Protein AF-A0AAP7M7T8-F1 (afdb_monomer_lite)

Radius of gyration: 26.32 Å; chains: 1; bounding box: 65×55×74 Å

Secondary structure (DSSP, 8-state):
-------EEEE-S-BTTB-SSPEEEETT----EEEPTT--SSEEEPGGGEEEE---SEEEEEPPP-SSSEEEEEEBTTB-EEEEE--S---TT-EEEEEE-SSS-EEEE-TTBS-TTBEEEE-TTEEEEEEEETTTTEEEEEE-PEEEES-GGG--S---SEEEEEEBTTB--SEEE--SS--BT-EEEEEE--SS-EEEESSTTSPEEEE-TT-EEEEEEEGGGTEEEEEEEPPEEEEGGGSGGGB----SSEEEEEE-SSP-S--EEE--S--TT-EEEEEE-SSS-EEEEETTEEEEE-TT-EEEEEE-TTS-EEE--EEEEEEEEE-S--GGGTHHHHHHHHHHHHHHHHHHHHHHHT-SEEEEEEEEE-SS---TT--TTTHHHHHHH-HHHHHHHHHHT-SEEEEEE----SSS--SEEEEEEGGGTEEEEEEETTS-TTHHHHHHHHHTT-----S--SS--TTTTS-SS--SEEEEE-TTS-EES-TT-TTHHHHHHHHHHHHTTGGG--

Foldseek 3Di:
DDDDFADKDWCDADEPLAPFGTQIDGPPDDWDWDDDPPPDGHTYTDPVQEAEDQAADEAEDEDDADPHLEYEDEAAVRRDYQEYEYHLFHDAFRKYKYAYQYQDWHWYAQRQAPFRQDIAIAHHRGMWMWTQHPVVRGIFTSDGDEDEAAAQVVDDDDFHQHYEYEEAVVRHDQEDEDDPHDTAFRKYKYAYQYQDKHWYHFDVVDDIDIHKHGWIWMWTDHVVVRTIATADIDEAEDEQQPDDLLEDDDTGQEYEYEDAPDDHPHQEREYDQFDASRKYKYAACYQAKGWYDDDPDTDIAHHRGIWMWHQDPVRDIDTQAFEAEEEEEEAQAAVVQPGQVSQVVLQSLLQVLLQVQCVSAVFRYHYGHQYYDYPDDHDPPDAQACPQVCCQPPVVNVVVCLVSLGLAYEYEYQGPPPDVGDQWAWDDDLVLSYTGIYGHSVDDSLRNNLRLLVSLPDDQDPDADPQCPRSRPSPDSYQQEQNHADPRGHGNHDPPRHCSSVSSNVSNVSSSCSSVVD

pLDDT: mean 87.64, std 11.27, range [24.72, 98.38]

Sequence (518 aa):
MSVYPSSVVEIQGPIYNVPGGPLKLPSGESIEFHANATGSEGAWLEWQSSLELSVPNQQRWQIPTSKHLVSFVVLRDGQHARELLLPNQGTAYQTIVIDNLATTPTEVLGGGTDFLDQRITVHRKQLARAEYDPARKVWTWVHAPYYHNNDPRTWEHRVSSRTIVEFSDGKWAGLITLPRTRSDRDRMIYRSSASIDSVIRLDYGAPQVILRKGDELEFVFLAELGHWQLVRRSGKEVKFHELRNGKLEEKTSFVRVVVGSPNTSYRTLTLPKPETERRVLVENTALWQIDVAHGTLRETVRPREQVAFRVNDKGVWERETTTIDLLFIVDQQVEAVGGMGGALKLMEENLKLTNEALENSGATFRYRQAYTLADDFTFPGVESFDIAYRLAHDPDVTAIRKLIRADGVYYGGTLNTNKRLPCGNAYAAPSQGIYSIATSLLCPTTTLRQQVAYGLGMPKAQPRQPVPVIGYGNELPYYPTPNRVLPDGYRMFNPGQEGYVDRMNERAELVAGFSDLL

Structure (mmCIF, N/CA/C/O backbone):
data_AF-A0AAP7M7T8-F1
#
_entry.id   AF-A0AAP7M7T8-F1
#
loop_
_atom_site.group_PDB
_atom_site.id
_atom_site.type_symbol
_atom_site.label_atom_id
_atom_site.label_alt_id
_atom_site.label_comp_id
_atom_site.label_asym_id
_atom_site.label_entity_id
_atom_site.label_seq_id
_atom_site.pdbx_PDB_ins_code
_atom_site.Cartn_x
_atom_site.Cartn_y
_atom_site.Cartn_z
_atom_site.occupancy
_atom_site.B_iso_or_equiv
_atom_site.auth_seq_id
_atom_site.auth_comp_id
_atom_site.auth_asym_id
_atom_site.auth_atom_id
_atom_site.pdbx_PDB_model_num
ATOM 1 N N . MET A 1 1 ? 30.742 -1.717 14.891 1.00 24.89 1 MET A N 1
ATOM 2 C CA . MET A 1 1 ? 30.828 -0.327 14.395 1.00 24.89 1 MET A CA 1
ATOM 3 C C . MET A 1 1 ? 30.102 -0.266 13.064 1.00 24.89 1 MET A C 1
ATOM 5 O O . MET A 1 1 ? 30.644 -0.729 12.073 1.00 24.89 1 MET A O 1
ATOM 9 N N . SER A 1 2 ? 28.850 0.193 13.062 1.00 24.72 2 SER A N 1
ATOM 10 C CA . SER A 1 2 ? 28.099 0.444 11.829 1.00 24.72 2 SER A CA 1
ATOM 11 C C . SER A 1 2 ? 28.298 1.914 11.498 1.00 24.72 2 SER A C 1
ATOM 13 O O . SER A 1 2 ? 27.874 2.772 12.269 1.00 24.72 2 SER A O 1
ATOM 15 N N . VAL A 1 3 ? 29.018 2.199 10.418 1.00 27.73 3 VAL A N 1
ATOM 16 C CA . VAL A 1 3 ? 29.137 3.555 9.882 1.00 27.73 3 VAL A CA 1
ATOM 17 C C . VAL A 1 3 ? 27.744 3.929 9.379 1.00 27.73 3 VAL A C 1
ATOM 19 O O . VAL A 1 3 ? 27.200 3.256 8.508 1.00 27.73 3 VAL A O 1
ATOM 22 N N . TYR A 1 4 ? 27.123 4.923 10.013 1.00 34.25 4 TYR A N 1
ATOM 23 C CA . TYR A 1 4 ? 25.881 5.518 9.524 1.00 34.25 4 TYR A CA 1
ATOM 24 C C . TYR A 1 4 ? 26.109 6.045 8.102 1.00 34.25 4 TYR A C 1
ATOM 26 O O . TYR A 1 4 ? 27.210 6.529 7.821 1.00 34.25 4 TYR A O 1
ATOM 34 N N . PRO A 1 5 ? 25.117 5.975 7.201 1.00 44.38 5 PRO A N 1
ATOM 35 C CA . PRO A 1 5 ? 25.275 6.591 5.899 1.00 44.38 5 PRO A CA 1
ATOM 36 C C . PRO A 1 5 ? 25.463 8.098 6.096 1.00 44.38 5 PRO A C 1
ATOM 38 O O . PRO A 1 5 ? 24.764 8.735 6.886 1.00 44.38 5 PRO A O 1
ATOM 41 N N . SER A 1 6 ? 26.446 8.640 5.382 1.00 54.19 6 SER A N 1
ATOM 42 C CA . SER A 1 6 ? 26.564 10.059 5.056 1.00 54.19 6 SER A CA 1
ATOM 43 C C . SER A 1 6 ? 25.184 10.668 4.805 1.00 54.19 6 SER A C 1
ATOM 45 O O . SER A 1 6 ? 24.361 10.033 4.140 1.00 54.19 6 SER A O 1
ATOM 47 N N . SER A 1 7 ? 24.938 11.885 5.297 1.00 73.69 7 SER A N 1
ATOM 48 C CA . SER A 1 7 ? 23.728 12.633 4.949 1.00 73.69 7 SER A CA 1
ATOM 49 C C . SER A 1 7 ? 23.508 12.595 3.433 1.00 73.69 7 SER A C 1
ATOM 51 O O . SER A 1 7 ? 24.445 12.787 2.655 1.00 73.69 7 SER A O 1
ATOM 53 N N . VAL A 1 8 ? 22.282 12.272 3.026 1.00 84.75 8 VAL A N 1
ATOM 54 C CA . VAL A 1 8 ? 21.861 12.228 1.625 1.00 84.75 8 VAL A CA 1
ATOM 55 C C . VAL A 1 8 ? 20.836 13.328 1.403 1.00 84.75 8 VAL A C 1
ATOM 57 O O . VAL A 1 8 ? 19.941 13.521 2.227 1.00 84.75 8 VAL A O 1
ATOM 60 N N . VAL A 1 9 ? 20.988 14.064 0.309 1.00 87.56 9 VAL A N 1
ATOM 61 C CA . VAL A 1 9 ? 19.985 15.022 -0.158 1.00 87.56 9 VAL A CA 1
ATOM 62 C C . VAL A 1 9 ? 19.185 14.357 -1.269 1.00 87.56 9 VAL A C 1
ATOM 64 O O . VAL A 1 9 ? 19.762 13.807 -2.206 1.00 87.56 9 VAL A O 1
ATOM 67 N N . GLU A 1 10 ? 17.859 14.397 -1.166 1.00 89.81 10 GLU A N 1
ATOM 68 C CA . GLU A 1 10 ? 16.960 13.917 -2.215 1.00 89.81 10 GLU A CA 1
ATOM 69 C C . GLU A 1 10 ? 16.450 15.092 -3.045 1.00 89.81 10 GLU A C 1
ATOM 71 O O . GLU A 1 10 ? 15.758 15.980 -2.544 1.00 89.81 10 GLU A O 1
ATOM 76 N N . ILE A 1 11 ? 16.786 15.086 -4.329 1.00 86.62 11 ILE A N 1
ATOM 77 C CA . ILE A 1 11 ? 16.358 16.092 -5.294 1.00 86.62 11 ILE A CA 1
ATOM 78 C C . ILE A 1 11 ? 15.071 15.585 -5.941 1.00 86.62 11 ILE A C 1
ATOM 80 O O . ILE A 1 11 ? 15.063 14.573 -6.650 1.00 86.62 11 ILE A O 1
ATOM 84 N N . GLN A 1 12 ? 13.976 16.279 -5.643 1.00 85.75 12 GLN A N 1
ATOM 85 C CA . GLN A 1 12 ? 12.628 15.962 -6.105 1.00 85.75 12 GLN A CA 1
ATOM 86 C C . GLN A 1 12 ? 12.272 16.780 -7.357 1.00 85.75 12 GLN A C 1
ATOM 88 O O . GLN A 1 12 ? 12.769 17.889 -7.545 1.00 85.75 12 GLN A O 1
ATOM 93 N N . GLY A 1 13 ? 11.357 16.257 -8.176 1.00 79.25 13 GLY A N 1
ATOM 94 C CA . GLY A 1 13 ? 10.851 16.922 -9.383 1.00 79.25 13 GLY A CA 1
ATOM 95 C C . GLY A 1 13 ? 11.448 16.396 -10.697 1.00 79.25 13 GLY A C 1
ATOM 96 O O . GLY A 1 13 ? 12.355 15.561 -10.683 1.00 79.25 13 GLY A O 1
ATOM 97 N N . PRO A 1 14 ? 10.903 16.829 -11.849 1.00 80.62 14 PRO A N 1
ATOM 98 C CA . PRO A 1 14 ? 11.372 16.386 -13.156 1.00 80.62 14 PRO A CA 1
ATOM 99 C C . PRO A 1 14 ? 12.747 16.985 -13.485 1.00 80.62 14 PRO A C 1
ATOM 101 O O . PRO A 1 14 ? 12.916 18.205 -13.550 1.00 80.62 14 PRO A O 1
ATOM 104 N N . ILE A 1 15 ? 13.716 16.106 -13.737 1.00 85.19 15 ILE A N 1
ATOM 105 C CA . ILE A 1 15 ? 15.044 16.443 -14.256 1.00 85.19 15 ILE A CA 1
ATOM 106 C C . ILE A 1 15 ? 15.111 15.915 -15.687 1.00 85.19 15 ILE A C 1
ATOM 108 O O . ILE A 1 15 ? 14.834 14.738 -15.936 1.00 85.19 15 ILE A O 1
ATOM 112 N N . TYR A 1 16 ? 15.458 16.779 -16.638 1.00 82.62 16 TYR A N 1
ATOM 113 C CA . TYR A 1 16 ? 15.491 16.396 -18.044 1.00 82.62 16 TYR A CA 1
ATOM 114 C C . TYR A 1 16 ? 16.462 15.226 -18.276 1.00 82.62 16 TYR A C 1
ATOM 116 O O . TYR A 1 16 ? 17.568 15.210 -17.737 1.00 82.62 16 TYR A O 1
ATOM 124 N N . ASN A 1 17 ? 16.039 14.240 -19.075 1.00 82.88 17 ASN A N 1
ATOM 125 C CA . ASN A 1 17 ? 16.765 12.998 -19.374 1.00 82.88 17 ASN A CA 1
ATOM 126 C C . ASN A 1 17 ? 17.158 12.115 -18.174 1.00 82.88 17 ASN A C 1
ATOM 128 O O . ASN A 1 17 ? 17.797 11.090 -18.385 1.00 82.88 17 ASN A O 1
ATOM 132 N N . VAL A 1 18 ? 16.753 12.425 -16.940 1.00 88.19 18 VAL A N 1
ATOM 133 C CA . VAL A 1 18 ? 16.991 11.560 -15.773 1.00 88.19 18 VAL A CA 1
ATOM 134 C C . VAL A 1 18 ? 15.650 11.050 -15.260 1.00 88.19 18 VAL A C 1
ATOM 136 O O . VAL A 1 18 ? 14.991 11.722 -14.464 1.00 88.19 18 VAL A O 1
ATOM 139 N N . PRO A 1 19 ? 15.190 9.879 -15.737 1.00 87.88 19 PRO A N 1
ATOM 140 C CA . PRO A 1 19 ? 13.855 9.407 -15.417 1.00 87.88 19 PRO A CA 1
ATOM 141 C C . PRO A 1 19 ? 13.801 8.766 -14.025 1.00 87.88 19 PRO A C 1
ATOM 143 O O . PRO A 1 19 ? 14.757 8.135 -13.577 1.00 87.88 19 PRO A O 1
ATOM 146 N N . GLY A 1 20 ? 12.635 8.860 -13.384 1.00 80.69 20 GLY A N 1
ATOM 147 C CA . GLY A 1 20 ? 12.384 8.311 -12.050 1.00 80.69 20 GLY A CA 1
ATOM 148 C C . GLY A 1 20 ? 13.065 9.132 -10.958 1.00 80.69 20 GLY A C 1
ATOM 149 O O . GLY A 1 20 ? 14.279 9.068 -10.801 1.00 80.69 20 GLY A O 1
ATOM 150 N N . GLY A 1 21 ? 12.280 9.907 -10.208 1.00 79.50 21 GLY A N 1
ATOM 151 C CA . GLY A 1 21 ? 12.752 10.617 -9.019 1.00 79.50 21 GLY A CA 1
ATOM 152 C C . GLY A 1 21 ? 12.606 9.780 -7.738 1.00 79.50 21 GLY A C 1
ATOM 153 O O . GLY A 1 21 ? 11.857 8.799 -7.740 1.00 79.50 21 GLY A O 1
ATOM 154 N N . PRO A 1 22 ? 13.273 10.179 -6.640 1.00 88.12 22 PRO A N 1
ATOM 155 C CA . PRO A 1 22 ? 14.240 11.280 -6.563 1.00 88.12 22 PRO A CA 1
ATOM 156 C C . PRO A 1 22 ? 15.633 10.928 -7.116 1.00 88.12 22 PRO A C 1
ATOM 158 O O . PRO A 1 22 ? 15.985 9.755 -7.275 1.00 88.12 22 PRO A O 1
ATOM 161 N N . LEU A 1 23 ? 16.443 11.957 -7.386 1.00 88.69 23 LEU A N 1
ATOM 162 C CA . LEU A 1 23 ? 17.895 11.825 -7.561 1.00 88.69 23 LEU A CA 1
ATOM 163 C C . LEU A 1 23 ? 18.577 12.048 -6.207 1.00 88.69 23 LEU A C 1
ATOM 165 O O . LEU A 1 23 ? 18.309 13.046 -5.539 1.00 88.69 23 LEU A O 1
ATOM 169 N N . LYS A 1 24 ? 19.444 11.124 -5.792 1.00 91.25 24 LYS A N 1
ATOM 170 C CA . LYS A 1 24 ? 20.116 11.183 -4.490 1.00 91.25 24 LYS A CA 1
ATOM 171 C C . LYS A 1 24 ? 21.532 11.724 -4.623 1.00 91.25 24 LYS A C 1
ATOM 173 O O . LYS A 1 24 ? 22.299 11.264 -5.464 1.00 91.25 24 LYS A O 1
ATOM 178 N N . LEU A 1 25 ? 21.875 12.664 -3.750 1.00 89.25 25 LEU A N 1
ATOM 179 C CA . LEU A 1 25 ? 23.188 13.290 -3.675 1.00 89.25 25 LEU A CA 1
ATOM 180 C C . LEU A 1 25 ? 23.849 12.926 -2.335 1.00 89.25 25 LEU A C 1
ATOM 182 O O . LEU A 1 25 ? 23.355 13.352 -1.284 1.00 89.25 25 LEU A O 1
ATOM 186 N N . PRO A 1 26 ? 24.923 12.116 -2.328 1.00 88.38 26 PRO A N 1
ATOM 187 C CA . PRO A 1 26 ? 25.660 11.824 -1.105 1.00 88.38 26 PRO A CA 1
ATOM 188 C C . PRO A 1 26 ? 26.462 13.045 -0.636 1.00 88.38 26 PRO A C 1
ATOM 190 O O . PRO A 1 26 ? 26.811 13.934 -1.411 1.00 88.38 26 PRO A O 1
ATOM 193 N N . SER A 1 27 ? 26.789 13.067 0.655 1.00 84.56 27 SER A N 1
ATOM 194 C CA . SER A 1 27 ? 27.652 14.096 1.238 1.00 84.56 27 SER A CA 1
ATOM 195 C C . SER A 1 27 ? 28.993 14.211 0.499 1.00 84.56 27 SER A C 1
ATOM 197 O O . SER A 1 27 ? 29.662 13.206 0.265 1.00 84.56 27 SER A O 1
ATOM 199 N N . GLY A 1 28 ? 29.396 15.445 0.183 1.00 83.94 28 GLY A N 1
ATOM 200 C CA . GLY A 1 28 ? 30.666 15.755 -0.483 1.00 83.94 28 GLY A CA 1
ATOM 201 C C . GLY A 1 28 ? 30.593 15.832 -2.009 1.00 83.94 28 GLY A C 1
ATOM 202 O O . GLY A 1 28 ? 31.551 16.302 -2.615 1.00 83.94 28 GLY A O 1
ATOM 203 N N . GLU A 1 29 ? 29.475 15.437 -2.617 1.00 86.06 29 GLU A N 1
ATOM 204 C CA . GLU A 1 29 ? 29.224 15.621 -4.049 1.00 86.06 29 GLU A CA 1
ATOM 205 C C . GLU A 1 29 ? 28.496 16.946 -4.317 1.00 86.06 29 GLU A C 1
ATOM 207 O O . GLU A 1 29 ? 27.720 17.432 -3.488 1.00 86.06 29 GLU A O 1
ATOM 212 N N . SER A 1 30 ? 28.715 17.515 -5.501 1.00 84.19 30 SER A N 1
ATOM 213 C CA . SER A 1 30 ? 27.988 18.684 -5.998 1.00 84.19 30 SER A CA 1
ATOM 214 C C . SER A 1 30 ? 27.346 18.377 -7.343 1.00 84.19 30 SER A C 1
ATOM 216 O O . SER A 1 30 ? 27.898 17.647 -8.164 1.00 84.19 30 SER A O 1
ATOM 218 N N . ILE A 1 31 ? 26.170 18.951 -7.568 1.00 84.75 31 ILE A N 1
ATOM 219 C CA . ILE A 1 31 ? 25.426 18.810 -8.813 1.00 84.75 31 ILE A CA 1
ATOM 220 C C . ILE A 1 31 ? 24.836 20.165 -9.177 1.00 84.75 31 ILE A C 1
ATOM 222 O O . ILE A 1 31 ? 24.315 20.870 -8.310 1.00 84.75 31 ILE A O 1
ATOM 226 N N . GLU A 1 32 ? 24.940 20.534 -10.445 1.00 84.69 32 GLU A N 1
ATOM 227 C CA . GLU A 1 32 ? 24.471 21.821 -10.943 1.00 84.69 32 GLU A CA 1
ATOM 228 C C . GLU A 1 32 ? 23.365 21.611 -11.978 1.00 84.69 32 GLU A C 1
ATOM 230 O O . GLU A 1 32 ? 23.378 20.654 -12.765 1.00 84.69 32 GLU A O 1
ATOM 235 N N . PHE A 1 33 ? 22.388 22.518 -11.956 1.00 83.50 33 PHE A N 1
ATOM 236 C CA . PHE A 1 33 ? 21.248 22.494 -12.858 1.00 83.50 33 PHE A CA 1
ATOM 237 C C . PHE A 1 33 ? 21.091 23.829 -13.581 1.00 83.50 33 PHE A C 1
ATOM 239 O O . PHE A 1 33 ? 21.112 24.886 -12.952 1.00 83.50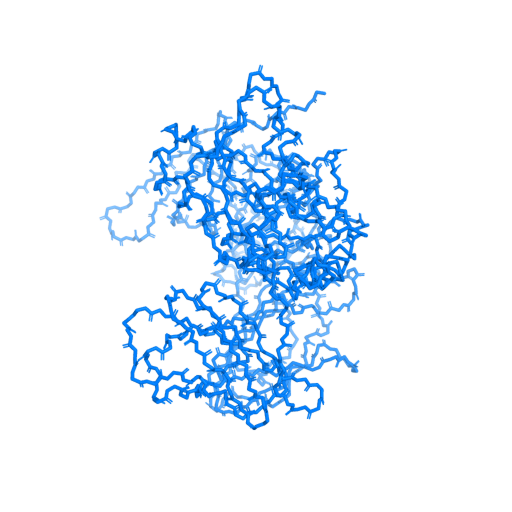 33 PHE A O 1
ATOM 246 N N . HIS A 1 34 ? 20.797 23.769 -14.880 1.00 80.19 34 HIS A N 1
ATOM 247 C CA . HIS A 1 34 ? 20.343 24.909 -15.675 1.00 80.19 34 HIS A CA 1
ATOM 248 C C . HIS A 1 34 ? 18.825 24.889 -15.834 1.00 80.19 34 HIS A C 1
ATOM 250 O O . HIS A 1 34 ? 18.235 23.896 -16.268 1.00 80.19 34 HIS A O 1
ATOM 256 N N . ALA A 1 35 ? 18.182 26.018 -15.548 1.00 71.06 35 ALA A N 1
ATOM 257 C CA . ALA A 1 35 ? 16.795 26.247 -15.931 1.00 71.06 35 ALA A CA 1
ATOM 258 C C . ALA A 1 35 ? 16.751 26.836 -17.348 1.00 71.06 35 ALA A C 1
ATOM 260 O O . ALA A 1 35 ? 17.403 27.841 -17.629 1.00 71.06 35 ALA A O 1
ATOM 261 N N . ASN A 1 36 ? 15.973 26.239 -18.250 1.00 64.75 36 ASN A N 1
ATOM 262 C CA . ASN A 1 36 ? 15.756 26.820 -19.572 1.00 64.75 36 ASN A CA 1
ATOM 263 C C . ASN A 1 36 ? 14.632 27.871 -19.498 1.00 64.75 36 ASN A C 1
ATOM 265 O O . ASN A 1 36 ? 13.526 27.573 -19.053 1.00 64.75 36 ASN A O 1
ATOM 269 N N . ALA A 1 37 ? 14.895 29.090 -19.977 1.00 58.25 37 ALA A N 1
ATOM 270 C CA . ALA A 1 37 ? 13.935 30.198 -19.995 1.00 58.25 37 ALA A CA 1
ATOM 271 C C . ALA A 1 37 ? 12.726 29.982 -20.939 1.00 58.25 37 ALA A C 1
ATOM 273 O O . ALA A 1 37 ? 11.817 30.807 -20.965 1.00 58.25 37 ALA A O 1
ATOM 274 N N . THR A 1 38 ? 12.698 28.897 -21.724 1.00 56.06 38 THR A N 1
ATOM 275 C CA . THR A 1 38 ? 11.718 28.676 -22.810 1.00 56.06 38 THR A CA 1
ATOM 276 C C . THR A 1 38 ? 10.518 27.782 -22.459 1.00 56.06 38 THR A C 1
ATOM 278 O O . THR A 1 38 ? 9.803 27.338 -23.352 1.00 56.06 38 THR A O 1
ATOM 281 N N . GLY A 1 39 ? 10.230 27.551 -21.174 1.00 53.16 39 GLY A N 1
ATOM 282 C CA . GLY A 1 39 ? 8.968 26.920 -20.753 1.00 53.16 39 GLY A CA 1
ATOM 283 C C . GLY A 1 39 ? 8.887 25.398 -20.939 1.00 53.16 39 GLY A C 1
ATOM 284 O O . GLY A 1 39 ? 7.798 24.837 -20.866 1.00 53.16 39 GLY A O 1
ATOM 285 N N . SER A 1 40 ? 10.013 24.708 -21.153 1.00 54.56 40 SER A N 1
ATOM 286 C CA . SER A 1 40 ? 10.080 23.246 -21.016 1.00 54.56 40 SER A CA 1
ATOM 287 C C . SER A 1 40 ? 9.984 22.840 -19.540 1.00 54.56 40 SER A C 1
ATOM 289 O O . SER A 1 40 ? 10.745 23.353 -18.719 1.00 54.56 40 SER A O 1
ATOM 291 N N . GLU A 1 41 ? 9.092 21.906 -19.202 1.00 55.00 41 GLU A N 1
ATOM 292 C CA . GLU A 1 41 ? 8.945 21.364 -17.844 1.00 55.00 41 GLU A CA 1
ATOM 293 C C . GLU A 1 41 ? 10.195 20.554 -17.436 1.00 55.00 41 GLU A C 1
ATOM 295 O O . GLU A 1 41 ? 10.334 19.386 -17.791 1.00 55.00 41 GLU A O 1
ATOM 300 N N . GLY A 1 42 ? 11.131 21.171 -16.705 1.00 62.19 42 GLY A N 1
ATOM 301 C CA . GLY A 1 42 ? 12.238 20.469 -16.041 1.00 62.19 42 GLY A CA 1
ATOM 302 C C . GLY A 1 42 ? 13.573 21.219 -16.033 1.00 62.19 42 GLY A C 1
ATOM 303 O O . GLY A 1 42 ? 13.886 21.989 -16.943 1.00 62.19 42 GLY A O 1
ATOM 304 N N . ALA A 1 43 ? 14.371 20.973 -14.991 1.00 67.56 43 ALA A N 1
ATOM 305 C CA . ALA A 1 43 ? 15.746 21.460 -14.899 1.00 67.56 43 ALA A CA 1
ATOM 306 C C . ALA A 1 43 ? 16.703 20.523 -15.659 1.00 67.56 43 ALA A C 1
ATOM 308 O O . ALA A 1 43 ? 16.516 19.303 -15.665 1.00 67.56 43 ALA A O 1
ATOM 309 N N . TRP A 1 44 ? 17.725 21.082 -16.302 1.00 75.62 44 TRP A N 1
ATOM 310 C CA . TRP A 1 44 ? 18.733 20.343 -17.063 1.00 75.62 44 TRP A CA 1
ATOM 311 C C . TRP A 1 44 ? 19.972 20.137 -16.210 1.00 75.62 44 TRP A C 1
ATOM 313 O O . TRP A 1 44 ? 20.423 21.080 -15.572 1.00 75.62 44 TRP A O 1
ATOM 323 N N . LEU A 1 45 ? 20.548 18.939 -16.221 1.00 77.81 45 LEU A N 1
ATOM 324 C CA . LEU A 1 45 ? 21.843 18.713 -15.584 1.00 77.81 45 LEU A CA 1
ATOM 325 C C . LEU A 1 45 ? 22.961 19.380 -16.378 1.00 77.81 45 LEU A C 1
ATOM 327 O O . LEU A 1 45 ? 23.024 19.255 -17.602 1.00 77.81 45 LEU A O 1
ATOM 331 N N . GLU A 1 46 ? 23.860 20.055 -15.670 1.00 68.62 46 GLU A N 1
ATOM 332 C CA . GLU A 1 46 ? 25.084 20.587 -16.258 1.00 68.62 46 GLU A CA 1
ATOM 333 C C . GLU A 1 46 ? 25.975 19.467 -16.813 1.00 68.62 46 GLU A C 1
ATOM 335 O O . GLU A 1 46 ? 26.140 18.407 -16.202 1.00 68.62 46 GLU A O 1
ATOM 340 N N . TRP A 1 47 ? 26.622 19.728 -17.954 1.00 58.28 47 TRP A N 1
ATOM 341 C CA . TRP A 1 47 ? 27.558 18.785 -18.580 1.00 58.28 47 TRP A CA 1
ATOM 342 C C . TRP A 1 47 ? 28.721 18.408 -17.654 1.00 58.28 47 TRP A C 1
ATOM 344 O O . TRP A 1 47 ? 29.209 17.290 -17.731 1.00 58.28 47 TRP A O 1
ATOM 354 N N . GLN A 1 48 ? 29.148 19.296 -16.749 1.00 63.53 48 GLN A N 1
ATOM 355 C CA . GLN A 1 48 ? 30.209 18.987 -15.780 1.00 63.53 48 GLN A CA 1
ATOM 356 C C . GLN A 1 48 ? 29.747 18.024 -14.676 1.00 63.53 48 GLN A C 1
ATOM 358 O O . GLN A 1 48 ? 30.558 17.301 -14.100 1.00 63.53 48 GLN A O 1
ATOM 363 N N . SER A 1 49 ? 28.440 17.976 -14.407 1.00 70.12 49 SER A N 1
ATOM 364 C CA . SER A 1 49 ? 27.832 17.089 -13.410 1.00 70.12 49 SER A CA 1
ATOM 365 C C . SER A 1 49 ? 27.528 15.684 -13.945 1.00 70.12 49 SER A C 1
ATOM 367 O O . SER A 1 49 ? 27.016 14.838 -13.208 1.00 70.12 49 SER A O 1
ATOM 369 N N . SER A 1 50 ? 27.827 15.408 -15.219 1.00 81.69 50 SER A N 1
ATOM 370 C CA . SER A 1 50 ? 27.551 14.114 -15.840 1.00 81.69 50 SER A CA 1
ATOM 371 C C . SER A 1 50 ? 28.630 13.678 -16.830 1.00 81.69 50 SER A C 1
ATOM 373 O O . SER A 1 50 ? 29.494 14.456 -17.219 1.00 81.69 50 SER A O 1
ATOM 375 N N . LEU A 1 51 ? 28.610 12.402 -17.212 1.00 88.25 51 LEU A N 1
ATOM 376 C CA . LEU A 1 51 ? 29.515 11.849 -18.220 1.00 88.25 51 LEU A CA 1
ATOM 377 C C . LEU A 1 51 ? 28.732 11.061 -19.267 1.00 88.25 51 LEU A C 1
ATOM 379 O O . LEU A 1 51 ? 28.144 10.036 -18.936 1.00 88.25 51 LEU A O 1
ATOM 383 N N . GLU A 1 52 ? 28.773 11.484 -20.530 1.00 90.81 52 GLU A N 1
ATOM 384 C CA . GLU A 1 52 ? 28.336 10.643 -21.649 1.00 90.81 52 GLU A CA 1
ATOM 385 C C . GLU A 1 52 ? 29.433 9.625 -21.992 1.00 90.81 52 GLU A C 1
ATOM 387 O O . GLU A 1 52 ? 30.583 9.977 -22.261 1.00 90.81 52 GLU A O 1
ATOM 392 N N . LEU A 1 53 ? 29.085 8.342 -21.947 1.00 92.00 53 LEU A N 1
ATOM 393 C CA . LEU A 1 53 ? 29.989 7.237 -22.231 1.00 92.00 53 LEU A CA 1
ATOM 394 C C . LEU A 1 53 ? 29.969 6.903 -23.723 1.00 92.00 53 LEU A C 1
ATOM 396 O O . LEU A 1 53 ? 28.910 6.716 -24.319 1.00 92.00 53 LEU A O 1
ATOM 400 N N . SER A 1 54 ? 31.155 6.747 -24.310 1.00 90.12 54 SER A N 1
ATOM 401 C CA . SER A 1 54 ? 31.296 6.270 -25.687 1.00 90.12 54 SER A CA 1
ATOM 402 C C . SER A 1 54 ? 30.964 4.780 -25.771 1.00 90.12 54 SER A C 1
ATOM 404 O O . SER A 1 54 ? 31.659 3.947 -25.179 1.00 90.12 54 SER A O 1
ATOM 406 N N . VAL A 1 55 ? 29.895 4.444 -26.495 1.00 94.31 55 VAL A N 1
ATOM 407 C CA . VAL A 1 55 ? 29.400 3.068 -26.613 1.00 94.31 55 VAL A CA 1
ATOM 408 C C . VAL A 1 55 ? 30.030 2.365 -27.824 1.00 94.31 55 VAL A C 1
ATOM 410 O O . VAL A 1 55 ? 29.881 2.843 -28.953 1.00 94.31 55 VAL A O 1
ATOM 413 N N . PRO A 1 56 ? 30.701 1.211 -27.644 1.00 94.88 56 PRO A N 1
ATOM 414 C CA . PRO A 1 56 ? 31.212 0.426 -28.761 1.00 94.88 56 PRO A CA 1
ATOM 415 C C . PRO A 1 56 ? 30.078 -0.273 -29.521 1.00 94.88 56 PRO A C 1
ATOM 417 O O . PRO A 1 56 ? 29.064 -0.662 -28.945 1.00 94.88 56 PRO A O 1
ATOM 420 N N . ASN A 1 57 ? 30.280 -0.503 -30.819 1.00 95.62 57 ASN A N 1
ATOM 421 C CA . ASN A 1 57 ? 29.343 -1.264 -31.642 1.00 95.62 57 ASN A CA 1
ATOM 422 C C . ASN A 1 57 ? 29.615 -2.774 -31.534 1.00 95.62 57 ASN A C 1
ATOM 424 O O . ASN A 1 57 ? 30.454 -3.304 -32.263 1.00 95.62 57 ASN A O 1
ATOM 428 N N . GLN A 1 58 ? 28.949 -3.469 -30.608 1.00 95.38 58 GLN A N 1
ATOM 429 C CA . GLN A 1 58 ? 29.223 -4.885 -30.326 1.00 95.38 58 GLN A CA 1
ATOM 430 C C . GLN A 1 58 ? 28.006 -5.657 -29.800 1.00 95.38 58 GLN A C 1
ATOM 432 O O . GLN A 1 58 ? 26.973 -5.089 -29.466 1.00 95.38 58 GLN A O 1
ATOM 437 N N . GLN A 1 59 ? 28.105 -6.987 -29.716 1.00 95.94 59 GLN A N 1
ATOM 438 C CA . GLN A 1 59 ? 26.992 -7.808 -29.220 1.00 95.94 59 GLN A CA 1
ATOM 439 C C . GLN A 1 59 ? 26.709 -7.556 -27.732 1.00 95.94 59 GLN A C 1
ATOM 441 O O . GLN A 1 59 ? 25.560 -7.357 -27.357 1.00 95.94 59 GLN A O 1
ATOM 446 N N . ARG A 1 60 ? 27.743 -7.543 -26.889 1.00 97.19 60 ARG A N 1
ATOM 447 C CA . ARG A 1 60 ? 27.626 -7.370 -25.437 1.00 97.19 60 ARG A CA 1
ATOM 448 C C . ARG A 1 60 ? 28.680 -6.392 -24.948 1.00 97.19 60 ARG A C 1
ATOM 450 O O . ARG A 1 60 ? 29.836 -6.521 -25.341 1.00 97.19 60 ARG A O 1
ATOM 457 N N . TRP A 1 61 ? 28.313 -5.446 -24.089 1.00 97.12 61 TRP A N 1
ATOM 458 C CA . TRP A 1 61 ? 29.231 -4.461 -23.519 1.00 97.12 61 TRP A CA 1
ATOM 459 C C . TRP A 1 61 ? 29.078 -4.325 -22.006 1.00 97.12 61 TRP A C 1
ATOM 461 O O . TRP A 1 61 ? 27.980 -4.175 -21.480 1.00 97.12 61 TRP A O 1
ATOM 471 N N . GLN A 1 62 ? 30.217 -4.365 -21.320 1.00 96.25 62 GLN A N 1
ATOM 472 C CA . GLN A 1 62 ? 30.334 -4.034 -19.910 1.00 96.25 62 GLN A CA 1
ATOM 473 C C . GLN A 1 62 ? 30.511 -2.525 -19.779 1.00 96.25 62 GLN A C 1
ATOM 475 O O . GLN A 1 62 ? 31.525 -1.989 -20.228 1.00 96.25 62 GLN A O 1
ATOM 480 N N . ILE A 1 63 ? 29.546 -1.854 -19.149 1.00 95.88 63 ILE A N 1
ATOM 481 C CA . ILE A 1 63 ? 29.651 -0.421 -18.874 1.00 95.88 63 ILE A CA 1
ATOM 482 C C . ILE A 1 63 ? 30.858 -0.215 -17.939 1.00 95.88 63 ILE A C 1
ATOM 484 O O . ILE A 1 63 ? 30.962 -0.916 -16.922 1.00 95.88 63 ILE A O 1
ATOM 488 N N . PRO A 1 64 ? 31.798 0.688 -18.276 1.00 93.62 64 PRO A N 1
ATOM 489 C CA . PRO A 1 64 ? 32.962 0.955 -17.444 1.00 93.62 64 PRO A CA 1
ATOM 490 C C . PRO A 1 64 ? 32.556 1.662 -16.150 1.00 93.62 64 PRO A C 1
ATOM 492 O O . PRO A 1 64 ? 31.599 2.435 -16.112 1.00 93.62 64 PRO A O 1
ATOM 495 N N . THR A 1 65 ? 33.318 1.435 -15.082 1.00 89.75 65 THR A N 1
ATOM 496 C CA . THR A 1 65 ? 33.155 2.197 -13.842 1.00 89.75 65 THR A CA 1
ATOM 497 C C . THR A 1 65 ? 33.499 3.665 -14.089 1.00 89.75 65 THR A C 1
ATOM 499 O O . THR A 1 65 ? 34.549 3.984 -14.647 1.00 89.75 65 THR A O 1
ATOM 502 N N . SER A 1 66 ? 32.619 4.555 -13.642 1.00 86.44 66 SER A N 1
ATOM 503 C CA . SER A 1 66 ? 32.801 6.004 -13.694 1.00 86.44 66 SER A CA 1
ATOM 504 C C . SER A 1 66 ? 33.060 6.550 -12.290 1.00 86.44 66 SER A C 1
ATOM 506 O O . SER A 1 66 ? 32.715 5.909 -11.298 1.00 86.44 66 SER A O 1
ATOM 508 N N . LYS A 1 67 ? 33.661 7.737 -12.192 1.00 84.31 67 LYS A N 1
ATOM 509 C CA . LYS A 1 67 ? 33.705 8.511 -10.938 1.00 84.31 67 LYS A CA 1
ATOM 510 C C . LYS A 1 67 ? 32.610 9.575 -10.865 1.00 84.31 67 LYS A C 1
ATOM 512 O O . LYS A 1 67 ? 32.416 10.152 -9.807 1.00 84.31 67 LYS A O 1
ATOM 517 N N . HIS A 1 68 ? 31.913 9.834 -11.971 1.00 87.75 68 HIS A N 1
ATOM 518 C CA . HIS A 1 68 ? 30.827 10.806 -12.007 1.00 87.75 68 HIS A CA 1
ATOM 519 C C . HIS A 1 68 ? 29.594 10.243 -11.306 1.00 87.75 68 HIS A C 1
ATOM 521 O O . HIS A 1 68 ? 29.279 9.055 -11.457 1.00 87.75 68 HIS A O 1
ATOM 527 N N . LEU A 1 69 ? 28.878 11.119 -10.599 1.00 89.56 69 LEU A N 1
ATOM 528 C CA . LEU A 1 69 ? 27.617 10.786 -9.946 1.00 89.56 69 LEU A CA 1
ATOM 529 C C . LEU A 1 69 ? 26.567 10.314 -10.957 1.00 89.56 69 LEU A C 1
ATOM 531 O O . LEU A 1 69 ? 25.871 9.342 -10.689 1.00 89.56 69 LEU A O 1
ATOM 535 N N . VAL A 1 70 ? 26.477 10.960 -12.124 1.00 92.38 70 VAL A N 1
ATOM 536 C CA . VAL A 1 70 ? 25.561 10.578 -13.208 1.00 92.38 70 VAL A CA 1
ATOM 537 C C . VAL A 1 70 ? 26.359 10.241 -14.464 1.00 92.38 70 VAL A C 1
ATOM 539 O O . VAL A 1 70 ? 27.167 11.040 -14.931 1.00 92.38 70 VAL A O 1
ATOM 542 N N . SER A 1 71 ? 26.136 9.058 -15.031 1.00 94.12 71 SER A N 1
ATOM 543 C CA . SER A 1 71 ? 26.707 8.652 -16.322 1.00 94.12 71 SER A CA 1
ATOM 544 C C . SER A 1 71 ? 25.597 8.308 -17.314 1.00 94.12 71 SER A C 1
ATOM 546 O O . SER A 1 71 ? 24.657 7.594 -16.968 1.00 94.12 71 SER A O 1
ATOM 548 N N . PHE A 1 72 ? 25.713 8.795 -18.546 1.00 94.69 72 PHE A N 1
ATOM 549 C CA . PHE A 1 72 ? 24.786 8.542 -19.643 1.00 94.69 72 PHE A CA 1
ATOM 550 C C . PHE A 1 72 ? 25.382 7.525 -20.616 1.00 94.69 72 PHE A C 1
ATOM 552 O O . PHE A 1 72 ? 26.474 7.712 -21.146 1.00 94.69 72 PHE A O 1
ATOM 559 N N . VAL A 1 73 ? 24.647 6.452 -20.876 1.00 96.56 73 VAL A N 1
ATOM 560 C CA . VAL A 1 73 ? 24.899 5.497 -21.953 1.00 96.56 73 VAL A CA 1
ATOM 561 C C . VAL A 1 73 ? 23.920 5.823 -23.072 1.00 96.56 73 VAL A C 1
ATOM 563 O O . VAL A 1 73 ? 22.747 5.467 -22.981 1.00 96.56 73 VAL A O 1
ATOM 566 N N . VAL A 1 74 ? 24.393 6.518 -24.106 1.00 95.75 74 VAL A N 1
ATOM 567 C CA . VAL A 1 74 ? 23.561 6.927 -25.246 1.00 95.75 74 VAL A CA 1
ATOM 568 C C . VAL A 1 74 ? 23.815 5.986 -26.418 1.00 95.75 74 VAL A C 1
ATOM 570 O O . VAL A 1 74 ? 24.891 5.981 -27.011 1.00 95.75 74 VAL A O 1
ATOM 573 N N . LEU A 1 75 ? 22.820 5.171 -26.756 1.00 96.75 75 LEU A N 1
ATOM 574 C CA . LEU A 1 75 ? 22.899 4.190 -27.838 1.00 96.75 75 LEU A CA 1
ATOM 575 C C . LEU A 1 75 ? 22.364 4.799 -29.131 1.00 96.75 75 LEU A C 1
ATOM 577 O O . LEU A 1 75 ? 21.255 5.336 -29.166 1.00 96.75 75 LEU A O 1
ATOM 581 N N . ARG A 1 76 ? 23.130 4.684 -30.216 1.00 96.25 76 ARG A N 1
ATOM 582 C CA . ARG A 1 76 ? 22.766 5.185 -31.552 1.00 96.25 76 ARG A CA 1
ATOM 583 C C . ARG A 1 76 ? 23.060 4.121 -32.601 1.00 96.25 76 ARG A C 1
ATOM 585 O O . ARG A 1 76 ? 23.873 3.229 -32.375 1.00 96.25 76 ARG A O 1
ATOM 592 N N . ASP A 1 77 ? 22.440 4.221 -33.773 1.00 94.69 77 ASP A N 1
ATOM 593 C CA . ASP A 1 77 ? 22.806 3.345 -34.890 1.00 94.69 77 ASP A CA 1
ATOM 594 C C . ASP A 1 77 ? 24.303 3.539 -35.222 1.00 94.69 77 ASP A C 1
ATOM 596 O O . ASP A 1 77 ? 24.761 4.662 -35.426 1.00 94.69 77 ASP A O 1
ATOM 600 N N . GLY A 1 78 ? 25.083 2.452 -35.212 1.00 93.25 78 GLY A N 1
ATOM 601 C CA . GLY A 1 78 ? 26.547 2.485 -35.371 1.00 93.25 78 GLY A CA 1
ATOM 602 C C . GLY A 1 78 ? 27.356 2.676 -34.076 1.00 93.25 78 GLY A C 1
ATOM 603 O O . GLY A 1 78 ? 28.569 2.484 -34.099 1.00 93.25 78 GLY A O 1
ATOM 604 N N . GLN A 1 79 ? 26.705 2.978 -32.948 1.00 95.44 79 GLN A N 1
ATOM 605 C CA . GLN A 1 79 ? 27.270 3.037 -31.590 1.00 95.44 79 GLN A CA 1
ATOM 606 C C . GLN A 1 79 ? 26.310 2.320 -30.631 1.00 95.44 79 GLN A C 1
ATOM 608 O O . GLN A 1 79 ? 25.602 2.938 -29.832 1.00 95.44 79 GLN A O 1
ATOM 613 N N . HIS A 1 80 ? 26.207 1.001 -30.794 1.00 96.69 80 HIS A N 1
ATOM 614 C CA . HIS A 1 80 ? 25.166 0.204 -30.158 1.00 96.69 80 HIS A CA 1
ATOM 615 C C . HIS A 1 80 ? 25.707 -1.108 -29.592 1.00 96.69 80 HIS A C 1
ATOM 617 O O . HIS A 1 80 ? 26.379 -1.874 -30.283 1.00 96.69 80 HIS A O 1
ATOM 623 N N . ALA A 1 81 ? 25.307 -1.420 -28.361 1.00 97.38 81 ALA A N 1
ATOM 624 C CA . ALA A 1 81 ? 25.464 -2.742 -27.779 1.00 97.38 81 ALA A CA 1
ATOM 625 C C . ALA A 1 81 ? 24.101 -3.440 -27.689 1.00 97.38 81 ALA A C 1
ATOM 627 O O . ALA A 1 81 ? 23.148 -2.837 -27.195 1.00 97.38 81 ALA A O 1
ATOM 628 N N . ARG A 1 82 ? 23.980 -4.696 -28.152 1.00 95.50 82 ARG A N 1
ATOM 629 C CA . ARG A 1 82 ? 22.708 -5.443 -28.006 1.00 95.50 82 ARG A CA 1
ATOM 630 C C . ARG A 1 82 ? 22.423 -5.818 -26.559 1.00 95.50 82 ARG A C 1
ATOM 632 O O . ARG A 1 82 ? 21.267 -5.808 -26.155 1.00 95.50 82 ARG A O 1
ATOM 639 N N . GLU A 1 83 ? 23.470 -6.125 -25.807 1.00 97.19 83 GLU A N 1
ATOM 640 C CA . GLU A 1 83 ? 23.398 -6.444 -24.389 1.00 97.19 83 GLU A CA 1
ATOM 641 C C . GLU A 1 83 ? 24.318 -5.527 -23.582 1.00 97.19 83 GLU A C 1
ATOM 643 O O . GLU A 1 83 ? 25.480 -5.320 -23.946 1.00 97.19 83 GLU A O 1
ATOM 648 N N . LEU A 1 84 ? 23.812 -5.020 -22.463 1.00 97.31 84 LEU A N 1
ATOM 649 C CA . LEU A 1 84 ? 24.550 -4.199 -21.511 1.00 97.31 84 LEU A CA 1
ATOM 650 C C . LEU A 1 84 ? 24.703 -4.930 -20.178 1.00 97.31 84 LEU A C 1
ATOM 652 O O . LEU A 1 84 ? 23.762 -5.547 -19.684 1.00 97.31 84 LEU A O 1
ATOM 656 N N . LEU A 1 85 ? 25.882 -4.821 -19.576 1.00 96.38 85 LEU A N 1
ATOM 657 C CA . LEU A 1 85 ? 26.145 -5.216 -18.194 1.00 96.38 85 LEU A CA 1
ATOM 658 C C . LEU A 1 85 ? 26.451 -3.961 -17.375 1.00 96.38 85 LEU A C 1
ATOM 660 O O . LEU A 1 85 ? 27.294 -3.151 -17.775 1.00 96.38 85 LEU A O 1
ATOM 664 N N . LEU A 1 86 ? 25.775 -3.806 -16.235 1.00 96.00 86 LEU A N 1
ATOM 665 C CA . LEU A 1 86 ? 26.073 -2.737 -15.279 1.00 96.00 86 LEU A CA 1
ATOM 666 C C . LEU A 1 86 ? 27.469 -2.951 -14.672 1.00 96.00 86 LEU A C 1
ATOM 668 O O . LEU A 1 86 ? 27.907 -4.100 -14.569 1.00 96.00 86 LEU A O 1
ATOM 672 N N . PRO A 1 87 ? 28.194 -1.889 -14.272 1.00 95.19 87 PRO A N 1
ATOM 673 C CA . PRO A 1 87 ? 29.513 -2.022 -13.656 1.00 95.19 87 PRO A CA 1
ATOM 674 C C . PRO A 1 87 ? 29.489 -2.954 -12.439 1.00 95.19 87 PRO A C 1
ATOM 676 O O . PRO A 1 87 ? 28.551 -2.933 -11.655 1.00 95.19 87 PRO A O 1
ATOM 679 N N . ASN A 1 88 ? 30.550 -3.724 -12.204 1.00 89.69 88 ASN A N 1
ATOM 680 C CA . ASN A 1 88 ? 30.585 -4.649 -11.058 1.00 89.69 88 ASN A CA 1
ATOM 681 C C . ASN A 1 88 ? 30.610 -3.943 -9.687 1.00 89.69 88 ASN A C 1
ATOM 683 O O . ASN A 1 88 ? 30.410 -4.583 -8.660 1.00 89.69 88 ASN A O 1
ATOM 687 N N . GLN A 1 89 ? 30.919 -2.646 -9.663 1.00 89.50 89 GLN A N 1
ATOM 688 C CA . GLN A 1 89 ? 30.998 -1.812 -8.467 1.00 89.50 89 GLN A CA 1
ATOM 689 C C . GLN A 1 89 ? 30.560 -0.387 -8.808 1.00 89.50 89 GLN A C 1
ATOM 691 O O . GLN A 1 89 ? 30.718 0.054 -9.949 1.00 89.50 89 GLN A O 1
ATOM 696 N N . GLY A 1 90 ? 30.076 0.332 -7.801 1.00 90.44 90 GLY A N 1
ATOM 697 C CA . GLY A 1 90 ? 29.759 1.752 -7.875 1.00 90.44 90 GLY A CA 1
ATOM 698 C C . GLY A 1 90 ? 30.081 2.464 -6.564 1.00 90.44 90 GLY A C 1
ATOM 699 O O . GLY A 1 90 ? 30.399 1.836 -5.547 1.00 90.44 90 GLY A O 1
ATOM 700 N N . THR A 1 91 ? 30.022 3.791 -6.593 1.00 90.88 91 THR A N 1
ATOM 701 C CA . THR A 1 91 ? 30.034 4.631 -5.388 1.00 90.88 91 THR A CA 1
ATOM 702 C C . THR A 1 91 ? 28.604 4.920 -4.930 1.00 90.88 91 THR A C 1
ATOM 704 O O . THR A 1 91 ? 27.641 4.651 -5.646 1.00 90.88 91 THR A O 1
ATOM 707 N N . ALA A 1 92 ? 28.442 5.413 -3.700 1.00 90.31 92 ALA A N 1
ATOM 708 C CA . ALA A 1 92 ? 27.126 5.639 -3.105 1.00 90.31 92 ALA A CA 1
ATOM 709 C C . ALA A 1 92 ? 26.217 6.483 -4.013 1.00 90.31 92 ALA A C 1
ATOM 711 O O . ALA A 1 92 ? 26.573 7.602 -4.368 1.00 90.31 92 ALA A O 1
ATOM 712 N N . TYR A 1 93 ? 25.047 5.938 -4.364 1.00 91.62 93 TYR A N 1
ATOM 713 C CA . TYR A 1 93 ? 24.027 6.583 -5.200 1.00 91.62 93 TYR A CA 1
ATOM 714 C C . TYR A 1 93 ? 24.484 6.982 -6.608 1.00 91.62 93 TYR A C 1
ATOM 716 O O . TYR A 1 93 ? 23.804 7.750 -7.295 1.00 91.62 93 TYR A O 1
ATOM 724 N N . GLN A 1 94 ? 25.602 6.423 -7.077 1.00 93.25 94 GLN A N 1
ATOM 725 C CA . GLN A 1 94 ? 26.011 6.570 -8.463 1.00 93.25 94 GLN A CA 1
ATOM 726 C C . GLN A 1 94 ? 24.883 6.112 -9.389 1.00 93.25 94 GLN A C 1
ATOM 728 O O . GLN A 1 94 ? 24.297 5.049 -9.200 1.00 93.25 94 GLN A O 1
ATOM 733 N N . THR A 1 95 ? 24.583 6.922 -10.394 1.00 94.00 95 THR A N 1
ATOM 734 C CA . THR A 1 95 ? 23.460 6.756 -11.307 1.00 94.00 95 THR A CA 1
ATOM 735 C C . THR A 1 95 ? 23.960 6.500 -12.726 1.00 94.00 95 THR A C 1
ATOM 737 O O . THR A 1 95 ? 24.808 7.227 -13.245 1.00 94.00 95 THR A O 1
ATOM 740 N N . ILE A 1 96 ? 23.379 5.497 -13.382 1.00 95.81 96 ILE A N 1
ATOM 741 C CA . ILE A 1 96 ? 23.544 5.233 -14.813 1.00 95.81 96 ILE A CA 1
ATOM 742 C C . ILE A 1 96 ? 22.195 5.429 -15.491 1.00 95.81 96 ILE A C 1
ATOM 744 O O . ILE A 1 96 ? 21.218 4.759 -15.151 1.00 95.81 96 ILE A O 1
ATOM 748 N N . VAL A 1 97 ? 22.158 6.331 -16.466 1.00 95.69 97 VAL A N 1
ATOM 749 C CA . VAL A 1 97 ? 21.023 6.528 -17.365 1.00 95.69 97 VAL A CA 1
ATOM 750 C C . VAL A 1 97 ? 21.346 5.882 -18.702 1.00 95.69 97 VAL A C 1
ATOM 752 O O . VAL A 1 97 ? 22.399 6.132 -19.278 1.00 95.69 97 VAL A O 1
ATOM 755 N N . ILE A 1 98 ? 20.436 5.060 -19.204 1.00 96.50 98 ILE A N 1
ATOM 756 C CA . ILE A 1 98 ? 20.557 4.383 -20.494 1.00 96.50 98 ILE A CA 1
ATOM 757 C C . ILE A 1 98 ? 19.509 4.991 -21.417 1.00 96.50 98 ILE A C 1
ATOM 759 O O . ILE A 1 98 ? 18.319 4.799 -21.181 1.00 96.50 98 ILE A O 1
ATOM 763 N N . ASP A 1 99 ? 19.954 5.718 -22.438 1.00 95.38 99 ASP A N 1
ATOM 764 C CA . ASP A 1 99 ? 19.120 6.341 -23.468 1.00 95.38 99 ASP A CA 1
ATOM 765 C C . ASP A 1 99 ? 19.298 5.590 -24.782 1.00 95.38 99 ASP A C 1
ATOM 767 O O . ASP A 1 99 ? 20.388 5.581 -25.361 1.00 95.38 99 ASP A O 1
ATOM 771 N N . ASN A 1 100 ? 18.239 4.933 -25.255 1.00 95.31 100 ASN A N 1
ATOM 772 C CA . ASN A 1 100 ? 18.302 4.241 -26.531 1.00 95.31 100 ASN A CA 1
ATOM 773 C C . ASN A 1 100 ? 17.671 5.060 -27.654 1.00 95.31 100 ASN A C 1
ATOM 775 O O . ASN A 1 100 ? 16.453 5.089 -27.810 1.00 95.31 100 ASN A O 1
ATOM 779 N N . LEU A 1 101 ? 18.500 5.655 -28.508 1.00 95.25 101 LEU A N 1
ATOM 780 C CA . LEU A 1 101 ? 18.073 6.362 -29.718 1.00 95.25 101 LEU A CA 1
ATOM 781 C C . LEU A 1 101 ? 18.175 5.492 -30.982 1.00 95.25 101 LEU A C 1
ATOM 783 O O . LEU A 1 101 ? 17.649 5.884 -32.033 1.00 95.25 101 LEU A O 1
ATOM 787 N N . ALA A 1 102 ? 18.820 4.324 -30.884 1.00 95.44 102 ALA A N 1
ATOM 788 C CA . ALA A 1 102 ? 19.013 3.382 -31.978 1.00 95.44 102 ALA A CA 1
ATOM 789 C C . ALA A 1 102 ? 17.698 2.723 -32.419 1.00 95.44 102 ALA A C 1
ATOM 791 O O . ALA A 1 102 ? 16.701 2.677 -31.695 1.00 95.44 102 ALA A O 1
ATOM 792 N N . THR A 1 103 ? 17.690 2.201 -33.643 1.00 93.50 103 THR A N 1
ATOM 793 C CA . THR A 1 103 ? 16.545 1.471 -34.208 1.00 93.50 103 THR A CA 1
ATOM 794 C C . THR A 1 103 ? 16.311 0.121 -33.540 1.00 93.50 103 THR A C 1
ATOM 796 O O . THR A 1 103 ? 15.163 -0.311 -33.418 1.00 93.50 103 THR A O 1
ATOM 799 N N . THR A 1 104 ? 17.375 -0.533 -33.077 1.00 92.38 104 THR A N 1
ATOM 800 C CA . THR A 1 104 ? 17.309 -1.813 -32.371 1.00 92.38 104 THR A CA 1
ATOM 801 C C . THR A 1 104 ? 17.196 -1.617 -30.858 1.00 92.38 104 THR A C 1
ATOM 803 O O . THR A 1 104 ? 17.853 -0.734 -30.307 1.00 92.38 104 THR A O 1
ATOM 806 N N . PRO A 1 105 ? 16.392 -2.433 -30.151 1.00 92.62 105 PRO A N 1
ATOM 807 C CA . PRO A 1 105 ? 16.378 -2.416 -28.694 1.00 92.62 105 PRO A CA 1
ATOM 808 C C . PRO A 1 105 ? 17.695 -2.962 -28.125 1.00 92.62 105 PRO A C 1
ATOM 810 O O . PRO A 1 105 ? 18.314 -3.846 -28.724 1.00 92.62 105 PRO A O 1
ATOM 813 N N . THR A 1 106 ? 18.063 -2.485 -26.937 1.00 94.94 106 THR A N 1
ATOM 814 C CA . THR A 1 106 ? 19.120 -3.083 -26.112 1.00 94.94 106 THR A CA 1
ATOM 815 C C . THR A 1 106 ? 18.504 -3.821 -24.925 1.00 94.94 106 THR A C 1
ATOM 817 O O . THR A 1 106 ? 17.403 -3.481 -24.480 1.00 94.94 106 THR A O 1
ATOM 820 N N . GLU A 1 107 ? 19.211 -4.813 -24.401 1.00 94.00 107 GLU A N 1
ATOM 821 C CA . GLU A 1 107 ? 18.834 -5.563 -23.206 1.00 94.00 107 GLU A CA 1
ATOM 822 C C . GLU A 1 107 ? 19.898 -5.394 -22.119 1.00 94.00 107 GLU A C 1
ATOM 824 O O . GLU A 1 107 ? 21.057 -5.757 -22.299 1.00 94.00 107 GLU A O 1
ATOM 829 N N . VAL A 1 108 ? 19.519 -4.840 -20.971 1.00 94.94 108 VAL A N 1
ATOM 830 C CA . VAL A 1 108 ? 20.408 -4.721 -19.814 1.00 94.94 108 VAL A CA 1
ATOM 831 C C . VAL A 1 108 ? 20.240 -5.951 -18.941 1.00 94.94 108 VAL A C 1
ATOM 833 O O . VAL A 1 108 ? 19.146 -6.231 -18.447 1.00 94.94 108 VAL A O 1
ATOM 836 N N . LEU A 1 109 ? 21.326 -6.694 -18.771 1.00 94.25 109 LEU A N 1
ATOM 837 C CA . LEU A 1 109 ? 21.357 -7.923 -17.994 1.00 94.25 109 LEU A CA 1
ATOM 838 C C . LEU A 1 109 ? 21.491 -7.592 -16.500 1.00 94.25 109 LEU A C 1
ATOM 840 O O . LEU A 1 109 ? 22.236 -6.687 -16.130 1.00 94.25 109 LEU A O 1
ATOM 844 N N . GLY A 1 110 ? 20.830 -8.364 -15.636 1.00 87.75 110 GLY A N 1
ATOM 845 C CA . GLY A 1 110 ? 20.810 -8.185 -14.176 1.00 87.75 110 GLY A CA 1
ATOM 846 C C . GLY A 1 110 ? 22.132 -8.464 -13.446 1.00 87.75 110 GLY A C 1
ATOM 847 O O . GLY A 1 110 ? 22.152 -8.513 -12.216 1.00 87.75 110 GLY A O 1
ATOM 848 N N . GLY A 1 111 ? 23.243 -8.644 -14.167 1.00 87.81 111 GLY A N 1
ATOM 849 C CA . GLY A 1 111 ? 24.569 -8.763 -13.562 1.00 87.81 111 GLY A CA 1
ATOM 850 C C . GLY A 1 111 ? 24.913 -7.505 -12.759 1.00 87.81 111 GLY A C 1
ATOM 851 O O . GLY A 1 111 ? 24.820 -6.396 -13.280 1.00 87.81 111 GLY A O 1
ATOM 852 N N . GLY A 1 112 ? 25.279 -7.679 -11.486 1.00 83.56 112 GLY A N 1
ATOM 853 C CA . GLY A 1 112 ? 25.526 -6.569 -10.554 1.00 83.56 112 GLY A CA 1
ATOM 854 C C . GLY A 1 112 ? 24.278 -6.047 -9.828 1.00 83.56 112 GLY A C 1
ATOM 855 O O . GLY A 1 112 ? 24.385 -5.073 -9.086 1.00 83.56 112 GLY A O 1
ATOM 856 N N . THR A 1 113 ? 23.117 -6.681 -10.018 1.00 89.56 113 THR A N 1
ATOM 857 C CA . THR A 1 113 ? 21.885 -6.445 -9.241 1.00 89.56 113 THR A CA 1
ATOM 858 C C . THR A 1 113 ? 21.615 -7.618 -8.290 1.00 89.56 113 THR A C 1
ATOM 860 O O . THR A 1 113 ? 22.234 -8.675 -8.425 1.00 89.56 113 THR A O 1
ATOM 863 N N . ASP A 1 114 ? 20.654 -7.470 -7.375 1.00 85.56 114 ASP A N 1
ATOM 864 C CA . ASP A 1 114 ? 20.176 -8.575 -6.523 1.00 85.56 114 ASP A CA 1
ATOM 865 C C . ASP A 1 114 ? 19.335 -9.622 -7.293 1.00 85.56 114 ASP A C 1
ATOM 867 O O . ASP A 1 114 ? 19.048 -10.699 -6.768 1.00 85.56 114 ASP A O 1
ATOM 871 N N . PHE A 1 115 ? 18.978 -9.351 -8.555 1.00 88.50 115 PHE A N 1
ATOM 872 C CA . PHE A 1 115 ? 18.160 -10.217 -9.408 1.00 88.50 115 PHE A CA 1
ATOM 873 C C . PHE A 1 115 ? 18.935 -10.597 -10.683 1.00 88.50 115 PHE A C 1
ATOM 875 O O . PHE A 1 115 ? 18.773 -9.995 -11.743 1.00 88.50 115 PHE A O 1
ATOM 882 N N . LEU A 1 116 ? 19.802 -11.613 -10.601 1.00 87.94 116 LEU A N 1
ATOM 883 C CA . LEU A 1 116 ? 20.722 -11.990 -11.693 1.00 87.94 116 LEU A CA 1
ATOM 884 C C . LEU A 1 116 ? 20.019 -12.323 -13.023 1.00 87.94 116 LEU A C 1
ATOM 886 O O . LEU A 1 116 ? 20.552 -12.049 -14.104 1.00 87.94 116 LEU A O 1
ATOM 890 N N . ASP A 1 117 ? 18.810 -12.878 -12.951 1.00 88.62 117 ASP A N 1
ATOM 891 C CA . ASP A 1 117 ? 17.999 -13.251 -14.114 1.00 88.62 117 ASP A CA 1
ATOM 892 C C . ASP A 1 117 ? 17.070 -12.128 -14.599 1.00 88.62 117 ASP A C 1
ATOM 894 O O . ASP A 1 117 ? 16.329 -12.313 -15.568 1.00 88.62 117 ASP A O 1
ATOM 898 N N . GLN A 1 118 ? 17.134 -10.943 -13.983 1.00 90.00 118 GLN A N 1
ATOM 899 C CA . GLN A 1 118 ? 16.401 -9.769 -14.440 1.00 90.00 118 GLN A CA 1
ATOM 900 C C . GLN A 1 118 ? 16.953 -9.272 -15.773 1.00 90.00 118 GLN A C 1
ATOM 902 O O . GLN A 1 118 ? 18.164 -9.291 -16.020 1.00 90.00 118 GLN A O 1
ATOM 907 N N . ARG A 1 119 ? 16.058 -8.808 -16.645 1.00 91.06 119 ARG A N 1
ATOM 908 C CA . ARG A 1 119 ? 16.400 -8.221 -17.941 1.00 91.06 119 ARG A CA 1
ATOM 909 C C . ARG A 1 119 ? 15.600 -6.943 -18.144 1.00 91.06 119 ARG A C 1
ATOM 911 O O . ARG A 1 119 ? 14.382 -6.949 -18.009 1.00 91.06 119 ARG A O 1
ATOM 918 N N . ILE A 1 120 ? 16.269 -5.843 -18.481 1.00 91.69 120 ILE A N 1
ATOM 919 C CA . ILE A 1 120 ? 15.605 -4.583 -18.841 1.00 91.69 120 ILE A CA 1
ATOM 920 C C . ILE A 1 120 ? 15.751 -4.351 -20.336 1.00 91.69 120 ILE A C 1
ATOM 922 O O . ILE A 1 120 ? 16.845 -4.088 -20.823 1.00 91.69 120 ILE A O 1
ATOM 926 N N . THR A 1 121 ? 14.641 -4.410 -21.069 1.00 91.56 121 THR A N 1
ATOM 927 C CA . THR A 1 121 ? 14.636 -4.038 -22.487 1.00 91.56 121 THR A CA 1
ATOM 928 C C . THR A 1 121 ? 14.408 -2.536 -22.620 1.00 91.56 121 THR A C 1
ATOM 930 O O . THR A 1 121 ? 13.421 -2.015 -22.108 1.00 91.56 121 THR A O 1
ATOM 933 N N . VAL A 1 122 ? 15.299 -1.846 -23.332 1.00 92.62 122 VAL A N 1
ATOM 934 C CA . VAL A 1 122 ? 15.170 -0.413 -23.632 1.00 92.62 122 VAL A CA 1
ATOM 935 C C . VAL A 1 122 ? 14.984 -0.259 -25.138 1.00 92.62 122 VAL A C 1
ATOM 937 O O . VAL A 1 122 ? 15.911 -0.485 -25.921 1.00 92.62 122 VAL A O 1
ATOM 940 N N . HIS A 1 123 ? 13.764 0.073 -25.560 1.00 91.94 123 HIS A N 1
ATOM 941 C CA . HIS A 1 123 ? 13.436 0.329 -26.962 1.00 91.94 123 HIS A CA 1
ATOM 942 C C . HIS A 1 123 ? 13.853 1.739 -27.387 1.00 91.94 123 HIS A C 1
ATOM 944 O O . HIS A 1 123 ? 14.206 2.586 -26.572 1.00 91.94 123 HIS A O 1
ATOM 950 N N . ARG A 1 124 ? 13.770 2.003 -28.692 1.00 92.56 124 ARG A N 1
ATOM 951 C CA . ARG A 1 124 ? 14.010 3.327 -29.262 1.00 92.56 124 ARG A CA 1
ATOM 952 C C . ARG A 1 124 ? 13.181 4.411 -28.554 1.00 92.56 124 ARG A C 1
ATOM 954 O O . ARG A 1 124 ? 11.970 4.254 -28.406 1.00 92.56 124 ARG A O 1
ATOM 961 N N . LYS A 1 125 ? 13.823 5.537 -28.225 1.00 91.25 125 LYS A N 1
ATOM 962 C CA . LYS A 1 125 ? 13.292 6.695 -27.482 1.00 91.25 125 LYS A CA 1
ATOM 963 C C . LYS A 1 125 ? 12.837 6.370 -26.055 1.00 91.25 125 LYS A C 1
ATOM 965 O O . LYS A 1 125 ? 11.979 7.066 -25.517 1.00 91.25 125 LYS A O 1
ATOM 970 N N . GLN A 1 126 ? 13.375 5.314 -25.454 1.00 92.19 126 GLN A N 1
ATOM 971 C CA . GLN A 1 126 ? 13.143 4.997 -24.050 1.00 92.19 126 GLN A CA 1
ATOM 972 C C . GLN A 1 126 ? 14.401 5.233 -23.226 1.00 92.19 126 GLN A C 1
ATOM 974 O O . GLN A 1 126 ? 15.522 5.102 -23.717 1.00 92.19 126 GLN A O 1
ATOM 979 N N . LEU A 1 127 ? 14.171 5.527 -21.949 1.00 92.69 127 LEU A N 1
ATOM 980 C CA . LEU A 1 127 ? 15.207 5.702 -20.949 1.00 92.69 127 LEU A CA 1
ATOM 981 C C . LEU A 1 127 ? 15.048 4.639 -19.855 1.00 92.69 127 LEU A C 1
ATOM 983 O O . LEU A 1 127 ? 13.930 4.297 -19.469 1.00 92.69 127 LEU A O 1
ATOM 987 N N . ALA A 1 128 ? 16.162 4.152 -19.322 1.00 93.69 128 ALA A N 1
ATOM 988 C CA . ALA A 1 128 ? 16.215 3.375 -18.085 1.00 93.69 128 ALA A CA 1
ATOM 989 C C . ALA A 1 128 ? 17.213 4.017 -17.115 1.00 93.69 128 ALA A C 1
ATOM 991 O O . ALA A 1 128 ? 18.161 4.671 -17.548 1.00 93.69 128 ALA A O 1
ATOM 992 N N . ARG A 1 129 ? 17.010 3.838 -15.806 1.00 93.69 129 ARG A N 1
ATOM 993 C CA . ARG A 1 129 ? 17.895 4.386 -14.771 1.00 93.69 129 ARG A CA 1
ATOM 994 C C . ARG A 1 129 ? 18.180 3.343 -13.697 1.00 93.69 129 ARG A C 1
ATOM 996 O O . ARG A 1 129 ? 17.255 2.842 -13.051 1.00 93.69 129 ARG A O 1
ATOM 1003 N N . ALA A 1 130 ? 19.464 3.074 -13.490 1.00 93.94 130 ALA A N 1
ATOM 1004 C CA . ALA A 1 130 ? 19.979 2.281 -12.383 1.00 93.94 130 ALA A CA 1
ATOM 1005 C C . ALA A 1 130 ? 20.741 3.182 -11.400 1.00 93.94 130 ALA A C 1
ATOM 1007 O O . ALA A 1 130 ? 21.426 4.116 -11.815 1.00 93.94 130 ALA A O 1
ATOM 1008 N N . GLU A 1 131 ? 20.627 2.897 -10.106 1.00 93.69 131 GLU A N 1
ATOM 1009 C CA . GLU A 1 131 ? 21.322 3.590 -9.016 1.00 93.69 131 GLU A CA 1
ATOM 1010 C C . GLU A 1 131 ? 22.048 2.561 -8.144 1.00 93.69 131 GLU A C 1
ATOM 1012 O O . GLU A 1 131 ? 21.491 1.506 -7.833 1.00 93.69 131 GLU A O 1
ATOM 1017 N N . TYR A 1 132 ? 23.291 2.840 -7.756 1.00 92.75 132 TYR A N 1
ATOM 1018 C CA . TYR A 1 132 ? 24.065 1.963 -6.886 1.00 92.75 132 TYR A CA 1
ATOM 1019 C C . TYR A 1 132 ? 23.677 2.165 -5.417 1.00 92.75 132 TYR A C 1
ATOM 1021 O O . TYR A 1 132 ? 23.840 3.252 -4.855 1.00 92.75 132 TYR A O 1
ATOM 1029 N N . ASP A 1 133 ? 23.188 1.102 -4.781 1.00 88.94 133 ASP A N 1
ATOM 1030 C CA . ASP A 1 133 ? 22.824 1.084 -3.368 1.00 88.94 133 ASP A CA 1
ATOM 1031 C C . ASP A 1 133 ? 24.081 0.828 -2.511 1.00 88.94 133 ASP A C 1
ATOM 1033 O O . ASP A 1 133 ? 24.621 -0.284 -2.528 1.00 88.94 133 ASP A O 1
ATOM 1037 N N . PRO A 1 134 ? 24.561 1.809 -1.722 1.00 86.50 134 PRO A N 1
ATOM 1038 C CA . PRO A 1 134 ? 25.766 1.639 -0.913 1.00 86.50 134 PRO A CA 1
ATOM 1039 C C . PRO A 1 134 ? 25.598 0.656 0.254 1.00 86.50 134 PRO A C 1
ATOM 1041 O O . PRO A 1 134 ? 26.595 0.108 0.730 1.00 86.50 134 PRO A O 1
ATOM 1044 N N . ALA A 1 135 ? 24.370 0.435 0.732 1.00 82.19 135 ALA A N 1
ATOM 1045 C CA . ALA A 1 135 ? 24.098 -0.472 1.842 1.00 82.19 135 ALA A CA 1
ATOM 1046 C C . ALA A 1 135 ? 24.103 -1.929 1.372 1.00 82.19 135 ALA A C 1
ATOM 1048 O O . ALA A 1 135 ? 24.677 -2.790 2.042 1.00 82.19 135 ALA A O 1
ATOM 1049 N N . ARG A 1 136 ? 23.498 -2.194 0.208 1.00 81.50 136 ARG A N 1
ATOM 1050 C CA . ARG A 1 136 ? 23.432 -3.541 -0.384 1.00 81.50 136 ARG A CA 1
ATOM 1051 C C . ARG A 1 136 ? 24.623 -3.873 -1.283 1.00 81.50 136 ARG A C 1
ATOM 1053 O O . ARG A 1 136 ? 24.914 -5.044 -1.488 1.00 81.50 136 ARG A O 1
ATOM 1060 N N . LYS A 1 137 ? 25.354 -2.854 -1.748 1.00 88.75 137 LYS A N 1
ATOM 1061 C CA . LYS A 1 137 ? 26.480 -2.960 -2.693 1.00 88.75 137 LYS A CA 1
ATOM 1062 C C . LYS A 1 137 ? 26.082 -3.590 -4.031 1.00 88.75 137 LYS A C 1
ATOM 1064 O O . LYS A 1 137 ? 26.835 -4.372 -4.605 1.00 88.75 137 LYS A O 1
ATOM 1069 N N . VAL A 1 138 ? 24.899 -3.228 -4.517 1.00 91.31 138 VAL A N 1
ATOM 1070 C CA . VAL A 1 138 ? 24.346 -3.674 -5.800 1.00 91.31 138 VAL A CA 1
ATOM 1071 C C . VAL A 1 138 ? 23.682 -2.512 -6.531 1.00 91.31 138 VAL A C 1
ATOM 1073 O O . VAL A 1 138 ? 23.326 -1.498 -5.928 1.00 91.31 138 VAL A O 1
ATOM 1076 N N . TRP A 1 139 ? 23.477 -2.662 -7.835 1.00 92.75 139 TRP A N 1
ATOM 1077 C CA . TRP A 1 139 ? 22.661 -1.743 -8.619 1.00 92.75 139 TRP A CA 1
ATOM 1078 C C . TRP A 1 139 ? 21.174 -2.058 -8.469 1.00 92.75 139 TRP A C 1
ATOM 1080 O O . TRP A 1 139 ? 20.758 -3.214 -8.522 1.00 92.75 139 TRP A O 1
ATOM 1090 N N . THR A 1 140 ? 20.368 -1.009 -8.334 1.00 90.00 140 THR A N 1
ATOM 1091 C CA . THR A 1 140 ? 18.907 -1.076 -8.238 1.00 90.00 140 THR A CA 1
ATOM 1092 C C . THR A 1 140 ? 18.271 -0.266 -9.361 1.00 90.00 140 THR A C 1
ATOM 1094 O O . THR A 1 140 ? 18.696 0.850 -9.659 1.00 90.00 140 THR A O 1
ATOM 1097 N N . TRP A 1 141 ? 17.218 -0.798 -9.979 1.00 89.44 141 TRP A N 1
ATOM 1098 C CA . TRP A 1 141 ? 16.453 -0.082 -10.999 1.00 89.44 141 TRP A CA 1
ATOM 1099 C C . TRP A 1 141 ? 15.487 0.915 -10.367 1.00 89.44 141 TRP A C 1
ATOM 1101 O O . TRP A 1 141 ? 14.421 0.544 -9.878 1.00 89.44 141 TRP A O 1
ATOM 1111 N N . VAL A 1 142 ? 15.836 2.196 -10.433 1.00 88.56 142 VAL A N 1
ATOM 1112 C CA . VAL A 1 142 ? 14.969 3.300 -9.988 1.00 88.56 142 VAL A CA 1
ATOM 1113 C C . VAL A 1 142 ? 14.002 3.744 -11.091 1.00 88.56 142 VAL A C 1
ATOM 1115 O O . VAL A 1 142 ? 12.928 4.269 -10.807 1.00 88.56 142 VAL A O 1
ATOM 1118 N N . HIS A 1 143 ? 14.326 3.459 -12.358 1.00 89.44 143 HIS A N 1
ATOM 1119 C CA . HIS A 1 143 ? 13.403 3.589 -13.481 1.00 89.44 143 HIS A CA 1
ATOM 1120 C C . HIS A 1 143 ? 13.632 2.489 -14.519 1.00 89.44 143 HIS A C 1
ATOM 1122 O O . HIS A 1 143 ? 14.761 2.237 -14.937 1.00 89.44 143 HIS A O 1
ATOM 1128 N N . ALA A 1 144 ? 12.543 1.884 -14.989 1.00 88.50 144 ALA A N 1
ATOM 1129 C CA . ALA A 1 144 ? 12.547 1.000 -16.150 1.00 88.50 144 ALA A CA 1
ATOM 1130 C C . ALA A 1 144 ? 11.368 1.384 -17.052 1.00 88.50 144 ALA A C 1
ATOM 1132 O O . ALA A 1 144 ? 10.288 1.664 -16.510 1.00 88.50 144 ALA A O 1
ATOM 1133 N N . PRO A 1 145 ? 11.566 1.414 -18.380 1.00 87.88 145 PRO A N 1
ATOM 1134 C CA . PRO A 1 145 ? 10.574 1.924 -19.310 1.00 87.88 145 PRO A CA 1
ATOM 1135 C C . PRO A 1 145 ? 9.361 1.001 -19.411 1.00 87.88 145 PRO A C 1
ATOM 1137 O O . PRO A 1 145 ? 9.462 -0.216 -19.260 1.00 87.88 145 PRO A O 1
ATOM 1140 N N . TYR A 1 146 ? 8.211 1.594 -19.722 1.00 86.62 146 TYR A N 1
ATOM 1141 C CA . TYR A 1 146 ? 6.995 0.849 -20.021 1.00 86.62 146 TYR A CA 1
ATOM 1142 C C . TYR A 1 146 ? 6.915 0.539 -21.511 1.00 86.62 146 TYR A C 1
ATOM 1144 O O . TYR A 1 146 ? 7.080 1.417 -22.360 1.00 86.62 146 TYR A O 1
ATOM 1152 N N . TYR A 1 147 ? 6.605 -0.708 -21.834 1.00 85.44 147 TYR A N 1
ATOM 1153 C CA . TYR A 1 147 ? 6.080 -1.072 -23.140 1.00 85.44 147 TYR A CA 1
ATOM 1154 C C . TYR A 1 147 ? 4.553 -1.015 -23.096 1.00 85.44 147 TYR A C 1
ATOM 1156 O O . TYR A 1 147 ? 3.940 -1.603 -22.208 1.00 85.44 147 TYR A O 1
ATOM 1164 N N . HIS A 1 148 ? 3.936 -0.306 -24.038 1.00 85.62 148 HIS A N 1
ATOM 1165 C CA . HIS A 1 148 ? 2.483 -0.166 -24.108 1.00 85.62 148 HIS A CA 1
ATOM 1166 C C . HIS A 1 148 ? 1.922 -1.023 -25.240 1.00 85.62 148 HIS A C 1
ATOM 1168 O O . HIS A 1 148 ? 2.316 -0.865 -26.396 1.00 85.62 148 HIS A O 1
ATOM 1174 N N . ASN A 1 149 ? 0.975 -1.899 -24.909 1.00 83.56 149 ASN A N 1
ATOM 1175 C CA . ASN A 1 149 ? 0.165 -2.622 -25.873 1.00 83.56 149 ASN A CA 1
ATOM 1176 C C . ASN A 1 149 ? -1.314 -2.246 -25.708 1.00 83.56 149 ASN A C 1
ATOM 1178 O O . ASN A 1 149 ? -1.927 -2.509 -24.676 1.00 83.56 149 ASN A O 1
ATOM 1182 N N . ASN A 1 150 ? -1.900 -1.692 -26.765 1.00 83.75 150 ASN A N 1
ATOM 1183 C CA . ASN A 1 150 ? -3.290 -1.236 -26.768 1.00 83.75 150 ASN A CA 1
ATOM 1184 C C . ASN A 1 150 ? -4.242 -2.245 -27.437 1.00 83.75 150 ASN A C 1
ATOM 1186 O O . ASN A 1 150 ? -5.382 -1.894 -27.746 1.00 83.75 150 ASN A O 1
ATOM 1190 N N . ASP A 1 151 ? -3.768 -3.457 -27.745 1.00 83.81 151 ASP A N 1
ATOM 1191 C CA . ASP A 1 151 ? -4.593 -4.555 -28.241 1.00 83.81 151 ASP A CA 1
ATOM 1192 C C . ASP A 1 151 ? -4.166 -5.890 -27.600 1.00 83.81 151 ASP A C 1
ATOM 1194 O O . ASP A 1 151 ? -3.122 -6.450 -27.942 1.00 83.81 151 ASP A O 1
ATOM 1198 N N . PRO A 1 152 ? -4.966 -6.451 -26.678 1.00 82.88 152 PRO A N 1
ATOM 1199 C CA . PRO A 1 152 ? -4.614 -7.699 -26.009 1.00 82.88 152 PRO A CA 1
ATOM 1200 C C . PRO A 1 152 ? -4.604 -8.911 -26.955 1.00 82.88 152 PRO A C 1
ATOM 1202 O O . PRO A 1 152 ? -4.081 -9.957 -26.585 1.00 82.88 152 PRO A O 1
ATOM 1205 N N . ARG A 1 153 ? -5.161 -8.803 -28.171 1.00 82.31 153 ARG A N 1
ATOM 1206 C CA . ARG A 1 153 ? -5.228 -9.909 -29.146 1.00 82.31 153 ARG A CA 1
ATOM 1207 C C . ARG A 1 153 ? -3.945 -10.080 -29.947 1.00 82.31 153 ARG A C 1
ATOM 1209 O O . ARG A 1 153 ? -3.689 -11.163 -30.453 1.00 82.31 153 ARG A O 1
ATOM 1216 N N . THR A 1 154 ? -3.153 -9.021 -30.083 1.00 74.94 154 THR A N 1
ATOM 1217 C CA . THR A 1 154 ? -1.854 -9.061 -30.774 1.00 74.94 154 THR A CA 1
ATOM 1218 C C . THR A 1 154 ? -0.724 -9.475 -29.832 1.00 74.94 154 THR A C 1
ATOM 1220 O O . THR A 1 154 ? 0.452 -9.420 -30.191 1.00 74.94 154 THR A O 1
ATOM 1223 N N . TRP A 1 155 ? -1.072 -9.859 -28.602 1.00 66.56 155 TRP A N 1
ATOM 1224 C CA . TRP A 1 155 ? -0.127 -10.199 -27.558 1.00 66.56 155 TRP A CA 1
ATOM 1225 C C . TRP A 1 155 ? 0.429 -11.610 -27.748 1.00 66.56 155 TRP A C 1
ATOM 1227 O O . TRP A 1 155 ? -0.051 -12.579 -27.165 1.00 66.56 155 TRP A O 1
ATOM 1237 N N . GLU A 1 156 ? 1.492 -11.709 -28.539 1.00 54.94 156 GLU A N 1
ATOM 1238 C CA . GLU A 1 156 ? 2.303 -12.915 -28.652 1.00 54.94 156 GLU A CA 1
ATOM 1239 C C . GLU A 1 156 ? 3.779 -12.546 -28.439 1.00 54.94 156 GLU A C 1
ATOM 1241 O O . GLU A 1 156 ? 4.447 -11.998 -29.305 1.00 54.94 156 GLU A O 1
ATOM 1246 N N . HIS A 1 157 ? 4.288 -12.854 -27.243 1.00 57.28 157 HIS A N 1
ATOM 1247 C CA . HIS A 1 157 ? 5.712 -13.091 -26.975 1.00 57.28 157 HIS A CA 1
ATOM 1248 C C . HIS A 1 157 ? 6.721 -11.942 -27.217 1.00 57.28 157 HIS A C 1
ATOM 1250 O O . HIS A 1 157 ? 7.455 -11.934 -28.197 1.00 57.28 157 HIS A O 1
ATOM 1256 N N . ARG A 1 158 ? 6.891 -11.072 -26.211 1.00 53.38 158 ARG A N 1
ATOM 1257 C CA . ARG A 1 158 ? 8.172 -10.745 -25.531 1.00 53.38 158 ARG A CA 1
ATOM 1258 C C . ARG A 1 158 ? 7.858 -9.759 -24.410 1.00 53.38 158 ARG A C 1
ATOM 1260 O O . ARG A 1 158 ? 7.172 -8.767 -24.633 1.00 53.38 158 ARG A O 1
ATOM 1267 N N . VAL A 1 159 ? 8.353 -10.043 -23.213 1.00 61.44 159 VAL A N 1
ATOM 1268 C CA . VAL A 1 159 ? 8.148 -9.189 -22.046 1.00 61.44 159 VAL A CA 1
ATOM 1269 C C . VAL A 1 159 ? 9.224 -8.109 -22.062 1.00 61.44 159 VAL A C 1
ATOM 1271 O O . VAL A 1 159 ? 10.417 -8.402 -22.042 1.00 61.44 159 VAL A O 1
ATOM 1274 N N . SER A 1 160 ? 8.800 -6.853 -22.189 1.00 66.12 160 SER A N 1
ATOM 1275 C CA . SER A 1 160 ? 9.604 -5.753 -21.661 1.00 66.12 160 SER A CA 1
ATOM 1276 C C . SER A 1 160 ? 9.492 -5.797 -20.142 1.00 66.12 160 SER A C 1
ATOM 1278 O O . SER A 1 160 ? 8.435 -6.164 -19.625 1.00 66.12 160 SER A O 1
ATOM 1280 N N . SER A 1 161 ? 10.533 -5.364 -19.434 1.00 78.69 161 SER A N 1
ATOM 1281 C CA . SER A 1 161 ? 10.606 -5.392 -17.968 1.00 78.69 161 SER A CA 1
ATOM 1282 C C . SER A 1 161 ? 9.373 -4.816 -17.270 1.00 78.69 161 SER A C 1
ATOM 1284 O O . SER A 1 161 ? 9.001 -5.270 -16.189 1.00 78.69 161 SER A O 1
ATOM 1286 N N . ARG A 1 162 ? 8.700 -3.842 -17.896 1.00 86.94 162 ARG A N 1
ATOM 1287 C CA . ARG A 1 162 ? 7.344 -3.422 -17.537 1.00 86.94 162 ARG A CA 1
ATOM 1288 C C . ARG A 1 162 ? 6.482 -3.314 -18.786 1.00 86.94 162 ARG A C 1
ATOM 1290 O O . ARG A 1 162 ? 6.784 -2.534 -19.686 1.00 86.94 162 ARG A O 1
ATOM 1297 N N . THR A 1 163 ? 5.378 -4.050 -18.824 1.00 88.12 163 THR A N 1
ATOM 1298 C CA . THR A 1 163 ? 4.422 -4.007 -19.933 1.00 88.12 163 THR A CA 1
ATOM 1299 C C . THR A 1 163 ? 3.033 -3.620 -19.442 1.00 88.12 163 THR A C 1
ATOM 1301 O O . THR A 1 163 ? 2.521 -4.220 -18.501 1.00 88.12 163 THR A O 1
ATOM 1304 N N . ILE A 1 164 ? 2.413 -2.635 -20.093 1.00 90.62 164 ILE A N 1
ATOM 1305 C CA . ILE A 1 164 ? 1.021 -2.231 -19.885 1.00 90.62 164 ILE A CA 1
ATOM 1306 C C . ILE A 1 164 ? 0.186 -2.773 -21.044 1.00 90.62 164 ILE A C 1
ATOM 1308 O O . ILE A 1 164 ? 0.519 -2.538 -22.205 1.00 90.62 164 ILE A O 1
ATOM 1312 N N . VAL A 1 165 ? -0.901 -3.475 -20.730 1.00 91.56 165 VAL A N 1
ATOM 1313 C CA . VAL A 1 165 ? -1.872 -3.990 -21.699 1.00 91.56 165 VAL A CA 1
ATOM 1314 C C . VAL A 1 165 ? -3.237 -3.368 -21.421 1.00 91.56 165 VAL A C 1
ATOM 1316 O O . VAL A 1 165 ? -3.792 -3.531 -20.331 1.00 91.56 165 VAL A O 1
ATOM 1319 N N . GLU A 1 166 ? -3.781 -2.663 -22.409 1.00 93.00 166 GLU A N 1
ATOM 1320 C CA . GLU A 1 166 ? -5.039 -1.923 -22.285 1.00 93.00 166 GLU A CA 1
ATOM 1321 C C . GLU A 1 166 ? -6.176 -2.600 -23.057 1.00 93.00 166 GLU A C 1
ATOM 1323 O O . GLU A 1 166 ? -6.057 -2.915 -24.240 1.00 93.00 166 GLU A O 1
ATOM 1328 N N . PHE A 1 167 ? -7.302 -2.804 -22.374 1.00 94.00 167 PHE A N 1
ATOM 1329 C CA . PHE A 1 167 ? -8.502 -3.448 -22.898 1.00 94.00 167 PHE A CA 1
ATOM 1330 C C . PHE A 1 167 ? -9.571 -2.383 -23.111 1.00 94.00 167 PHE A C 1
ATOM 1332 O O . PHE A 1 167 ? -9.834 -1.549 -22.235 1.00 94.00 167 PHE A O 1
ATOM 1339 N N . SER A 1 168 ? -10.218 -2.426 -24.270 1.00 94.62 168 SER A N 1
ATOM 1340 C CA . SER A 1 168 ? -11.309 -1.518 -24.629 1.00 94.62 168 SER A CA 1
ATOM 1341 C C . SER A 1 168 ? -12.347 -2.230 -25.488 1.00 94.62 168 SER A C 1
ATOM 1343 O O . SER A 1 168 ? -12.094 -3.305 -26.038 1.00 94.62 168 SER A O 1
ATOM 1345 N N . ASP A 1 169 ? -13.531 -1.637 -25.611 1.00 92.94 169 ASP A N 1
ATOM 1346 C CA . ASP A 1 169 ? -14.553 -2.155 -26.518 1.00 92.94 169 ASP A CA 1
ATOM 1347 C C . ASP A 1 169 ? -14.003 -2.166 -27.960 1.00 92.94 169 ASP A C 1
ATOM 1349 O O . ASP A 1 169 ? -13.462 -1.178 -28.453 1.00 92.94 169 ASP A O 1
ATOM 1353 N N . GLY A 1 170 ? -14.067 -3.325 -28.623 1.00 89.75 170 GLY A N 1
ATOM 1354 C CA . GLY A 1 170 ? -13.467 -3.558 -29.947 1.00 89.75 170 GLY A CA 1
ATOM 1355 C C . GLY A 1 170 ? -12.002 -4.029 -29.939 1.00 89.75 170 GLY A C 1
ATOM 1356 O O . GLY A 1 170 ? -11.551 -4.608 -30.933 1.00 89.75 170 GLY A O 1
ATOM 1357 N N . LYS A 1 171 ? -11.281 -3.865 -28.820 1.00 91.19 171 LYS A N 1
ATOM 1358 C CA . LYS A 1 171 ? -9.927 -4.401 -28.571 1.00 91.19 171 LYS A CA 1
ATOM 1359 C C . LYS A 1 171 ? -9.905 -5.133 -27.227 1.00 91.19 171 LYS A C 1
ATOM 1361 O O . LYS A 1 171 ? -9.358 -4.661 -26.230 1.00 91.19 171 LYS A O 1
ATOM 1366 N N . TRP A 1 172 ? -10.571 -6.281 -27.216 1.00 92.00 172 TRP A N 1
ATOM 1367 C CA . TRP A 1 172 ? -10.816 -7.107 -26.037 1.00 92.00 172 TRP A CA 1
ATOM 1368 C C . TRP A 1 172 ? -10.471 -8.567 -26.331 1.00 92.00 172 TRP A C 1
ATOM 1370 O O . TRP A 1 172 ? -10.584 -9.024 -27.472 1.00 92.00 172 TRP A O 1
ATOM 1380 N N . ALA A 1 173 ? -10.083 -9.295 -25.288 1.00 90.50 173 ALA A N 1
ATOM 1381 C CA . ALA A 1 173 ? -9.856 -10.729 -25.324 1.00 90.50 173 ALA A CA 1
ATOM 1382 C C . ALA A 1 173 ? -10.465 -11.367 -24.070 1.00 90.50 173 ALA A C 1
ATOM 1384 O O . ALA A 1 173 ? -10.145 -10.963 -22.956 1.00 90.50 173 ALA A O 1
ATOM 1385 N N . GLY A 1 174 ? -11.320 -12.377 -24.245 1.00 90.38 174 GLY A N 1
ATOM 1386 C CA . GLY A 1 174 ? -12.023 -13.000 -23.117 1.00 90.38 174 GLY A CA 1
ATOM 1387 C C . GLY A 1 174 ? -11.139 -13.837 -22.197 1.00 90.38 174 GLY A C 1
ATOM 1388 O O . GLY A 1 174 ? -11.427 -13.945 -21.009 1.00 90.38 174 GLY A O 1
ATOM 1389 N N . LEU A 1 175 ? -10.050 -14.396 -22.720 1.00 89.44 175 LEU A N 1
ATOM 1390 C CA . LEU A 1 175 ? -9.058 -15.133 -21.946 1.00 89.44 175 LEU A CA 1
ATOM 1391 C C . LEU A 1 175 ? -7.664 -14.685 -22.370 1.00 89.44 175 LEU A C 1
ATOM 1393 O O . LEU A 1 175 ? -7.326 -14.763 -23.549 1.00 89.44 175 LEU A O 1
ATOM 1397 N N . ILE A 1 176 ? -6.847 -14.295 -21.398 1.00 88.00 176 ILE A N 1
ATOM 1398 C CA . ILE A 1 176 ? -5.424 -14.011 -21.570 1.00 88.00 176 ILE A CA 1
ATOM 1399 C C . ILE A 1 176 ? -4.629 -14.901 -20.626 1.00 88.00 176 ILE A C 1
ATOM 1401 O O . ILE A 1 176 ? -5.000 -15.101 -19.474 1.00 88.00 176 ILE A O 1
ATOM 1405 N N . THR A 1 177 ? -3.526 -15.453 -21.122 1.00 85.31 177 THR A N 1
ATOM 1406 C CA . THR A 1 177 ? -2.560 -16.185 -20.298 1.00 85.31 177 THR A CA 1
ATOM 1407 C C . THR A 1 177 ? -1.321 -15.324 -20.135 1.00 85.31 177 THR A C 1
ATOM 1409 O O . THR A 1 177 ? -0.850 -14.737 -21.113 1.00 85.31 177 THR A O 1
ATOM 1412 N N . LEU A 1 178 ? -0.794 -15.236 -18.912 1.00 86.75 178 LEU A N 1
ATOM 1413 C CA . LEU A 1 178 ? 0.457 -14.524 -18.687 1.00 86.75 178 LEU A CA 1
ATOM 1414 C C . LEU A 1 178 ? 1.602 -15.154 -19.508 1.00 86.75 178 LEU A C 1
ATOM 1416 O O . LEU A 1 178 ? 1.590 -16.359 -19.779 1.00 86.75 178 LEU A O 1
ATOM 1420 N N . PRO A 1 179 ? 2.594 -14.356 -19.939 1.00 84.56 179 PRO A N 1
ATOM 1421 C CA . PRO A 1 179 ? 3.656 -14.826 -20.823 1.00 84.56 179 PRO A CA 1
ATOM 1422 C C . PRO A 1 179 ? 4.462 -15.978 -20.228 1.00 84.56 179 PRO A C 1
ATOM 1424 O O . PRO A 1 179 ? 4.796 -15.974 -19.042 1.00 84.56 179 PRO A O 1
ATOM 1427 N N . ARG A 1 180 ? 4.843 -16.936 -21.084 1.00 81.19 180 ARG A N 1
ATOM 1428 C CA . ARG A 1 180 ? 5.779 -18.010 -20.721 1.00 81.19 180 ARG A CA 1
ATOM 1429 C C . ARG A 1 180 ? 7.238 -17.570 -20.813 1.00 81.19 180 ARG A C 1
ATOM 1431 O O . ARG A 1 180 ? 8.025 -17.940 -19.950 1.00 81.19 180 ARG A O 1
ATOM 1438 N N . THR A 1 181 ? 7.584 -16.790 -21.831 1.00 83.75 181 THR A N 1
ATOM 1439 C CA . THR A 1 181 ? 8.910 -16.176 -21.964 1.00 83.75 181 THR A CA 1
ATOM 1440 C C . THR A 1 181 ? 8.958 -14.955 -21.063 1.00 83.75 181 THR A C 1
ATOM 1442 O O . THR A 1 181 ? 8.187 -14.026 -21.286 1.00 83.75 181 THR A O 1
ATOM 1445 N N . ARG A 1 182 ? 9.801 -14.995 -20.035 1.00 87.56 182 ARG A N 1
ATOM 1446 C CA . ARG A 1 182 ? 9.840 -14.026 -18.937 1.00 87.56 182 ARG A CA 1
ATOM 1447 C C . ARG A 1 182 ? 11.203 -14.066 -18.253 1.00 87.56 182 ARG A C 1
ATOM 1449 O O . ARG A 1 182 ? 11.845 -15.117 -18.231 1.00 87.56 182 ARG A O 1
ATOM 1456 N N . SER A 1 183 ? 11.599 -12.941 -17.694 1.00 89.38 183 SER A N 1
ATOM 1457 C CA . SER A 1 183 ? 12.795 -12.732 -16.890 1.00 89.38 183 SER A CA 1
ATOM 1458 C C . SER A 1 183 ? 12.408 -12.355 -15.469 1.00 89.38 183 SER A C 1
ATOM 1460 O O . SER A 1 183 ? 11.267 -11.973 -15.198 1.00 89.38 183 SER A O 1
ATOM 1462 N N . ASP A 1 184 ? 13.344 -12.513 -14.537 1.00 89.88 184 ASP A N 1
ATOM 1463 C CA . ASP A 1 184 ? 13.043 -12.230 -13.139 1.00 89.88 184 ASP A CA 1
ATOM 1464 C C . ASP A 1 184 ? 12.598 -10.771 -12.959 1.00 89.88 184 ASP A C 1
ATOM 1466 O O . ASP A 1 184 ? 13.165 -9.853 -13.555 1.00 89.88 184 ASP A O 1
ATOM 1470 N N . ARG A 1 185 ? 11.561 -10.565 -12.143 1.00 89.25 185 ARG A N 1
ATOM 1471 C CA . ARG A 1 185 ? 10.938 -9.262 -11.859 1.00 89.25 185 ARG A CA 1
ATOM 1472 C C . ARG A 1 185 ? 10.297 -8.546 -13.043 1.00 89.25 185 ARG A C 1
ATOM 1474 O O . ARG A 1 185 ? 9.937 -7.375 -12.900 1.00 89.25 185 ARG A O 1
ATOM 1481 N N . ASP A 1 186 ? 10.073 -9.240 -14.153 1.00 89.50 186 ASP A N 1
ATOM 1482 C CA . ASP A 1 186 ? 9.201 -8.753 -15.218 1.00 89.50 186 ASP A CA 1
ATOM 1483 C C . ASP A 1 186 ? 7.816 -8.399 -14.672 1.00 89.50 186 ASP A C 1
ATOM 1485 O O . ASP A 1 186 ? 7.274 -9.110 -13.822 1.00 89.50 186 ASP A O 1
ATOM 1489 N N . ARG A 1 187 ? 7.223 -7.311 -15.172 1.00 89.88 187 ARG A N 1
ATOM 1490 C CA . ARG A 1 187 ? 5.911 -6.831 -14.725 1.00 89.88 187 ARG A CA 1
ATOM 1491 C C . ARG A 1 187 ? 4.906 -6.732 -15.855 1.00 89.88 187 ARG A C 1
ATOM 1493 O O . ARG A 1 187 ? 5.201 -6.195 -16.922 1.00 89.88 187 ARG A O 1
ATOM 1500 N N . MET A 1 188 ? 3.684 -7.160 -15.558 1.00 89.88 188 MET A N 1
ATOM 1501 C CA . MET A 1 188 ? 2.524 -7.020 -16.431 1.00 89.88 188 MET A CA 1
ATOM 1502 C C . MET A 1 188 ? 1.443 -6.211 -15.723 1.00 89.88 188 MET A C 1
ATOM 1504 O O . MET A 1 188 ? 0.976 -6.605 -14.658 1.00 89.88 188 MET A O 1
ATOM 1508 N N . ILE A 1 189 ? 1.028 -5.106 -16.330 1.00 91.56 189 ILE A N 1
ATOM 1509 C CA . ILE A 1 189 ? -0.038 -4.232 -15.845 1.00 91.56 189 ILE A CA 1
ATOM 1510 C C . ILE A 1 189 ? -1.200 -4.329 -16.827 1.00 91.56 189 ILE A C 1
ATOM 1512 O O . ILE A 1 189 ? -1.075 -3.942 -17.984 1.00 91.56 189 ILE A O 1
ATOM 1516 N N . TYR A 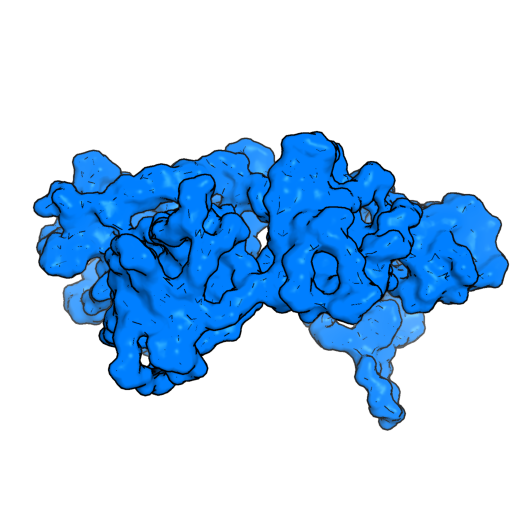1 190 ? -2.339 -4.828 -16.372 1.00 92.56 190 TYR A N 1
ATOM 1517 C CA . TYR A 1 190 ? -3.551 -4.961 -17.170 1.00 92.56 190 TYR A CA 1
ATOM 1518 C C . TYR A 1 190 ? -4.558 -3.905 -16.753 1.00 92.56 190 TYR A C 1
ATOM 1520 O O . TYR A 1 190 ? -4.893 -3.821 -15.575 1.00 92.56 190 TYR A O 1
ATOM 1528 N N . ARG A 1 191 ? -5.056 -3.124 -17.712 1.00 94.38 191 ARG A N 1
ATOM 1529 C CA . ARG A 1 191 ? -6.074 -2.086 -17.505 1.00 94.38 191 ARG A CA 1
ATOM 1530 C C . ARG A 1 191 ? -7.274 -2.373 -18.377 1.00 94.38 191 ARG A C 1
ATOM 1532 O O . ARG A 1 191 ? -7.100 -2.650 -19.561 1.00 94.38 191 ARG A O 1
ATOM 1539 N N . SER A 1 192 ? -8.482 -2.247 -17.838 1.00 93.88 192 SER A N 1
ATOM 1540 C CA . SER A 1 192 ? -9.684 -2.441 -18.646 1.00 93.88 192 SER A CA 1
ATOM 1541 C C . SER A 1 192 ? -10.655 -1.278 -18.572 1.00 93.88 192 SER A C 1
ATOM 1543 O O . SER A 1 192 ? -11.104 -0.869 -17.508 1.00 93.88 192 SER A O 1
ATOM 1545 N N . SER A 1 193 ? -11.029 -0.785 -19.747 1.00 94.00 193 SER A N 1
ATOM 1546 C CA . SER A 1 193 ? -12.192 0.079 -19.967 1.00 94.00 193 SER A CA 1
ATOM 1547 C C . SER A 1 193 ? -13.343 -0.664 -20.659 1.00 94.00 193 SER A C 1
ATOM 1549 O O . SER A 1 193 ? -14.433 -0.101 -20.797 1.00 94.00 193 SER A O 1
ATOM 1551 N N . ALA A 1 194 ? -13.107 -1.917 -21.072 1.00 93.75 194 ALA A N 1
ATOM 1552 C CA . ALA A 1 194 ? -14.052 -2.739 -21.814 1.00 93.75 194 ALA A CA 1
ATOM 1553 C C . ALA A 1 194 ? -15.303 -3.054 -20.987 1.00 93.75 194 ALA A C 1
ATOM 1555 O O . ALA A 1 194 ? -15.257 -3.191 -19.764 1.00 93.75 194 ALA A O 1
ATOM 1556 N N . SER A 1 195 ? -16.435 -3.179 -21.670 1.00 92.19 195 SER A N 1
ATOM 1557 C CA . SER A 1 195 ? -17.742 -3.437 -21.065 1.00 92.19 195 SER A CA 1
ATOM 1558 C C . SER A 1 195 ? -17.969 -4.913 -20.715 1.00 92.19 195 SER A C 1
ATOM 1560 O O . SER A 1 195 ? -18.909 -5.214 -19.979 1.00 92.19 195 SER A O 1
ATOM 1562 N N . ILE A 1 196 ? -17.117 -5.808 -21.229 1.00 92.38 196 ILE A N 1
ATOM 1563 C CA . ILE A 1 196 ? -17.138 -7.257 -20.996 1.00 92.38 196 ILE A CA 1
ATOM 1564 C C . ILE A 1 196 ? -15.875 -7.654 -20.224 1.00 92.38 196 ILE A C 1
ATOM 1566 O O . ILE A 1 196 ? -14.767 -7.246 -20.582 1.00 92.38 196 ILE A O 1
ATOM 1570 N N . ASP A 1 197 ? -16.046 -8.464 -19.183 1.00 93.38 197 ASP A N 1
ATOM 1571 C CA . ASP A 1 197 ? -14.948 -8.946 -18.346 1.00 93.38 197 ASP A CA 1
ATOM 1572 C C . ASP A 1 197 ? -13.952 -9.797 -19.144 1.00 93.38 197 ASP A C 1
ATOM 1574 O O . ASP A 1 197 ? -14.290 -10.430 -20.147 1.00 93.38 197 ASP A O 1
ATOM 1578 N N . SER A 1 198 ? -12.701 -9.805 -18.692 1.00 92.69 198 SER A N 1
ATOM 1579 C CA . SER A 1 198 ? -11.647 -10.675 -19.222 1.00 92.69 198 SER A CA 1
ATOM 1580 C C . SER A 1 198 ? -11.129 -11.584 -18.116 1.00 92.69 198 SER A C 1
ATOM 1582 O O . SER A 1 198 ? -11.026 -11.171 -16.963 1.00 92.69 198 SER A O 1
ATOM 1584 N N . VAL A 1 199 ? -10.764 -12.814 -18.459 1.00 91.62 199 VAL A N 1
ATOM 1585 C CA . VAL A 1 199 ? -10.136 -13.755 -17.528 1.00 91.62 199 VAL A CA 1
ATOM 1586 C C . VAL A 1 199 ? -8.632 -13.763 -17.769 1.00 91.62 199 VAL A C 1
ATOM 1588 O O . VAL A 1 199 ? -8.177 -14.009 -18.885 1.00 91.62 199 VAL A O 1
ATOM 1591 N N . ILE A 1 200 ? -7.852 -13.525 -16.718 1.00 89.62 200 ILE A N 1
ATOM 1592 C CA . ILE A 1 200 ? -6.394 -13.631 -16.726 1.00 89.62 200 ILE A CA 1
ATOM 1593 C C . ILE A 1 200 ? -6.001 -14.936 -16.043 1.00 89.62 200 ILE A C 1
ATOM 1595 O O . ILE A 1 200 ? -6.291 -15.167 -14.870 1.00 89.62 200 ILE A O 1
ATOM 1599 N N . ARG A 1 201 ? -5.306 -15.794 -16.782 1.00 86.44 201 ARG A N 1
ATOM 1600 C CA . ARG A 1 201 ? -4.724 -17.032 -16.277 1.00 86.44 201 ARG A CA 1
ATOM 1601 C C . ARG A 1 201 ? -3.256 -16.802 -15.926 1.00 86.44 201 ARG A C 1
ATOM 1603 O O . ARG A 1 201 ? -2.464 -16.456 -16.803 1.00 86.44 201 ARG A O 1
ATOM 1610 N N . LEU A 1 202 ? -2.911 -17.026 -14.657 1.00 78.12 202 LEU A N 1
ATOM 1611 C CA . LEU A 1 202 ? -1.549 -16.856 -14.139 1.00 78.12 202 LEU A CA 1
ATOM 1612 C C . LEU A 1 202 ? -0.565 -17.871 -14.740 1.00 78.12 202 LEU A C 1
ATOM 1614 O O . LEU A 1 202 ? 0.527 -17.505 -15.165 1.00 78.12 202 LEU A O 1
ATOM 1618 N N . ASP A 1 203 ? -0.985 -19.136 -14.795 1.00 69.94 203 ASP A N 1
ATOM 1619 C CA . ASP A 1 203 ? -0.296 -20.259 -15.436 1.00 69.94 203 ASP A CA 1
ATOM 1620 C C . ASP A 1 203 ? -1.316 -21.369 -15.775 1.00 69.94 203 ASP A C 1
ATOM 1622 O O . ASP A 1 203 ? -2.479 -21.327 -15.355 1.00 69.94 203 ASP A O 1
ATOM 1626 N N . TYR A 1 204 ? -0.919 -22.376 -16.550 1.00 57.00 204 TYR A N 1
ATOM 1627 C CA . TYR A 1 204 ? -1.759 -23.542 -16.828 1.00 57.00 204 TYR A CA 1
ATOM 1628 C C . TYR A 1 204 ? -2.105 -24.289 -15.530 1.00 57.00 204 TYR A C 1
ATOM 1630 O O . TYR A 1 204 ? -1.228 -24.804 -14.850 1.00 57.00 204 TYR A O 1
ATOM 1638 N N . GLY A 1 205 ? -3.400 -24.353 -15.197 1.00 52.50 205 GLY A N 1
ATOM 1639 C CA . GLY A 1 205 ? -3.896 -24.982 -13.964 1.00 52.50 205 GLY A CA 1
ATOM 1640 C C . GLY A 1 205 ? -3.839 -24.096 -12.712 1.00 52.50 205 GLY A C 1
ATOM 1641 O O . GLY A 1 205 ? -4.232 -24.548 -11.642 1.00 52.50 205 GLY A O 1
ATOM 1642 N N . ALA A 1 206 ? -3.384 -22.845 -12.837 1.00 62.66 206 ALA A N 1
ATOM 1643 C CA . ALA A 1 206 ? -3.292 -21.892 -11.734 1.00 62.66 206 ALA A CA 1
ATOM 1644 C C . ALA A 1 206 ? -4.611 -21.119 -11.502 1.00 62.66 206 ALA A C 1
ATOM 1646 O O . ALA A 1 206 ? -5.496 -21.135 -12.371 1.00 62.66 206 ALA A O 1
ATOM 1647 N N . PRO A 1 207 ? -4.739 -20.402 -10.364 1.00 68.31 207 PRO A N 1
ATOM 1648 C CA . PRO A 1 207 ? -5.861 -19.507 -10.102 1.00 68.31 207 PRO A CA 1
ATOM 1649 C C . PRO A 1 207 ? -6.089 -18.512 -11.245 1.00 68.31 207 PRO A C 1
ATOM 1651 O O . PRO A 1 207 ? -5.149 -18.034 -11.890 1.00 68.31 207 PRO A O 1
ATOM 1654 N N . GLN A 1 208 ? -7.360 -18.222 -11.502 1.00 84.25 208 GLN A N 1
ATOM 1655 C CA . GLN A 1 208 ? -7.791 -17.259 -12.507 1.00 84.25 208 GLN A CA 1
ATOM 1656 C C . GLN A 1 208 ? -8.169 -15.960 -11.819 1.00 84.25 208 GLN A C 1
ATOM 1658 O O . GLN A 1 208 ? -8.827 -15.990 -10.785 1.00 84.25 208 GLN A O 1
ATOM 1663 N N . VAL A 1 209 ? -7.783 -14.845 -12.430 1.00 88.62 209 VAL A N 1
ATOM 1664 C CA . VAL A 1 209 ? -8.136 -13.510 -11.959 1.00 88.62 209 VAL A CA 1
ATOM 1665 C C . VAL A 1 209 ? -9.056 -12.851 -12.973 1.00 88.62 209 VAL A C 1
ATOM 1667 O O . VAL A 1 209 ? -8.782 -12.884 -14.174 1.00 88.62 209 VAL A O 1
ATOM 1670 N N . ILE A 1 210 ? -10.137 -12.237 -12.506 1.00 90.56 210 ILE A N 1
ATOM 1671 C CA . ILE A 1 210 ? -11.069 -11.517 -13.382 1.00 90.56 210 ILE A CA 1
ATOM 1672 C C . ILE A 1 210 ? -10.636 -10.051 -13.489 1.00 90.56 210 ILE A C 1
ATOM 1674 O O . ILE A 1 210 ? -10.480 -9.365 -12.480 1.00 90.56 210 ILE A O 1
ATOM 1678 N N . LEU A 1 211 ? -10.464 -9.569 -14.721 1.00 92.44 211 LEU A N 1
ATOM 1679 C CA . LEU A 1 211 ? -10.228 -8.166 -15.052 1.00 92.44 211 LEU A CA 1
ATOM 1680 C C . LEU A 1 211 ? -11.547 -7.529 -15.502 1.00 92.44 211 LEU A C 1
ATOM 1682 O O . LEU A 1 211 ? -12.051 -7.831 -16.590 1.00 92.44 211 LEU A O 1
ATOM 1686 N N . ARG A 1 212 ? -12.088 -6.632 -14.675 1.00 92.31 212 ARG A N 1
ATOM 1687 C CA . ARG A 1 212 ? -13.361 -5.944 -14.919 1.00 92.31 212 ARG A CA 1
ATOM 1688 C C . ARG A 1 212 ? -13.159 -4.515 -15.403 1.00 92.31 212 ARG A C 1
ATOM 1690 O O . ARG A 1 212 ? -12.070 -3.946 -15.325 1.00 92.31 212 ARG A O 1
ATOM 1697 N N . LYS A 1 213 ? -14.243 -3.893 -15.867 1.00 92.06 213 LYS A N 1
ATOM 1698 C CA . LYS A 1 213 ? -14.251 -2.473 -16.237 1.00 92.06 213 LYS A CA 1
ATOM 1699 C C . LYS A 1 213 ? -13.800 -1.585 -15.070 1.00 92.06 213 LYS A C 1
ATOM 1701 O O . LYS A 1 213 ? -14.445 -1.553 -14.025 1.00 92.06 213 LYS A O 1
ATOM 1706 N N . GLY A 1 214 ? -12.758 -0.796 -15.309 1.00 90.69 214 GLY A N 1
ATOM 1707 C CA . GLY A 1 214 ? -12.135 0.118 -14.354 1.00 90.69 214 GLY A CA 1
ATOM 1708 C C . GLY A 1 214 ? -11.021 -0.509 -13.515 1.00 90.69 214 GLY A C 1
ATOM 1709 O O . GLY A 1 214 ? -10.396 0.212 -12.742 1.00 90.69 214 GLY A O 1
ATOM 1710 N N . ASP A 1 215 ? -10.762 -1.813 -13.651 1.00 92.81 215 ASP A N 1
ATOM 1711 C CA . ASP A 1 215 ? -9.674 -2.463 -12.927 1.00 92.81 215 ASP A CA 1
ATOM 1712 C C . ASP A 1 215 ? -8.311 -2.124 -13.538 1.00 92.81 215 ASP A C 1
ATOM 1714 O O . ASP A 1 215 ? -8.144 -2.027 -14.759 1.00 92.81 215 ASP A O 1
ATOM 1718 N N . GLU A 1 216 ? -7.317 -2.036 -12.655 1.00 93.31 216 GLU A N 1
ATOM 1719 C CA . GLU A 1 216 ? -5.905 -2.142 -12.996 1.00 93.31 216 GLU A CA 1
ATOM 1720 C C . GLU A 1 216 ? -5.269 -3.218 -12.108 1.00 93.31 216 GLU A C 1
ATOM 1722 O O . GLU A 1 216 ? -5.339 -3.139 -10.877 1.00 93.31 216 GLU A O 1
ATOM 1727 N N . LEU A 1 217 ? -4.665 -4.225 -12.736 1.00 91.56 217 LEU A N 1
ATOM 1728 C CA . LEU A 1 217 ? -4.013 -5.355 -12.077 1.00 91.56 217 LEU A CA 1
ATOM 1729 C C . LEU A 1 217 ? -2.536 -5.382 -12.450 1.00 91.56 217 LEU A C 1
ATOM 1731 O O . LEU A 1 217 ? -2.211 -5.345 -13.632 1.00 91.56 217 LEU A O 1
ATOM 1735 N N . GLU A 1 218 ? -1.651 -5.495 -11.466 1.00 90.56 218 GLU A N 1
ATOM 1736 C CA . GLU A 1 218 ? -0.212 -5.636 -11.688 1.00 90.56 218 GLU A CA 1
ATOM 1737 C C . GLU A 1 218 ? 0.270 -6.998 -11.204 1.00 90.56 218 GLU A C 1
ATOM 1739 O O . GLU A 1 218 ? 0.026 -7.390 -10.059 1.00 90.56 218 GLU A O 1
ATOM 1744 N N . PHE A 1 219 ? 0.999 -7.688 -12.072 1.00 89.88 219 PHE A N 1
ATOM 1745 C CA . PHE A 1 219 ? 1.650 -8.957 -11.801 1.00 89.88 219 PHE A CA 1
ATOM 1746 C C . PHE A 1 219 ? 3.160 -8.791 -11.921 1.00 89.88 219 PHE A C 1
ATOM 1748 O O . PHE A 1 219 ? 3.627 -8.069 -12.801 1.00 89.88 219 PHE A O 1
ATOM 1755 N N . VAL A 1 220 ? 3.913 -9.495 -11.081 1.00 89.81 220 VAL A N 1
ATOM 1756 C CA . VAL A 1 220 ? 5.371 -9.611 -11.186 1.00 89.81 220 VAL A CA 1
ATOM 1757 C C . VAL A 1 220 ? 5.757 -11.075 -11.343 1.00 89.81 220 VAL A C 1
ATOM 1759 O O . VAL A 1 220 ? 5.172 -11.941 -10.689 1.00 89.81 220 VAL A O 1
ATOM 1762 N N . PHE A 1 221 ? 6.724 -11.369 -12.203 1.00 89.38 221 PHE A N 1
ATOM 1763 C CA . PHE A 1 221 ? 7.296 -12.702 -12.282 1.00 89.38 221 PHE A CA 1
ATOM 1764 C C . PHE A 1 221 ? 8.362 -12.885 -11.201 1.00 89.38 221 PHE A C 1
ATOM 1766 O O . PHE A 1 221 ? 9.261 -12.054 -11.069 1.00 89.38 221 PHE A O 1
ATOM 1773 N N . LEU A 1 222 ? 8.253 -13.969 -10.433 1.00 88.56 222 LEU A N 1
ATOM 1774 C CA . LEU A 1 222 ? 9.217 -14.338 -9.402 1.00 88.56 222 LEU A CA 1
ATOM 1775 C C . LEU A 1 222 ? 9.962 -15.591 -9.863 1.00 88.56 222 LEU A C 1
ATOM 1777 O O . LEU A 1 222 ? 9.421 -16.698 -9.769 1.00 88.56 222 LEU A O 1
ATOM 1781 N N . ALA A 1 223 ? 11.178 -15.428 -10.397 1.00 89.00 223 ALA A N 1
ATOM 1782 C CA . ALA A 1 223 ? 11.943 -16.544 -10.959 1.00 89.00 223 ALA A CA 1
ATOM 1783 C C . ALA A 1 223 ? 12.215 -17.642 -9.925 1.00 89.00 223 ALA A C 1
ATOM 1785 O O . ALA A 1 223 ? 12.109 -18.827 -10.241 1.00 89.00 223 ALA A O 1
ATOM 1786 N N . GLU A 1 224 ? 12.449 -17.257 -8.670 1.00 85.69 224 GLU A N 1
ATOM 1787 C CA . GLU A 1 224 ? 12.680 -18.170 -7.554 1.00 85.69 224 GLU A CA 1
ATOM 1788 C C . GLU A 1 224 ? 11.469 -19.055 -7.222 1.00 85.69 224 GLU A C 1
ATOM 1790 O O . GLU A 1 224 ? 11.634 -20.120 -6.631 1.00 85.69 224 GLU A O 1
ATOM 1795 N N . LEU A 1 225 ? 10.256 -18.642 -7.610 1.00 85.00 225 LEU A N 1
ATOM 1796 C CA . LEU A 1 225 ? 9.034 -19.432 -7.427 1.00 85.00 225 LEU A CA 1
ATOM 1797 C C . LEU A 1 225 ? 8.485 -20.008 -8.738 1.00 85.00 225 LEU A C 1
ATOM 1799 O O . LEU A 1 225 ? 7.481 -20.723 -8.725 1.00 85.00 225 LEU A O 1
ATOM 1803 N N . GLY A 1 226 ? 9.089 -19.653 -9.873 1.00 86.88 226 GLY A N 1
ATOM 1804 C CA . GLY A 1 226 ? 8.655 -20.080 -11.197 1.00 86.88 226 GLY A CA 1
ATOM 1805 C C . GLY A 1 226 ? 7.279 -19.563 -11.631 1.00 86.88 226 GLY A C 1
ATOM 1806 O O . GLY A 1 226 ? 6.804 -19.992 -12.683 1.00 86.88 226 GLY A O 1
ATOM 1807 N N . HIS A 1 227 ? 6.648 -18.627 -10.909 1.00 86.50 227 HIS A N 1
ATOM 1808 C CA . HIS A 1 227 ? 5.280 -18.169 -11.189 1.00 86.50 227 HIS A CA 1
ATOM 1809 C C . HIS A 1 227 ? 5.095 -16.645 -11.153 1.00 86.50 227 HIS A C 1
ATOM 1811 O O . HIS A 1 227 ? 5.922 -15.890 -10.641 1.00 86.50 227 HIS A O 1
ATOM 1817 N N . TRP A 1 228 ? 3.970 -16.200 -11.715 1.00 87.88 228 TRP A N 1
ATOM 1818 C CA . TRP A 1 228 ? 3.506 -14.817 -11.661 1.00 87.88 228 TRP A CA 1
ATOM 1819 C C . TRP A 1 228 ? 2.697 -14.553 -10.391 1.00 87.88 228 TRP A C 1
ATOM 1821 O O . TRP A 1 228 ? 1.717 -15.245 -10.118 1.00 87.88 228 TRP A O 1
ATOM 1831 N N . GLN A 1 229 ? 3.073 -13.517 -9.651 1.00 86.88 229 GLN A N 1
ATOM 1832 C CA . GLN A 1 229 ? 2.399 -13.072 -8.437 1.00 86.88 229 GLN A CA 1
ATOM 1833 C C . GLN A 1 229 ? 1.572 -11.818 -8.736 1.00 86.88 229 GLN A C 1
ATOM 1835 O O . GLN A 1 229 ? 2.110 -10.839 -9.248 1.00 86.88 229 GLN A O 1
ATOM 1840 N N . LEU A 1 230 ? 0.283 -11.809 -8.379 1.00 86.56 230 LEU A N 1
ATOM 1841 C CA . LEU A 1 230 ? -0.517 -10.578 -8.340 1.00 86.56 230 LEU A CA 1
ATOM 1842 C C . LEU A 1 230 ? -0.003 -9.705 -7.187 1.00 86.56 230 LEU A C 1
ATOM 1844 O O . LEU A 1 230 ? -0.033 -10.142 -6.035 1.00 86.56 230 LEU A O 1
ATOM 1848 N N . VAL A 1 231 ? 0.472 -8.496 -7.493 1.00 83.62 231 VAL A N 1
ATOM 1849 C CA . VAL A 1 231 ? 1.093 -7.582 -6.513 1.00 83.62 231 VAL A CA 1
ATOM 1850 C C . VAL A 1 231 ? 0.288 -6.320 -6.264 1.00 83.62 231 VAL A C 1
ATOM 1852 O O . VAL A 1 231 ? 0.399 -5.736 -5.189 1.00 83.62 231 VAL A O 1
ATOM 1855 N N . ARG A 1 232 ? -0.550 -5.913 -7.220 1.00 84.12 232 ARG A N 1
ATOM 1856 C CA . ARG A 1 232 ? -1.417 -4.747 -7.061 1.00 84.12 232 ARG A CA 1
ATOM 1857 C C . ARG A 1 232 ? -2.760 -4.979 -7.728 1.00 84.12 232 ARG A C 1
ATOM 1859 O O . ARG A 1 232 ? -2.838 -5.485 -8.844 1.00 84.12 232 ARG A O 1
ATOM 1866 N N . ARG A 1 233 ? -3.810 -4.548 -7.038 1.00 86.44 233 ARG A N 1
ATOM 1867 C CA . ARG A 1 233 ? -5.162 -4.394 -7.568 1.00 86.44 233 ARG A CA 1
ATOM 1868 C C . ARG A 1 233 ? -5.605 -2.981 -7.225 1.00 86.44 233 ARG A C 1
ATOM 1870 O O . ARG A 1 233 ? -5.797 -2.670 -6.053 1.00 86.44 233 ARG A O 1
ATOM 1877 N N . SER A 1 234 ? -5.695 -2.112 -8.225 1.00 84.19 234 SER A N 1
ATOM 1878 C CA . SER A 1 234 ? -6.162 -0.744 -8.004 1.00 84.19 234 SER A CA 1
ATOM 1879 C C . SER A 1 234 ? -7.641 -0.763 -7.613 1.00 84.19 234 SER A C 1
ATOM 1881 O O . SER A 1 234 ? -8.435 -1.515 -8.177 1.00 84.19 234 SER A O 1
ATOM 1883 N N . GLY A 1 235 ? -7.995 0.042 -6.614 1.00 81.56 235 GLY A N 1
ATOM 1884 C CA . GLY A 1 235 ? -9.370 0.215 -6.153 1.00 81.56 235 GLY A CA 1
ATOM 1885 C C . GLY A 1 235 ? -9.980 1.501 -6.666 1.00 81.56 235 GLY A C 1
ATOM 1886 O O . GLY A 1 235 ? -9.270 2.478 -6.904 1.00 81.56 235 GLY A O 1
ATOM 1887 N N . LYS A 1 236 ? -11.307 1.520 -6.775 1.00 91.38 236 LYS A N 1
ATOM 1888 C CA . LYS A 1 236 ? -12.053 2.768 -6.934 1.00 91.38 236 LYS A CA 1
ATOM 1889 C C . LYS A 1 236 ? -12.496 3.271 -5.566 1.00 91.38 236 LYS A C 1
ATOM 1891 O O . LYS A 1 236 ? -13.121 2.524 -4.819 1.00 91.38 236 LYS A O 1
ATOM 1896 N N . GLU A 1 237 ? -12.202 4.526 -5.253 1.00 94.81 237 GLU A N 1
ATOM 1897 C CA . GLU A 1 237 ? -12.780 5.189 -4.086 1.00 94.81 237 GLU A CA 1
ATOM 1898 C C . GLU A 1 237 ? -14.119 5.834 -4.454 1.00 94.81 237 GLU A C 1
ATOM 1900 O O . GLU A 1 237 ? -14.251 6.459 -5.509 1.00 94.81 237 GLU A O 1
ATOM 1905 N N . VAL A 1 238 ? -15.115 5.668 -3.589 1.00 95.69 238 VAL A N 1
ATOM 1906 C CA . VAL A 1 238 ? -16.427 6.307 -3.700 1.00 95.69 238 VAL A CA 1
ATOM 1907 C C . VAL A 1 238 ? -16.848 6.853 -2.348 1.00 95.69 238 VAL A C 1
ATOM 1909 O O . VAL A 1 238 ? -16.597 6.239 -1.307 1.00 95.69 238 VAL A O 1
ATOM 1912 N N . LYS A 1 239 ? -17.532 7.995 -2.345 1.00 96.56 239 LYS A N 1
ATOM 1913 C CA . LYS A 1 239 ? -18.085 8.549 -1.112 1.00 96.56 239 LYS A CA 1
ATOM 1914 C C . LYS A 1 239 ? -19.506 8.060 -0.921 1.00 96.56 239 LYS A C 1
ATOM 1916 O O . LYS A 1 239 ? -20.336 8.147 -1.822 1.00 96.56 239 LYS A O 1
ATOM 1921 N N . PHE A 1 240 ? -19.813 7.590 0.282 1.00 96.44 240 PHE A N 1
ATOM 1922 C CA . PHE A 1 240 ? -21.116 7.013 0.590 1.00 96.44 240 PHE A CA 1
ATOM 1923 C C . PHE A 1 240 ? -22.276 7.978 0.325 1.00 96.44 240 PHE A C 1
ATOM 1925 O O . PHE A 1 240 ? -23.312 7.547 -0.171 1.00 96.44 240 PHE A O 1
ATOM 1932 N N . HIS A 1 241 ? -22.107 9.274 0.609 1.00 94.38 241 HIS A N 1
ATOM 1933 C CA . HIS A 1 241 ? -23.133 10.304 0.398 1.00 94.38 241 HIS A CA 1
ATOM 1934 C C . HIS A 1 241 ? -23.372 10.655 -1.082 1.00 94.38 241 HIS A C 1
ATOM 1936 O O . HIS A 1 241 ? -24.363 11.309 -1.392 1.00 94.38 241 HIS A O 1
ATOM 1942 N N . GLU A 1 242 ? -22.483 10.236 -1.988 1.00 94.25 242 GLU A N 1
ATOM 1943 C CA . GLU A 1 242 ? -22.623 10.430 -3.439 1.00 94.25 242 GLU A CA 1
ATOM 1944 C C . GLU A 1 242 ? -23.375 9.255 -4.100 1.00 94.25 242 GLU A C 1
ATOM 1946 O O . GLU A 1 242 ? -23.747 9.330 -5.271 1.00 94.25 242 GLU A O 1
ATOM 1951 N N . LEU A 1 243 ? -23.634 8.169 -3.360 1.00 95.19 243 LEU A N 1
ATOM 1952 C CA . LEU A 1 243 ? -24.336 6.994 -3.875 1.00 95.19 243 LEU A CA 1
ATOM 1953 C C . LEU A 1 243 ? -25.841 7.236 -4.012 1.00 95.19 243 LEU A C 1
ATOM 1955 O O . LEU A 1 243 ? -26.517 7.753 -3.125 1.00 95.19 243 LEU A O 1
ATOM 1959 N N . ARG A 1 244 ? -26.433 6.745 -5.099 1.00 94.12 244 ARG A N 1
ATOM 1960 C CA . ARG A 1 244 ? -27.881 6.839 -5.289 1.00 94.12 244 ARG A CA 1
ATOM 1961 C C . ARG A 1 244 ? -28.605 5.884 -4.336 1.00 94.12 244 ARG A C 1
ATOM 1963 O O . ARG A 1 244 ? -28.592 4.672 -4.537 1.00 94.12 244 ARG A O 1
ATOM 1970 N N . ASN A 1 245 ? -29.270 6.432 -3.315 1.00 93.69 245 ASN A N 1
ATOM 1971 C CA . ASN A 1 245 ? -29.991 5.668 -2.283 1.00 93.69 245 ASN A CA 1
ATOM 1972 C C . ASN A 1 245 ? -29.119 4.589 -1.608 1.00 93.69 245 ASN A C 1
ATOM 1974 O O . ASN A 1 245 ? -29.601 3.493 -1.322 1.00 93.69 245 ASN A O 1
ATOM 1978 N N . GLY A 1 246 ? -27.824 4.870 -1.427 1.00 95.38 246 GLY A N 1
ATOM 1979 C CA . GLY A 1 246 ? -26.878 3.950 -0.791 1.00 95.38 246 GLY A CA 1
ATOM 1980 C C . GLY A 1 246 ? -26.539 2.700 -1.604 1.00 95.38 246 GLY A C 1
ATOM 1981 O O . GLY A 1 246 ? -25.979 1.757 -1.053 1.00 95.38 246 GLY A O 1
ATOM 1982 N N . LYS A 1 247 ? -26.870 2.647 -2.899 1.00 97.19 247 LYS A N 1
ATOM 1983 C CA . LYS A 1 247 ? -26.538 1.508 -3.765 1.00 97.19 247 LYS A CA 1
ATOM 1984 C C . LYS A 1 247 ? -25.149 1.666 -4.370 1.00 97.19 247 LYS A C 1
ATOM 1986 O O . LYS A 1 247 ? -24.855 2.700 -4.965 1.00 97.19 247 LYS A O 1
ATOM 1991 N N . LEU A 1 248 ? -24.331 0.624 -4.246 1.00 96.31 248 LEU A N 1
ATOM 1992 C CA . LEU A 1 248 ? -23.030 0.547 -4.898 1.00 96.31 248 LEU A CA 1
ATOM 1993 C C . LEU A 1 248 ? -23.175 -0.105 -6.280 1.00 96.31 248 LEU A C 1
ATOM 1995 O O . LEU A 1 248 ? -23.594 -1.258 -6.375 1.00 96.31 248 LEU A O 1
ATOM 1999 N N . GLU A 1 249 ? -22.837 0.622 -7.346 1.00 93.00 249 GLU A N 1
ATOM 2000 C CA . GLU A 1 249 ? -23.064 0.200 -8.746 1.00 93.00 249 GLU A CA 1
ATOM 2001 C C . GLU A 1 249 ? -21.766 -0.004 -9.537 1.00 93.00 249 GLU A C 1
ATOM 2003 O O . GLU A 1 249 ? -21.783 -0.430 -10.694 1.00 93.00 249 GLU A O 1
ATOM 2008 N N . GLU A 1 250 ? -20.629 0.285 -8.910 1.00 91.50 250 GLU A N 1
ATOM 2009 C CA . GLU A 1 250 ? -19.297 0.078 -9.452 1.00 91.50 250 GLU A CA 1
ATOM 2010 C C . GLU A 1 250 ? -19.148 -1.333 -10.022 1.00 91.50 250 GLU A C 1
ATOM 2012 O O . GLU A 1 250 ? -19.731 -2.288 -9.516 1.00 91.50 250 GLU A O 1
ATOM 2017 N N . LYS A 1 251 ? -18.352 -1.485 -11.078 1.00 86.94 251 LYS A N 1
ATOM 2018 C CA . LYS A 1 251 ? -18.043 -2.800 -11.657 1.00 86.94 251 LYS A CA 1
ATOM 2019 C C . LYS A 1 251 ? -16.619 -3.261 -11.368 1.00 86.94 251 LYS A C 1
ATOM 2021 O O . LYS A 1 251 ? -16.261 -4.356 -11.768 1.00 86.94 251 LYS A O 1
ATOM 2026 N N . THR A 1 252 ? -15.817 -2.458 -10.674 1.00 90.12 252 THR A N 1
ATOM 2027 C CA . THR A 1 252 ? -14.444 -2.829 -10.331 1.00 90.12 252 THR A CA 1
ATOM 2028 C C . THR A 1 252 ? -14.418 -3.949 -9.298 1.00 90.12 252 THR A C 1
ATOM 2030 O O . THR A 1 252 ? -15.320 -4.092 -8.463 1.00 90.12 252 THR A O 1
ATOM 2033 N N . SER A 1 253 ? -13.349 -4.735 -9.337 1.00 89.81 253 SER A N 1
ATOM 2034 C CA . SER A 1 253 ? -13.143 -5.860 -8.429 1.00 89.81 253 SER A CA 1
ATOM 2035 C C . SER A 1 253 ? -12.836 -5.418 -6.996 1.00 89.81 253 SER A C 1
ATOM 2037 O O . SER A 1 253 ? -13.109 -6.164 -6.058 1.00 89.81 253 SER A O 1
ATOM 2039 N N . PHE A 1 254 ? -12.291 -4.211 -6.815 1.00 92.75 254 PHE A N 1
ATOM 2040 C CA . PHE A 1 254 ? -12.059 -3.598 -5.510 1.00 92.75 254 PHE A CA 1
ATOM 2041 C C . PHE A 1 254 ? -12.659 -2.187 -5.453 1.00 92.75 254 PHE A C 1
ATOM 2043 O O . PHE A 1 254 ? -12.455 -1.370 -6.359 1.00 92.75 254 PHE A O 1
ATOM 2050 N N . VAL A 1 255 ? -13.410 -1.903 -4.388 1.00 96.00 255 VAL A N 1
ATOM 2051 C CA . VAL A 1 255 ? -14.001 -0.585 -4.119 1.00 96.00 255 VAL A CA 1
ATOM 2052 C C . VAL A 1 255 ? -13.747 -0.193 -2.667 1.00 96.00 255 VAL A C 1
ATOM 2054 O O . VAL A 1 255 ? -14.022 -0.983 -1.766 1.00 96.00 255 VAL A O 1
ATOM 2057 N N . ARG A 1 256 ? -13.279 1.035 -2.433 1.00 96.44 256 ARG A N 1
ATOM 2058 C CA . ARG A 1 256 ? -13.234 1.667 -1.109 1.00 96.44 256 ARG A CA 1
ATOM 2059 C C . ARG A 1 256 ? -14.411 2.629 -0.978 1.00 96.44 256 ARG A C 1
ATOM 2061 O O . ARG A 1 256 ? -14.518 3.578 -1.747 1.00 96.44 256 ARG A O 1
ATOM 2068 N N . VAL A 1 257 ? -15.295 2.384 -0.020 1.00 97.69 257 VAL A N 1
ATOM 2069 C CA . VAL A 1 257 ? -16.438 3.243 0.296 1.00 97.69 257 VAL A CA 1
ATOM 2070 C C . VAL A 1 257 ? -16.098 4.061 1.532 1.00 97.69 257 VAL A C 1
ATOM 2072 O O . VAL A 1 257 ? -15.965 3.506 2.620 1.00 97.69 257 VAL A O 1
ATOM 2075 N N . VAL A 1 258 ? -15.986 5.377 1.375 1.00 97.06 258 VAL A N 1
ATOM 2076 C CA . VAL A 1 258 ? -15.727 6.299 2.487 1.00 97.06 258 VAL A CA 1
ATOM 2077 C C . VAL A 1 258 ? -17.053 6.859 2.993 1.00 97.06 258 VAL A C 1
ATOM 2079 O O . VAL A 1 258 ? -17.766 7.568 2.274 1.00 97.06 258 VAL A O 1
ATOM 2082 N N . VAL A 1 259 ? -17.399 6.537 4.237 1.00 96.38 259 VAL A N 1
ATOM 2083 C CA . VAL A 1 259 ? -18.573 7.066 4.937 1.00 96.38 259 VAL A CA 1
ATOM 2084 C C . VAL A 1 259 ? -18.119 8.242 5.788 1.00 96.38 259 VAL A C 1
ATOM 2086 O O . VAL A 1 259 ? -17.422 8.078 6.783 1.00 96.38 259 VAL A O 1
ATOM 2089 N N . GLY A 1 260 ? -18.515 9.443 5.387 1.00 90.62 260 GLY A N 1
ATOM 2090 C CA . GLY A 1 260 ? -18.128 10.685 6.043 1.00 90.62 260 GLY A CA 1
ATOM 2091 C C . GLY A 1 260 ? -19.135 11.792 5.759 1.00 90.62 260 GLY A C 1
ATOM 2092 O O . GLY A 1 260 ? -20.249 11.529 5.307 1.00 90.62 260 GLY A O 1
ATOM 2093 N N . SER A 1 261 ? -18.741 13.034 6.021 1.00 80.25 261 SER A N 1
ATOM 2094 C CA . SER A 1 261 ? -19.576 14.213 5.775 1.00 80.25 261 SER A CA 1
ATOM 2095 C C . SER A 1 261 ? -19.709 14.546 4.275 1.00 80.25 261 SER A C 1
ATOM 2097 O O . SER A 1 261 ? -18.762 14.301 3.524 1.00 80.25 261 SER A O 1
ATOM 2099 N N . PRO A 1 262 ? -20.827 15.164 3.836 1.00 83.12 262 PRO A N 1
ATOM 2100 C CA . PRO A 1 262 ? -22.034 15.467 4.610 1.00 83.12 262 PRO A CA 1
ATOM 2101 C C . PRO A 1 262 ? -22.864 14.218 4.932 1.00 83.12 262 PRO A C 1
ATOM 2103 O O . PRO A 1 262 ? -22.721 13.165 4.317 1.00 83.12 262 PRO A O 1
ATOM 2106 N N . ASN A 1 263 ? -23.758 14.353 5.913 1.00 78.50 263 ASN A N 1
ATOM 2107 C CA . ASN A 1 263 ? -24.732 13.312 6.214 1.00 78.50 263 ASN A CA 1
ATOM 2108 C C . ASN A 1 263 ? -25.672 13.076 5.015 1.00 78.50 263 ASN A C 1
ATOM 2110 O O . ASN A 1 263 ? -25.954 13.993 4.246 1.00 78.50 263 ASN A O 1
ATOM 2114 N N . THR A 1 264 ? -26.199 11.862 4.897 1.00 83.44 264 THR A N 1
ATOM 2115 C CA . THR A 1 264 ? -27.159 11.469 3.862 1.00 83.44 264 THR A CA 1
ATOM 2116 C C . THR A 1 264 ? -28.473 10.972 4.483 1.00 83.44 264 THR A C 1
ATOM 2118 O O . THR A 1 264 ? -28.529 10.643 5.670 1.00 83.44 264 THR A O 1
ATOM 2121 N N . SER A 1 265 ? -29.555 10.965 3.699 1.00 85.00 265 SER A N 1
ATOM 2122 C CA . SER A 1 265 ? -30.894 10.531 4.122 1.00 85.00 265 SER A CA 1
ATOM 2123 C C . SER A 1 265 ? -31.041 9.010 4.239 1.00 85.00 265 SER A C 1
ATOM 2125 O O . SER A 1 265 ? -31.978 8.540 4.882 1.00 85.00 265 SER A O 1
ATOM 2127 N N . TYR A 1 266 ? -30.129 8.232 3.651 1.00 90.75 266 TYR A N 1
ATOM 2128 C CA . TYR A 1 266 ? -30.106 6.772 3.749 1.00 90.75 266 TYR A CA 1
ATOM 2129 C C . TYR A 1 266 ? -29.007 6.290 4.705 1.00 90.75 266 TYR A C 1
ATOM 2131 O O . TYR A 1 266 ? -27.944 6.892 4.826 1.00 90.75 266 TYR A O 1
ATOM 2139 N N . ARG A 1 267 ? -29.259 5.172 5.394 1.00 93.69 267 ARG A N 1
ATOM 2140 C CA . ARG A 1 267 ? -28.341 4.577 6.388 1.00 93.69 267 ARG A CA 1
ATOM 2141 C C . ARG A 1 267 ? -27.759 3.232 5.969 1.00 93.69 267 ARG A C 1
ATOM 2143 O O . ARG A 1 267 ? -26.975 2.658 6.712 1.00 93.69 267 ARG A O 1
ATOM 2150 N N . THR A 1 268 ? -28.125 2.743 4.790 1.00 97.19 268 THR A N 1
ATOM 2151 C CA . THR A 1 268 ? -27.758 1.403 4.336 1.00 97.19 268 THR A CA 1
ATOM 2152 C C . THR A 1 268 ? -26.939 1.477 3.057 1.00 97.19 268 THR A C 1
ATOM 2154 O O . THR A 1 268 ? -27.402 2.025 2.057 1.00 97.19 268 THR A O 1
ATOM 2157 N N . LEU A 1 269 ? -25.742 0.896 3.081 1.00 98.00 269 LEU A N 1
ATOM 2158 C CA . LEU A 1 269 ? -24.969 0.541 1.900 1.00 98.00 269 LEU A CA 1
ATOM 2159 C C . LEU A 1 269 ? -25.481 -0.795 1.362 1.00 98.00 269 LEU A C 1
ATOM 2161 O O . LEU A 1 269 ? -25.308 -1.844 1.981 1.00 98.00 269 LEU A O 1
ATOM 2165 N N . THR A 1 270 ? -26.107 -0.763 0.192 1.00 98.12 270 THR A N 1
ATOM 2166 C CA . THR A 1 270 ? -26.502 -1.980 -0.518 1.00 98.12 270 THR A CA 1
ATOM 2167 C C . THR A 1 270 ? -25.345 -2.427 -1.398 1.00 98.12 270 THR A C 1
ATOM 2169 O O . THR A 1 270 ? -25.001 -1.736 -2.363 1.00 98.12 270 THR A O 1
ATOM 2172 N N . LEU A 1 271 ? -24.747 -3.574 -1.065 1.00 97.62 271 LEU A N 1
ATOM 2173 C CA . LEU A 1 271 ? -23.708 -4.177 -1.896 1.00 97.62 271 LEU A CA 1
ATOM 2174 C C . LEU A 1 271 ? -24.320 -4.650 -3.228 1.00 97.62 271 LEU A C 1
ATOM 2176 O O . LEU A 1 271 ? -25.508 -4.977 -3.285 1.00 97.62 271 LEU A O 1
ATOM 2180 N N . PRO A 1 272 ? -23.537 -4.688 -4.312 1.00 95.12 272 PRO A N 1
ATOM 2181 C CA . PRO A 1 272 ? -24.011 -5.139 -5.614 1.00 95.12 272 PRO A CA 1
ATOM 2182 C C . PRO A 1 272 ? -24.181 -6.658 -5.640 1.00 95.12 272 PRO A C 1
ATOM 2184 O O . PRO A 1 272 ? -23.802 -7.361 -4.700 1.00 95.12 272 PRO A O 1
ATOM 2187 N N . LYS A 1 273 ? -24.714 -7.178 -6.751 1.00 93.56 273 LYS A N 1
ATOM 2188 C CA . LYS A 1 273 ? -24.774 -8.623 -6.992 1.00 93.56 273 LYS A CA 1
ATOM 2189 C C . LYS A 1 273 ? -23.383 -9.246 -6.758 1.00 93.56 273 LYS A C 1
ATOM 2191 O O . LYS A 1 273 ? -22.400 -8.706 -7.271 1.00 93.56 273 LYS A O 1
ATOM 2196 N N . PRO A 1 274 ? -23.282 -10.341 -5.984 1.00 92.56 274 PRO A N 1
ATOM 2197 C CA . PRO A 1 274 ? -22.008 -10.972 -5.696 1.00 92.56 274 PRO A CA 1
ATOM 2198 C C . PRO A 1 274 ? -21.426 -11.572 -6.974 1.00 92.56 274 PRO A C 1
ATOM 2200 O O . PRO A 1 274 ? -22.109 -12.258 -7.736 1.00 92.56 274 PRO A O 1
ATOM 2203 N N . GLU A 1 275 ? -20.148 -11.297 -7.183 1.00 89.75 275 GLU A N 1
ATOM 2204 C CA . GLU A 1 275 ? -19.334 -11.817 -8.272 1.00 89.75 275 GLU A CA 1
ATOM 2205 C C . GLU A 1 275 ? -17.989 -12.256 -7.689 1.00 89.75 275 GLU A C 1
ATOM 2207 O O . GLU A 1 275 ? -17.476 -11.629 -6.761 1.00 89.75 275 GLU A O 1
ATOM 2212 N N . THR A 1 276 ? -17.419 -13.338 -8.212 1.00 86.00 276 THR A N 1
ATOM 2213 C CA . THR A 1 276 ? -16.191 -13.947 -7.683 1.00 86.00 276 THR A CA 1
ATOM 2214 C C . THR A 1 276 ? -15.030 -12.948 -7.613 1.00 86.00 276 THR A C 1
ATOM 2216 O O . THR A 1 276 ? -14.872 -12.109 -8.500 1.00 86.00 276 THR A O 1
ATOM 2219 N N . GLU A 1 277 ? -14.213 -13.033 -6.559 1.00 83.38 277 GLU A N 1
ATOM 2220 C CA . GLU A 1 277 ? -13.072 -12.136 -6.285 1.00 83.38 277 GLU A CA 1
ATOM 2221 C C . GLU A 1 277 ? -13.415 -10.652 -6.071 1.00 83.38 277 GLU A C 1
ATOM 2223 O O . GLU A 1 277 ? -12.535 -9.785 -6.153 1.00 83.38 277 GLU A O 1
ATOM 2228 N N . ARG A 1 278 ? -14.685 -10.330 -5.820 1.00 91.06 278 ARG A N 1
ATOM 2229 C CA . ARG A 1 278 ? -15.091 -8.959 -5.534 1.00 91.06 278 ARG A CA 1
ATOM 2230 C C . ARG A 1 278 ? -14.897 -8.625 -4.058 1.00 91.06 278 ARG A C 1
ATOM 2232 O O . ARG A 1 278 ? -15.260 -9.416 -3.187 1.00 91.06 278 ARG A O 1
ATOM 2239 N N . ARG A 1 279 ? -14.361 -7.433 -3.787 1.00 94.56 279 ARG A N 1
ATOM 2240 C CA . ARG A 1 279 ? -14.081 -6.932 -2.438 1.00 94.56 279 ARG A CA 1
ATOM 2241 C C . ARG A 1 279 ? -14.500 -5.470 -2.276 1.00 94.56 279 ARG A C 1
ATOM 2243 O O . ARG A 1 279 ? -14.247 -4.647 -3.155 1.00 94.56 279 ARG A O 1
ATOM 2250 N N . VAL A 1 280 ? -15.119 -5.143 -1.147 1.00 97.38 280 VAL A N 1
ATOM 2251 C CA . VAL A 1 280 ? -15.521 -3.780 -0.773 1.00 97.38 280 VAL A CA 1
ATOM 2252 C C . VAL A 1 280 ? -14.946 -3.454 0.598 1.00 97.38 280 VAL A C 1
ATOM 2254 O O . VAL A 1 280 ? -15.282 -4.117 1.572 1.00 97.38 280 VAL A O 1
ATOM 2257 N N . LEU A 1 281 ? -14.095 -2.433 0.675 1.00 97.62 281 LEU A N 1
ATOM 2258 C CA . LEU A 1 281 ? -13.583 -1.879 1.926 1.00 97.62 281 LEU A CA 1
ATOM 2259 C C . LEU A 1 281 ? -14.445 -0.683 2.322 1.00 97.62 281 LEU A C 1
ATOM 2261 O O . LEU A 1 281 ? -14.467 0.319 1.617 1.00 97.62 281 LEU A O 1
ATOM 2265 N N . VAL A 1 282 ? -15.154 -0.776 3.436 1.00 98.19 282 VAL A N 1
ATOM 2266 C CA . VAL A 1 282 ? -15.941 0.317 4.004 1.00 98.19 282 VAL A CA 1
ATOM 2267 C C . VAL A 1 282 ? -15.126 0.978 5.103 1.00 98.19 282 VAL A C 1
ATOM 2269 O O . VAL A 1 282 ? -14.713 0.325 6.058 1.00 98.19 282 VAL A O 1
ATOM 2272 N N . GLU A 1 283 ? -14.911 2.279 4.978 1.00 97.56 283 GLU A N 1
ATOM 2273 C CA . GLU A 1 283 ? -14.227 3.091 5.975 1.00 97.56 283 GLU A CA 1
ATOM 2274 C C . GLU A 1 283 ? -15.189 4.131 6.522 1.00 97.56 283 GLU A C 1
ATOM 2276 O O . GLU A 1 283 ? -15.591 5.058 5.815 1.00 97.56 283 GLU A O 1
ATOM 2281 N N . ASN A 1 284 ? -15.585 3.955 7.780 1.00 97.12 284 ASN A N 1
ATOM 2282 C CA . ASN A 1 284 ? -16.535 4.837 8.424 1.00 97.12 284 ASN A CA 1
ATOM 2283 C C . ASN A 1 284 ? -15.829 5.888 9.273 1.00 97.12 284 ASN A C 1
ATOM 2285 O O . ASN A 1 284 ? -15.558 5.684 10.450 1.00 97.12 284 ASN A O 1
ATOM 2289 N N . THR A 1 285 ? -15.568 7.046 8.676 1.00 94.19 285 THR A N 1
ATOM 2290 C CA . THR A 1 285 ? -15.013 8.212 9.371 1.00 94.19 285 THR A CA 1
ATOM 2291 C C . THR A 1 285 ? -16.101 9.095 9.994 1.00 94.19 285 THR A C 1
ATOM 2293 O O . THR A 1 285 ? -15.786 10.116 10.603 1.00 94.19 285 THR A O 1
ATOM 2296 N N . ALA A 1 286 ? -17.383 8.761 9.817 1.00 92.56 286 ALA A N 1
ATOM 2297 C CA . ALA A 1 286 ? -18.495 9.484 10.419 1.00 92.56 286 ALA A CA 1
ATOM 2298 C C . ALA A 1 286 ? -18.709 9.102 11.895 1.00 92.56 286 ALA A C 1
ATOM 2300 O O . ALA A 1 286 ? -18.268 8.061 12.376 1.00 92.56 286 ALA A O 1
ATOM 2301 N N . LEU A 1 287 ? -19.439 9.960 12.618 1.00 90.81 287 LEU A N 1
ATOM 2302 C CA . LEU A 1 287 ? -19.832 9.747 14.020 1.00 90.81 287 LEU A CA 1
ATOM 2303 C C . LEU A 1 287 ? -21.110 8.901 14.177 1.00 90.81 287 LEU A C 1
ATOM 2305 O O . LEU A 1 287 ? -21.645 8.778 15.274 1.00 90.81 287 LEU A O 1
ATOM 2309 N N . TRP A 1 288 ? -21.623 8.336 13.086 1.00 91.75 288 TRP A N 1
ATOM 2310 C CA . TRP A 1 288 ? -22.833 7.515 13.054 1.00 91.75 288 TRP A CA 1
ATOM 2311 C C . TRP A 1 288 ? -22.564 6.204 12.318 1.00 91.75 288 TRP A C 1
ATOM 2313 O O . TRP A 1 288 ? -21.686 6.123 11.460 1.00 91.75 288 TRP A O 1
ATOM 2323 N N . GLN A 1 289 ? -23.312 5.164 12.676 1.00 94.69 289 GLN A N 1
ATOM 2324 C CA . GLN A 1 289 ? -23.190 3.847 12.057 1.00 94.69 289 GLN A CA 1
ATOM 2325 C C . GLN A 1 289 ? -23.986 3.744 10.754 1.00 94.69 289 GLN A C 1
ATOM 2327 O O . GLN A 1 289 ? -25.003 4.424 10.583 1.00 94.69 289 GLN A O 1
ATOM 2332 N N . ILE A 1 290 ? -23.564 2.829 9.886 1.00 97.31 290 ILE A N 1
ATOM 2333 C CA . ILE A 1 290 ? -24.350 2.382 8.734 1.00 97.31 290 ILE A CA 1
ATOM 2334 C C . ILE A 1 290 ? -24.584 0.890 8.778 1.00 97.31 290 ILE A C 1
ATOM 2336 O O . ILE A 1 290 ? -23.802 0.153 9.372 1.00 97.31 290 ILE A O 1
ATOM 2340 N N . ASP A 1 291 ? -25.613 0.456 8.067 1.00 97.88 291 ASP A N 1
ATOM 2341 C CA . ASP A 1 291 ? -25.799 -0.951 7.758 1.00 97.88 291 ASP A CA 1
ATOM 2342 C C . ASP A 1 291 ? -25.224 -1.261 6.377 1.00 97.88 291 ASP A C 1
ATOM 2344 O O . ASP A 1 291 ? -25.315 -0.459 5.447 1.00 97.88 291 ASP A O 1
ATOM 2348 N N . VAL A 1 292 ? -24.652 -2.445 6.224 1.00 98.38 292 VAL A N 1
ATOM 2349 C CA . VAL A 1 292 ? -24.195 -3.012 4.961 1.00 98.38 292 VAL A CA 1
ATOM 2350 C C . VAL A 1 292 ? -25.024 -4.258 4.701 1.00 98.38 292 VAL A C 1
ATOM 2352 O O . VAL A 1 292 ? -25.119 -5.152 5.545 1.00 98.38 292 VAL A O 1
ATOM 2355 N N . ALA A 1 293 ? -25.669 -4.307 3.538 1.00 97.88 293 ALA A N 1
ATOM 2356 C CA . ALA A 1 293 ? -26.637 -5.350 3.243 1.00 97.88 293 ALA A CA 1
ATOM 2357 C C . ALA A 1 293 ? -26.572 -5.838 1.797 1.00 97.88 293 ALA A C 1
ATOM 2359 O O . ALA A 1 293 ? -26.435 -5.056 0.857 1.00 97.88 293 ALA A O 1
ATOM 2360 N N . HIS A 1 294 ? -26.752 -7.147 1.624 1.00 97.12 294 HIS A N 1
ATOM 2361 C CA . HIS A 1 294 ? -27.119 -7.776 0.355 1.00 97.12 294 HIS A CA 1
ATOM 2362 C C . HIS A 1 294 ? -27.660 -9.187 0.612 1.00 97.12 294 HIS A C 1
ATOM 2364 O O . HIS A 1 294 ? -27.033 -9.978 1.313 1.00 97.12 294 HIS A O 1
ATOM 2370 N N . GLY A 1 295 ? -28.806 -9.546 0.024 1.00 91.19 295 GLY A N 1
ATOM 2371 C CA . GLY A 1 295 ? -29.410 -10.867 0.235 1.00 91.19 295 GLY A CA 1
ATOM 2372 C C . GLY A 1 295 ? -29.688 -11.116 1.721 1.00 91.19 295 GLY A C 1
ATOM 2373 O O . GLY A 1 295 ? -30.472 -10.377 2.319 1.00 91.19 295 GLY A O 1
ATOM 2374 N N . THR A 1 296 ? -29.022 -12.108 2.315 1.00 91.12 296 THR A N 1
ATOM 2375 C CA . THR A 1 296 ? -29.084 -12.437 3.751 1.00 91.12 296 THR A CA 1
ATOM 2376 C C . THR A 1 296 ? -28.050 -11.703 4.610 1.00 91.12 296 THR A C 1
ATOM 2378 O O . THR A 1 296 ? -28.233 -11.641 5.820 1.00 91.12 296 THR A O 1
ATOM 2381 N N . LEU A 1 297 ? -26.999 -11.118 4.020 1.00 96.38 297 LEU A N 1
ATOM 2382 C CA . LEU A 1 297 ? -25.980 -10.372 4.765 1.00 96.38 297 LEU A CA 1
ATOM 2383 C C . LEU A 1 297 ? -26.603 -9.121 5.391 1.00 96.38 297 LEU A C 1
ATOM 2385 O O . LEU A 1 297 ? -27.193 -8.307 4.672 1.00 96.38 297 LEU A O 1
ATOM 2389 N N . ARG A 1 298 ? -26.458 -8.961 6.706 1.00 96.88 298 ARG A N 1
ATOM 2390 C CA . ARG A 1 298 ? -26.848 -7.767 7.464 1.00 96.88 298 ARG A CA 1
ATOM 2391 C C . ARG A 1 298 ? -25.756 -7.481 8.483 1.00 96.88 298 ARG A C 1
ATOM 2393 O O . ARG A 1 298 ? -25.642 -8.192 9.471 1.00 96.88 298 ARG A O 1
ATOM 2400 N N . GLU A 1 299 ? -24.955 -6.466 8.207 1.00 98.12 299 GLU A N 1
ATOM 2401 C CA . GLU A 1 299 ? -23.802 -6.088 9.021 1.00 98.12 299 GLU A CA 1
ATOM 2402 C C . GLU A 1 299 ? -23.897 -4.611 9.374 1.00 98.12 299 GLU A C 1
ATOM 2404 O O . GLU A 1 299 ? -24.380 -3.817 8.573 1.00 98.12 299 GLU A O 1
ATOM 2409 N N . THR A 1 300 ? -23.415 -4.230 10.550 1.00 97.62 300 THR A N 1
ATOM 2410 C CA . THR A 1 300 ? -23.337 -2.825 10.954 1.00 97.62 300 THR A CA 1
ATOM 2411 C C . THR A 1 300 ? -21.876 -2.403 10.972 1.00 97.62 300 THR A C 1
ATOM 2413 O O . THR A 1 300 ? -21.038 -3.079 11.566 1.00 97.62 300 THR A O 1
ATOM 2416 N N . VAL A 1 301 ? -21.582 -1.269 10.337 1.00 98.00 301 VAL A N 1
ATOM 2417 C CA . VAL A 1 301 ? -20.272 -0.617 10.369 1.00 98.00 301 VAL A CA 1
ATOM 2418 C C . VAL A 1 301 ? -20.371 0.605 11.276 1.00 98.00 301 VAL A C 1
ATOM 2420 O O . VAL A 1 301 ? -21.033 1.600 10.961 1.00 98.00 301 VAL A O 1
ATOM 2423 N N . ARG A 1 302 ? -19.730 0.510 12.435 1.00 96.62 302 ARG A N 1
ATOM 2424 C CA . ARG A 1 302 ? -19.750 1.484 13.527 1.00 96.62 302 ARG A CA 1
ATOM 2425 C C . ARG A 1 302 ? -18.906 2.721 13.194 1.00 96.62 302 ARG A C 1
ATOM 2427 O O . ARG A 1 302 ? -18.071 2.679 12.288 1.00 96.62 302 ARG A O 1
ATOM 2434 N N . PRO A 1 303 ? -19.088 3.832 13.931 1.00 95.00 303 PRO A N 1
ATOM 2435 C CA . PRO A 1 303 ? -18.200 4.984 13.827 1.00 95.00 303 PRO A CA 1
ATOM 2436 C C . PRO A 1 303 ? -16.737 4.581 14.017 1.00 95.00 303 PRO A C 1
ATOM 2438 O O . PRO A 1 303 ? -16.425 3.826 14.947 1.00 95.00 303 PRO A O 1
ATOM 2441 N N . ARG A 1 304 ? -15.856 5.122 13.170 1.00 95.06 304 ARG A N 1
ATOM 2442 C CA . ARG A 1 304 ? -14.398 4.891 13.169 1.00 95.06 304 ARG A CA 1
ATOM 2443 C C . ARG A 1 304 ? -13.983 3.449 12.873 1.00 95.06 304 ARG A C 1
ATOM 2445 O O . ARG A 1 304 ? -12.859 3.055 13.173 1.00 95.06 304 ARG A O 1
ATOM 2452 N N . GLU A 1 305 ? -14.884 2.654 12.307 1.00 97.50 305 GLU A N 1
ATOM 2453 C CA . GLU A 1 305 ? -14.603 1.279 11.912 1.00 97.50 305 GLU A CA 1
ATOM 2454 C C . GLU A 1 305 ? -14.134 1.205 10.455 1.00 97.50 305 GLU A C 1
ATOM 2456 O O . GLU A 1 305 ? -14.627 1.930 9.587 1.00 97.50 305 GLU A O 1
ATOM 2461 N N . GLN A 1 306 ? -13.211 0.286 10.180 1.00 98.06 306 GLN A N 1
ATOM 2462 C CA . GLN A 1 306 ? -12.831 -0.100 8.829 1.00 98.06 306 GLN A CA 1
ATOM 2463 C C . GLN A 1 306 ? -13.138 -1.589 8.652 1.00 98.06 306 GLN A C 1
ATOM 2465 O O . GLN A 1 306 ? -12.587 -2.421 9.370 1.00 98.06 306 GLN A O 1
ATOM 2470 N N . VAL A 1 307 ? -14.026 -1.915 7.710 1.00 98.12 307 VAL A N 1
ATOM 2471 C CA . VAL A 1 307 ? -14.521 -3.280 7.489 1.00 98.12 307 VAL A CA 1
ATOM 2472 C C . VAL A 1 307 ? -14.408 -3.646 6.021 1.00 98.12 307 VAL A C 1
ATOM 2474 O O . VAL A 1 307 ? -14.895 -2.913 5.163 1.00 98.12 307 VAL A O 1
ATOM 2477 N N . ALA A 1 308 ? -13.809 -4.792 5.718 1.00 97.88 308 ALA A N 1
ATOM 2478 C CA . ALA A 1 308 ? -13.827 -5.347 4.374 1.00 97.88 308 ALA A CA 1
ATOM 2479 C C . ALA A 1 308 ? -14.881 -6.448 4.242 1.00 97.88 308 ALA A C 1
ATOM 2481 O O . ALA A 1 308 ? -15.069 -7.275 5.136 1.00 97.88 308 ALA A O 1
ATOM 2482 N N . PHE A 1 309 ? -15.542 -6.465 3.091 1.00 97.94 309 PHE A N 1
ATOM 2483 C CA . PHE A 1 309 ? -16.460 -7.506 2.655 1.00 97.94 309 PHE A CA 1
ATOM 2484 C C . PHE A 1 309 ? -15.910 -8.136 1.386 1.00 97.94 309 PHE A C 1
ATOM 2486 O O . PHE A 1 309 ? -15.451 -7.420 0.492 1.00 97.94 309 PHE A O 1
ATOM 2493 N N . ARG A 1 310 ? -15.992 -9.459 1.272 1.00 95.88 310 ARG A N 1
ATOM 2494 C CA . ARG A 1 310 ? -15.589 -10.191 0.067 1.00 95.88 310 ARG A CA 1
ATOM 2495 C C . ARG A 1 310 ? -16.663 -11.175 -0.356 1.00 95.88 310 ARG A C 1
ATOM 2497 O O . ARG A 1 310 ? -17.475 -11.607 0.457 1.00 95.88 310 ARG A O 1
ATOM 2504 N N . VAL A 1 311 ? -16.674 -11.526 -1.634 1.00 94.75 311 VAL A N 1
ATOM 2505 C CA . VAL A 1 311 ? -17.487 -12.639 -2.129 1.00 94.75 311 VAL A CA 1
ATOM 2506 C C . VAL A 1 311 ? -16.712 -13.934 -1.916 1.00 94.75 311 VAL A C 1
ATOM 2508 O O . VAL A 1 311 ? -15.578 -14.055 -2.378 1.00 94.75 311 VAL A O 1
ATOM 2511 N N . ASN A 1 312 ? -17.312 -14.883 -1.203 1.00 91.31 312 ASN A N 1
ATOM 2512 C CA . ASN A 1 312 ? -16.694 -16.172 -0.901 1.00 91.31 312 ASN A CA 1
ATOM 2513 C C . ASN A 1 312 ? -16.887 -17.202 -2.023 1.00 91.31 312 ASN A C 1
ATOM 2515 O O . ASN A 1 312 ? -17.559 -16.943 -3.024 1.00 91.31 312 ASN A O 1
ATOM 2519 N N . ASP A 1 313 ? -16.343 -18.403 -1.829 1.00 87.69 313 ASP A N 1
ATOM 2520 C CA . ASP A 1 313 ? -16.377 -19.490 -2.820 1.00 87.69 313 ASP A CA 1
ATOM 2521 C C . ASP A 1 313 ? -17.799 -19.987 -3.134 1.00 87.69 313 ASP A C 1
ATOM 2523 O O . ASP A 1 313 ? -18.034 -20.607 -4.170 1.00 87.69 313 ASP A O 1
ATOM 2527 N N . LYS A 1 314 ? -18.776 -19.686 -2.267 1.00 89.94 314 LYS A N 1
ATOM 2528 C CA . LYS A 1 314 ? -20.202 -19.985 -2.484 1.00 89.94 314 LYS A CA 1
ATOM 2529 C C . LYS A 1 314 ? -20.924 -18.885 -3.269 1.00 89.94 314 LYS A C 1
ATOM 2531 O O . LYS A 1 314 ? -22.132 -18.984 -3.478 1.00 89.94 314 LYS A O 1
ATOM 2536 N N . GLY A 1 315 ? -20.219 -17.831 -3.683 1.00 91.19 315 GLY A N 1
ATOM 2537 C CA . GLY A 1 315 ? -20.793 -16.714 -4.428 1.00 91.19 315 GLY A CA 1
ATOM 2538 C C . GLY A 1 315 ? -21.688 -15.810 -3.580 1.00 91.19 315 GLY A C 1
ATOM 2539 O O . GLY A 1 315 ? -22.610 -15.197 -4.115 1.00 91.19 315 GLY A O 1
ATOM 2540 N N . VAL A 1 316 ? -21.449 -15.724 -2.267 1.00 94.25 316 VAL A N 1
ATOM 2541 C CA . VAL A 1 316 ? -22.171 -14.809 -1.367 1.00 94.25 316 VAL A CA 1
ATOM 2542 C C . VAL A 1 316 ? -21.212 -13.838 -0.689 1.00 94.25 316 VAL A C 1
ATOM 2544 O O . VAL A 1 316 ? -20.044 -14.153 -0.475 1.00 94.25 316 VAL A O 1
ATOM 2547 N N . TRP A 1 317 ? -21.706 -12.642 -0.366 1.00 97.19 317 TRP A N 1
ATOM 2548 C CA . TRP A 1 317 ? -20.945 -11.671 0.415 1.00 97.19 317 TRP A CA 1
ATOM 2549 C C . TRP A 1 317 ? -20.769 -12.144 1.856 1.00 97.19 317 TRP A C 1
ATOM 2551 O O . TRP A 1 317 ? -21.734 -12.567 2.491 1.00 97.19 317 TRP A O 1
ATOM 2561 N N . GLU A 1 318 ? -19.560 -11.988 2.377 1.00 96.31 318 GLU A N 1
ATOM 2562 C CA . GLU A 1 318 ? -19.228 -12.183 3.783 1.00 96.31 318 GLU A CA 1
ATOM 2563 C C . GLU A 1 318 ? -18.322 -11.058 4.281 1.00 96.31 318 GLU A C 1
ATOM 2565 O O . GLU A 1 318 ? -17.622 -10.401 3.503 1.00 96.31 318 GLU A O 1
ATOM 2570 N N . ARG A 1 319 ? -18.346 -10.833 5.594 1.00 97.19 319 ARG A N 1
ATOM 2571 C CA . ARG A 1 319 ? -17.381 -9.975 6.273 1.00 97.19 319 ARG A CA 1
ATOM 2572 C C . ARG A 1 319 ? -16.025 -10.682 6.294 1.00 97.19 319 ARG A C 1
ATOM 2574 O O . ARG A 1 319 ? -15.934 -11.830 6.708 1.00 97.19 319 ARG A O 1
ATOM 2581 N N . GLU A 1 320 ? -14.988 -9.998 5.830 1.00 96.50 320 GLU A N 1
ATOM 2582 C CA . GLU A 1 320 ? -13.613 -10.508 5.805 1.00 96.50 320 GLU A CA 1
ATOM 2583 C C . GLU A 1 320 ? -12.839 -10.119 7.065 1.00 96.50 320 GLU A C 1
ATOM 2585 O O . GLU A 1 320 ? -11.974 -10.868 7.505 1.00 96.50 320 GLU A O 1
ATOM 2590 N N . THR A 1 321 ? -13.115 -8.938 7.624 1.00 97.56 321 THR A N 1
ATOM 2591 C CA . THR A 1 321 ? -12.303 -8.373 8.705 1.00 97.56 321 THR A CA 1
ATOM 2592 C C . THR A 1 321 ? -12.951 -8.479 10.075 1.00 97.56 321 THR A C 1
ATOM 2594 O O . THR A 1 321 ? -14.102 -8.064 10.258 1.00 97.56 321 THR A O 1
ATOM 2597 N N . THR A 1 322 ? -12.150 -8.877 11.056 1.00 96.94 322 THR A N 1
ATOM 2598 C CA . THR A 1 322 ? -12.452 -8.775 12.486 1.00 96.94 322 THR A CA 1
ATOM 2599 C C . THR A 1 322 ? -12.073 -7.389 13.021 1.00 96.94 322 THR A C 1
ATOM 2601 O O . THR A 1 322 ? -11.057 -6.818 12.624 1.00 96.94 322 THR A O 1
ATOM 2604 N N . THR A 1 323 ? -12.875 -6.824 13.921 1.00 97.75 323 THR A N 1
ATOM 2605 C CA . THR A 1 323 ? -12.594 -5.518 14.541 1.00 97.75 323 THR A CA 1
ATOM 2606 C C . THR A 1 323 ? -12.105 -5.720 15.967 1.00 97.75 323 THR A C 1
ATOM 2608 O O . THR A 1 323 ? -12.759 -6.429 16.718 1.00 97.75 323 THR A O 1
ATOM 2611 N N . ILE A 1 324 ? -10.989 -5.082 16.329 1.00 97.88 324 ILE A N 1
ATOM 2612 C CA . ILE A 1 324 ? -10.495 -4.992 17.708 1.00 97.88 324 ILE A CA 1
ATOM 2613 C C . ILE A 1 324 ? -10.807 -3.590 18.234 1.00 97.88 324 ILE A C 1
ATOM 2615 O O . ILE A 1 324 ? -10.227 -2.597 17.775 1.00 97.88 324 ILE A O 1
ATOM 2619 N N . ASP A 1 325 ? -11.714 -3.507 19.201 1.00 97.75 325 ASP A N 1
ATOM 2620 C CA . ASP A 1 325 ? -12.134 -2.259 19.827 1.00 97.75 325 ASP A CA 1
ATOM 2621 C C . ASP A 1 325 ? -11.130 -1.834 20.916 1.00 97.75 325 ASP A C 1
ATOM 2623 O O . ASP A 1 325 ? -10.860 -2.549 21.879 1.00 97.75 325 ASP A O 1
ATOM 2627 N N . LEU A 1 326 ? -10.554 -0.641 20.767 1.00 97.56 326 LEU A N 1
ATOM 2628 C CA . LEU A 1 326 ? -9.573 -0.074 21.689 1.00 97.56 326 LEU A CA 1
ATOM 2629 C C . LEU A 1 326 ? -10.182 1.043 22.536 1.00 97.56 326 LEU A C 1
ATOM 2631 O O . LEU A 1 326 ? -10.763 2.000 22.009 1.00 97.56 326 LEU A O 1
ATOM 2635 N N . LEU A 1 327 ? -9.955 0.964 23.847 1.00 96.19 327 LEU A N 1
ATOM 2636 C CA . LEU A 1 327 ? -10.057 2.100 24.756 1.00 96.19 327 LEU A CA 1
ATOM 2637 C C . LEU A 1 327 ? -8.799 2.960 24.608 1.00 96.19 327 LEU A C 1
ATOM 2639 O O . LEU A 1 327 ? -7.700 2.517 24.942 1.00 96.19 327 LEU A O 1
ATOM 2643 N N . PHE A 1 328 ? -8.953 4.185 24.119 1.00 96.19 328 PHE A N 1
ATOM 2644 C CA . PHE A 1 328 ? -7.863 5.154 24.087 1.00 96.19 328 PHE A CA 1
ATOM 2645 C C . PHE A 1 328 ? -7.733 5.810 25.455 1.00 96.19 328 PHE A C 1
ATOM 2647 O O . PHE A 1 328 ? -8.731 6.273 26.001 1.00 96.19 328 PHE A O 1
ATOM 2654 N N . ILE A 1 329 ? -6.516 5.888 25.978 1.00 94.25 329 ILE A N 1
ATOM 2655 C CA . ILE A 1 329 ? -6.198 6.612 27.208 1.00 94.25 329 ILE A CA 1
ATOM 2656 C C . ILE A 1 329 ? -5.106 7.624 26.887 1.00 94.25 329 ILE A C 1
ATOM 2658 O O . ILE A 1 329 ? -4.034 7.256 26.401 1.00 94.25 329 ILE A O 1
ATOM 2662 N N . VAL A 1 330 ? -5.386 8.897 27.139 1.00 93.00 330 VAL A N 1
ATOM 2663 C CA . VAL A 1 330 ? -4.417 9.977 26.956 1.00 93.00 330 VAL A CA 1
ATOM 2664 C C . VAL A 1 330 ? -3.851 10.354 28.316 1.00 93.00 330 VAL A C 1
ATOM 2666 O O . VAL A 1 330 ? -4.605 10.618 29.247 1.00 93.00 330 VAL A O 1
ATOM 2669 N N . ASP A 1 331 ? -2.526 10.363 28.435 1.00 89.69 331 ASP A N 1
ATOM 2670 C CA . ASP A 1 331 ? -1.861 10.844 29.645 1.00 89.69 331 ASP A CA 1
ATOM 2671 C C . ASP A 1 331 ? -2.113 12.344 29.846 1.00 89.69 331 ASP A C 1
ATOM 2673 O O . ASP A 1 331 ? -2.147 13.113 28.884 1.00 89.69 331 ASP A O 1
ATOM 2677 N N . GLN A 1 332 ? -2.229 12.786 31.097 1.00 87.62 332 GLN A N 1
ATOM 2678 C CA . GLN A 1 332 ? -2.403 14.211 31.394 1.00 87.62 332 GLN A CA 1
ATOM 2679 C C . GLN A 1 332 ? -1.174 15.073 31.051 1.00 87.62 332 GLN A C 1
ATOM 2681 O O . GLN A 1 332 ? -1.313 16.261 30.764 1.00 87.62 332 GLN A O 1
ATOM 2686 N N . GLN A 1 333 ? 0.040 14.513 31.049 1.00 85.75 333 GLN A N 1
ATOM 2687 C CA . GLN A 1 333 ? 1.287 15.233 30.774 1.00 85.75 333 GLN A CA 1
ATOM 2688 C C . GLN A 1 333 ? 1.595 15.250 29.269 1.00 85.75 333 GLN A C 1
ATOM 2690 O O . GLN A 1 333 ? 2.589 14.691 28.801 1.00 85.75 333 GLN A O 1
ATOM 2695 N N . VAL A 1 334 ? 0.746 15.913 28.482 1.00 88.25 334 VAL A N 1
ATOM 2696 C CA . VAL A 1 334 ? 0.851 15.961 27.006 1.00 88.25 334 VAL A CA 1
ATOM 2697 C C . VAL A 1 334 ? 1.130 17.350 26.429 1.00 88.25 334 VAL A C 1
ATOM 2699 O O . VAL A 1 334 ? 1.058 17.555 25.219 1.00 88.25 334 VAL A O 1
ATOM 2702 N N . GLU A 1 335 ? 1.532 18.308 27.262 1.00 88.75 335 GLU A N 1
ATOM 2703 C CA . GLU A 1 335 ? 1.855 19.673 26.815 1.00 88.75 335 GLU A CA 1
ATOM 2704 C C . GLU A 1 335 ? 2.920 19.706 25.708 1.00 88.75 335 GLU A C 1
ATOM 2706 O O . GLU A 1 335 ? 2.783 20.434 24.726 1.00 88.75 335 GLU A O 1
ATOM 2711 N N . ALA A 1 336 ? 3.934 18.838 25.789 1.00 87.38 336 ALA A N 1
ATOM 2712 C CA . ALA A 1 336 ? 5.011 18.767 24.798 1.00 87.38 336 ALA A CA 1
ATOM 2713 C C . ALA A 1 336 ? 4.548 18.366 23.382 1.00 87.38 336 ALA A C 1
ATOM 2715 O O . ALA A 1 336 ? 5.294 18.556 22.423 1.00 87.38 336 ALA A O 1
ATOM 2716 N N . VAL A 1 337 ? 3.334 17.824 23.237 1.00 90.38 337 VAL A N 1
ATOM 2717 C CA . VAL A 1 337 ? 2.740 17.438 21.945 1.00 90.38 337 VAL A CA 1
ATOM 2718 C C . VAL A 1 337 ? 1.517 18.287 21.578 1.00 90.38 337 VAL A C 1
ATOM 2720 O O . VAL A 1 337 ? 0.720 17.894 20.728 1.00 90.38 337 VAL A O 1
ATOM 2723 N N . GLY A 1 338 ? 1.370 19.467 22.191 1.00 91.44 338 GLY A N 1
ATOM 2724 C CA . GLY A 1 338 ? 0.265 20.392 21.917 1.00 91.44 338 GLY A CA 1
ATOM 2725 C C . GLY A 1 338 ? -0.999 20.108 22.732 1.00 91.44 338 GLY A C 1
ATOM 2726 O O . GLY A 1 338 ? -2.109 20.353 22.252 1.00 91.44 338 GLY A O 1
ATOM 2727 N N . GLY A 1 339 ? -0.836 19.564 23.941 1.00 92.06 339 GLY A N 1
ATOM 2728 C CA . GLY A 1 339 ? -1.927 19.268 24.867 1.00 92.06 339 GLY A CA 1
ATOM 2729 C C . GLY A 1 339 ? -2.836 18.132 24.388 1.00 92.06 339 GLY A C 1
ATOM 2730 O O . GLY A 1 339 ? -2.515 17.389 23.458 1.00 92.06 339 GLY A O 1
ATOM 2731 N N . MET A 1 340 ? -4.009 18.013 25.013 1.00 91.19 340 MET A N 1
ATOM 2732 C CA . MET A 1 340 ? -4.963 16.920 24.770 1.00 91.19 340 MET A CA 1
ATOM 2733 C C . MET A 1 340 ? -5.360 16.774 23.292 1.00 91.19 340 MET A C 1
ATOM 2735 O O . MET A 1 340 ? -5.359 15.677 22.734 1.00 91.19 340 MET A O 1
ATOM 2739 N N . GLY A 1 341 ? -5.656 17.892 22.624 1.00 92.38 341 GLY A N 1
ATOM 2740 C CA . GLY A 1 341 ? -6.044 17.885 21.212 1.00 92.38 341 GLY A CA 1
ATOM 2741 C C . GLY A 1 341 ? -4.913 17.451 20.274 1.00 92.38 341 GLY A C 1
ATOM 2742 O O . GLY A 1 341 ? -5.173 16.777 19.277 1.00 92.38 341 GLY A O 1
ATOM 2743 N N . GLY A 1 342 ? -3.664 17.815 20.583 1.00 94.88 342 GLY A N 1
ATOM 2744 C CA . GLY A 1 342 ? -2.490 17.363 19.834 1.00 94.88 342 GLY A CA 1
ATOM 2745 C C . GLY A 1 342 ? -2.203 15.878 20.056 1.00 94.88 342 GLY A C 1
ATOM 2746 O O . GLY A 1 342 ? -2.009 15.135 19.092 1.00 94.88 342 GLY A O 1
ATOM 2747 N N . ALA A 1 343 ? -2.289 15.422 21.308 1.00 94.62 343 ALA A N 1
ATOM 2748 C CA . ALA A 1 343 ? -2.113 14.021 21.667 1.00 94.62 343 ALA A CA 1
ATOM 2749 C C . ALA A 1 343 ? -3.126 13.102 20.970 1.00 94.62 343 ALA A C 1
ATOM 2751 O O . ALA A 1 343 ? -2.732 12.110 20.353 1.00 94.62 343 ALA A O 1
ATOM 2752 N N . LEU A 1 344 ? -4.414 13.465 20.992 1.00 94.62 344 LEU A N 1
ATOM 2753 C CA . LEU A 1 344 ? -5.462 12.676 20.345 1.00 94.62 344 LEU A CA 1
ATOM 2754 C C . LEU A 1 344 ? -5.239 12.565 18.830 1.00 94.62 344 LEU A C 1
ATOM 2756 O O . LEU A 1 344 ? -5.313 11.465 18.290 1.00 94.62 344 LEU A O 1
ATOM 2760 N N . LYS A 1 345 ? -4.874 13.666 18.157 1.00 95.62 345 LYS A N 1
ATOM 2761 C CA . LYS A 1 345 ? -4.546 13.651 16.719 1.00 95.62 345 LYS A CA 1
ATOM 2762 C C . LYS A 1 345 ? -3.380 12.715 16.399 1.00 95.62 345 LYS A C 1
ATOM 2764 O O . LYS A 1 345 ? -3.440 11.976 15.421 1.00 95.62 345 LYS A O 1
ATOM 2769 N N . LEU A 1 346 ? -2.323 12.728 17.215 1.00 96.44 346 LEU A N 1
ATOM 2770 C CA . LEU A 1 346 ? -1.176 11.834 17.031 1.00 96.44 346 LEU A CA 1
ATOM 2771 C C . LEU A 1 346 ? -1.557 10.367 17.250 1.00 96.44 346 LEU A C 1
ATOM 2773 O O . LEU A 1 346 ? -1.087 9.503 16.510 1.00 96.44 346 LEU A O 1
ATOM 2777 N N . MET A 1 347 ? -2.402 10.067 18.239 1.00 97.06 347 MET A N 1
ATOM 2778 C CA . MET A 1 347 ? -2.901 8.707 18.476 1.00 97.06 347 MET A CA 1
ATOM 2779 C C . MET A 1 347 ? -3.808 8.216 17.340 1.00 97.06 347 MET A C 1
ATOM 2781 O O . MET A 1 347 ? -3.678 7.071 16.908 1.00 97.06 347 MET A O 1
ATOM 2785 N N . GLU A 1 348 ? -4.691 9.074 16.825 1.00 96.06 348 GLU A N 1
ATOM 2786 C CA . GLU A 1 348 ? -5.546 8.779 15.668 1.00 96.06 348 GLU A CA 1
ATOM 2787 C C . GLU A 1 348 ? -4.709 8.521 14.401 1.00 96.06 348 GLU A C 1
ATOM 2789 O O . GLU A 1 348 ? -4.956 7.544 13.692 1.00 96.06 348 GLU A O 1
ATOM 2794 N N . GLU A 1 349 ? -3.660 9.316 14.150 1.00 97.31 349 GLU A N 1
ATOM 2795 C CA . GLU A 1 349 ? -2.736 9.085 13.029 1.00 97.31 349 GLU A CA 1
ATOM 2796 C C . GLU A 1 349 ? -1.934 7.783 13.203 1.00 97.31 349 GLU A C 1
ATOM 2798 O O . GLU A 1 349 ? -1.799 7.011 12.253 1.00 97.31 349 GLU A O 1
ATOM 2803 N N . ASN A 1 350 ? -1.467 7.476 14.421 1.00 97.25 350 ASN A N 1
ATOM 2804 C CA . ASN A 1 350 ? -0.837 6.186 14.733 1.00 97.25 350 ASN A CA 1
ATOM 2805 C C . ASN A 1 350 ? -1.771 5.009 14.394 1.00 97.25 350 ASN A C 1
ATOM 2807 O O . ASN A 1 350 ? -1.335 4.022 13.791 1.00 97.25 350 ASN A O 1
ATOM 2811 N N . LEU A 1 351 ? -3.052 5.099 14.770 1.00 98.00 351 LEU A N 1
ATOM 2812 C CA . LEU A 1 351 ? -4.055 4.066 14.492 1.00 98.00 351 LEU A CA 1
ATOM 2813 C C . LEU A 1 351 ? -4.306 3.915 12.991 1.00 98.00 351 LEU A C 1
ATOM 2815 O O . LEU A 1 351 ? -4.308 2.797 12.472 1.00 98.00 351 LEU A O 1
ATOM 2819 N N . LYS A 1 352 ? -4.463 5.035 12.282 1.00 97.31 352 LYS A N 1
ATOM 2820 C CA . LYS A 1 352 ? -4.660 5.061 10.830 1.00 97.31 352 LYS A CA 1
ATOM 2821 C C . LYS A 1 352 ? -3.501 4.388 10.094 1.00 97.31 352 LYS A C 1
ATOM 2823 O O . LYS A 1 352 ? -3.744 3.466 9.319 1.00 97.31 352 LYS A O 1
ATOM 2828 N N . LEU A 1 353 ? -2.255 4.775 10.382 1.00 97.94 353 LEU A N 1
ATOM 2829 C CA . LEU A 1 353 ? -1.062 4.174 9.766 1.00 97.94 353 LEU A CA 1
ATOM 2830 C C . LEU A 1 353 ? -0.899 2.688 10.120 1.00 97.94 353 LEU A C 1
ATOM 2832 O O . LEU A 1 353 ? -0.322 1.919 9.349 1.00 97.94 353 LEU A O 1
ATOM 2836 N N . THR A 1 354 ? -1.404 2.271 11.283 1.00 98.25 354 THR A N 1
ATOM 2837 C CA . THR A 1 354 ? -1.450 0.860 11.683 1.00 98.25 354 THR A CA 1
ATOM 2838 C C . THR A 1 354 ? -2.450 0.076 10.837 1.00 98.25 354 THR A C 1
ATOM 2840 O O . THR A 1 354 ? -2.083 -0.945 10.260 1.00 98.25 354 THR A O 1
ATOM 2843 N N . ASN A 1 355 ? -3.684 0.565 10.701 1.00 98.25 355 ASN A N 1
ATOM 2844 C CA . ASN A 1 355 ? -4.714 -0.074 9.878 1.00 98.25 355 ASN A CA 1
ATOM 2845 C C . ASN A 1 355 ? -4.349 -0.092 8.387 1.00 98.25 355 ASN A C 1
ATOM 2847 O O . ASN A 1 355 ? -4.586 -1.096 7.718 1.00 98.25 355 ASN A O 1
ATOM 2851 N N . GLU A 1 356 ? -3.717 0.969 7.880 1.00 96.06 356 GLU A N 1
ATOM 2852 C CA . GLU A 1 356 ? -3.174 1.004 6.519 1.00 96.06 356 GLU A CA 1
ATOM 2853 C C . GLU A 1 356 ? -2.127 -0.097 6.315 1.00 96.06 356 GLU A C 1
ATOM 2855 O O . GLU A 1 356 ? -2.198 -0.851 5.348 1.00 96.06 356 GLU A O 1
ATOM 2860 N N . ALA A 1 357 ? -1.193 -0.256 7.258 1.00 96.62 357 ALA A N 1
ATOM 2861 C CA . ALA A 1 357 ? -0.197 -1.316 7.175 1.00 96.62 357 ALA A CA 1
ATOM 2862 C C . ALA A 1 357 ? -0.804 -2.728 7.254 1.00 96.62 357 ALA A C 1
ATOM 2864 O O . ALA A 1 357 ? -0.329 -3.641 6.578 1.00 96.62 357 ALA A O 1
ATOM 2865 N N . LEU A 1 358 ? -1.860 -2.917 8.054 1.00 97.06 358 LEU A N 1
ATOM 2866 C CA . LEU A 1 358 ? -2.607 -4.177 8.120 1.00 97.06 358 LEU A CA 1
ATOM 2867 C C . LEU A 1 358 ? -3.291 -4.495 6.778 1.00 97.06 358 LEU A C 1
ATOM 2869 O O . LEU A 1 358 ? -3.170 -5.616 6.284 1.00 97.06 358 LEU A O 1
ATOM 2873 N N . GLU A 1 359 ? -3.948 -3.512 6.155 1.00 94.56 359 GLU A N 1
ATOM 2874 C CA . GLU A 1 359 ? -4.556 -3.641 4.821 1.00 94.56 359 GLU A CA 1
ATOM 2875 C C . GLU A 1 359 ? -3.510 -3.956 3.747 1.00 94.56 359 GLU A C 1
ATOM 2877 O O . GLU A 1 359 ? -3.656 -4.935 3.008 1.00 94.56 359 GLU A O 1
ATOM 2882 N N . ASN A 1 360 ? -2.409 -3.203 3.721 1.00 91.88 360 ASN A N 1
ATOM 2883 C CA . ASN A 1 360 ? -1.297 -3.412 2.794 1.00 91.88 360 ASN A CA 1
ATOM 2884 C C . ASN A 1 360 ? -0.741 -4.841 2.884 1.00 91.88 360 ASN A C 1
ATOM 2886 O O . ASN A 1 360 ? -0.477 -5.481 1.861 1.00 91.88 360 ASN A O 1
ATOM 2890 N N . SER A 1 361 ? -0.622 -5.373 4.101 1.00 93.25 361 SER A N 1
ATOM 2891 C CA . SER A 1 361 ? -0.104 -6.717 4.364 1.00 93.25 361 SER A CA 1
ATOM 2892 C C . SER A 1 361 ? -1.091 -7.859 4.134 1.00 93.25 361 SER A C 1
ATOM 2894 O O . SER A 1 361 ? -0.674 -9.018 4.160 1.00 93.25 361 SER A O 1
ATOM 2896 N N . GLY A 1 362 ? -2.369 -7.556 3.879 1.00 92.00 362 GLY A N 1
ATOM 2897 C CA . GLY A 1 362 ? -3.421 -8.564 3.736 1.00 92.00 362 GLY A CA 1
ATOM 2898 C C . GLY A 1 362 ? -3.880 -9.173 5.064 1.00 92.00 362 GLY A C 1
ATOM 2899 O O . GLY A 1 362 ? -4.370 -10.297 5.073 1.00 92.00 362 GLY A O 1
ATOM 2900 N N . ALA A 1 363 ? -3.711 -8.461 6.180 1.00 95.75 363 ALA A N 1
ATOM 2901 C CA . ALA A 1 363 ? -4.253 -8.888 7.463 1.00 95.75 363 ALA A CA 1
ATOM 2902 C C . ALA A 1 363 ? -5.787 -8.773 7.474 1.00 95.75 363 ALA A C 1
ATOM 2904 O O . ALA A 1 363 ? -6.356 -7.824 6.919 1.00 95.75 363 ALA A O 1
ATOM 2905 N N . THR A 1 364 ? -6.457 -9.698 8.155 1.00 96.50 364 THR A N 1
ATOM 2906 C CA . THR A 1 364 ? -7.92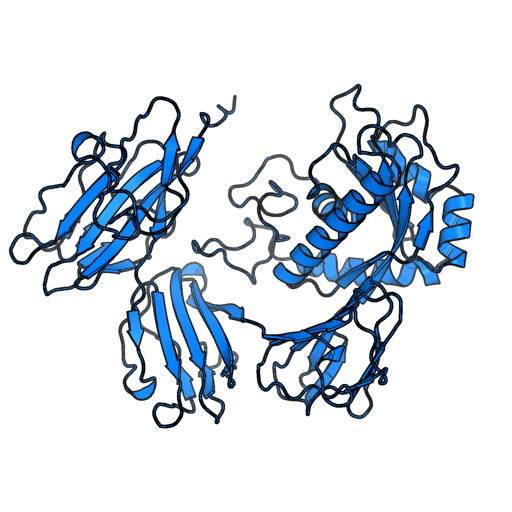5 -9.821 8.217 1.00 96.50 364 THR A CA 1
ATOM 2907 C C . THR A 1 364 ? -8.515 -9.196 9.482 1.00 96.50 364 THR A C 1
ATOM 2909 O O . THR A 1 364 ? -9.587 -9.578 9.936 1.00 96.50 364 THR A O 1
ATOM 2912 N N . PHE A 1 365 ? -7.847 -8.204 10.073 1.00 97.94 365 PHE A N 1
ATOM 2913 C CA . PHE A 1 365 ? -8.367 -7.496 11.243 1.00 97.94 365 PHE A CA 1
ATOM 2914 C C . PHE A 1 365 ? -7.995 -6.015 11.252 1.00 97.94 365 PHE A C 1
ATOM 2916 O O . PHE A 1 365 ? -6.958 -5.627 10.713 1.00 97.94 365 PHE A O 1
ATOM 2923 N N . ARG A 1 366 ? -8.825 -5.175 11.871 1.00 98.19 366 ARG A N 1
ATOM 2924 C CA . ARG A 1 366 ? -8.592 -3.730 12.013 1.00 98.19 366 ARG A CA 1
ATOM 2925 C C . ARG A 1 366 ? -8.820 -3.295 13.448 1.00 98.19 366 ARG A C 1
ATOM 2927 O O . ARG A 1 366 ? -9.660 -3.855 14.143 1.00 98.19 366 ARG A O 1
ATOM 2934 N N . TYR A 1 367 ? -8.096 -2.270 13.874 1.00 98.19 367 TYR A N 1
ATOM 2935 C CA . TYR A 1 367 ? -8.349 -1.628 15.155 1.00 98.19 367 TYR A CA 1
ATOM 2936 C C . TYR A 1 367 ? -9.334 -0.478 15.000 1.00 98.19 367 TYR A C 1
ATOM 2938 O O . TYR A 1 367 ? -9.284 0.272 14.023 1.00 98.19 367 TYR A O 1
ATOM 2946 N N . ARG A 1 368 ? -10.183 -0.294 16.005 1.00 97.75 368 ARG A N 1
ATOM 2947 C CA . ARG A 1 368 ? -11.131 0.814 16.086 1.00 97.75 368 ARG A CA 1
ATOM 2948 C C . ARG A 1 368 ? -10.980 1.522 17.424 1.00 97.75 368 ARG A C 1
ATOM 2950 O O . ARG A 1 368 ? -10.924 0.891 18.470 1.00 97.75 368 ARG A O 1
ATOM 2957 N N . GLN A 1 369 ? -10.968 2.849 17.402 1.00 96.44 369 GLN A N 1
ATOM 2958 C CA . GLN A 1 369 ? -11.100 3.650 18.618 1.00 96.44 369 GLN A CA 1
ATOM 2959 C C . GLN A 1 369 ? -12.561 3.612 19.082 1.00 96.44 369 GLN A C 1
ATOM 2961 O O . GLN A 1 369 ? -13.411 4.315 18.526 1.00 96.44 369 GLN A O 1
ATOM 2966 N N . ALA A 1 370 ? -12.852 2.789 20.089 1.00 94.94 370 ALA A N 1
ATOM 2967 C CA . ALA A 1 370 ? -14.203 2.616 20.616 1.00 94.94 370 ALA A CA 1
ATOM 2968 C C . ALA A 1 370 ? -14.599 3.750 21.571 1.00 94.94 370 ALA A C 1
ATOM 2970 O O . ALA A 1 370 ? -15.728 4.238 21.519 1.00 94.94 370 ALA A O 1
ATOM 2971 N N . TYR A 1 371 ? -13.660 4.194 22.407 1.00 94.31 371 TYR A N 1
ATOM 2972 C CA . TYR A 1 371 ? -13.850 5.283 23.363 1.00 94.31 371 TYR A CA 1
ATOM 2973 C C . TYR A 1 371 ? -12.515 5.967 23.677 1.00 94.31 371 TYR A C 1
ATOM 2975 O O . TYR A 1 371 ? -11.456 5.382 23.448 1.00 94.31 371 TYR A O 1
ATOM 2983 N N . THR A 1 372 ? -12.561 7.186 24.216 1.00 93.50 372 THR A N 1
ATOM 2984 C CA . THR A 1 372 ? -11.380 7.921 24.686 1.00 93.50 372 THR A CA 1
ATOM 2985 C C . THR A 1 372 ? -11.586 8.394 26.112 1.00 93.50 372 THR A C 1
ATOM 2987 O O . THR A 1 372 ? -12.551 9.094 26.400 1.00 93.50 372 THR A O 1
ATOM 2990 N N . LEU A 1 373 ? -10.642 8.040 26.976 1.00 90.12 373 LEU A N 1
ATOM 2991 C CA . LEU A 1 373 ? -10.469 8.594 28.306 1.00 90.12 373 LEU A CA 1
ATOM 2992 C C . LEU A 1 373 ? -9.335 9.625 28.252 1.00 90.12 373 LEU A C 1
ATOM 2994 O O . LEU A 1 373 ? -8.203 9.288 27.904 1.00 90.12 373 LEU A O 1
ATOM 2998 N N . ALA A 1 374 ? -9.664 10.878 28.545 1.00 78.06 374 ALA A N 1
ATOM 2999 C CA . ALA A 1 374 ? -8.754 12.020 28.453 1.00 78.06 374 ALA A CA 1
ATOM 3000 C C . ALA A 1 374 ? -8.504 12.707 29.809 1.00 78.06 374 ALA A C 1
ATOM 3002 O O . ALA A 1 374 ? -7.615 13.547 29.909 1.00 78.06 374 ALA A O 1
ATOM 3003 N N . ASP A 1 375 ? -9.252 12.347 30.851 1.00 71.12 375 ASP A N 1
ATOM 3004 C CA . ASP A 1 375 ? -9.257 13.072 32.121 1.00 71.12 375 ASP A CA 1
ATOM 3005 C C . ASP A 1 375 ? -8.651 12.220 33.252 1.00 71.12 375 ASP A C 1
ATOM 3007 O O . ASP A 1 375 ? -8.822 11.002 33.283 1.00 71.12 375 ASP A O 1
ATOM 3011 N N . ASP A 1 376 ? -7.926 12.874 34.164 1.00 67.00 376 ASP A N 1
ATOM 3012 C CA . ASP A 1 376 ? -7.408 12.353 35.448 1.00 67.00 376 ASP A CA 1
ATOM 3013 C C . ASP A 1 376 ? -6.561 11.078 35.428 1.00 67.00 376 ASP A C 1
ATOM 3015 O O . ASP A 1 376 ? -6.387 10.421 36.453 1.00 67.00 376 ASP A O 1
ATOM 3019 N N . PHE A 1 377 ? -5.943 10.768 34.286 1.00 73.94 377 PHE A N 1
ATOM 3020 C CA . PHE A 1 377 ? -5.094 9.592 34.149 1.00 73.94 377 PHE A CA 1
ATOM 3021 C C . PHE A 1 377 ? -3.620 9.945 33.899 1.00 73.94 377 PHE A C 1
ATOM 3023 O O . PHE A 1 377 ? -3.253 10.486 32.854 1.00 73.94 377 PHE A O 1
ATOM 3030 N N . THR A 1 378 ? -2.743 9.614 34.851 1.00 75.81 378 THR A N 1
ATOM 3031 C CA . THR A 1 378 ? -1.291 9.729 34.663 1.00 75.81 378 THR A CA 1
ATOM 3032 C C . THR A 1 378 ? -0.521 8.661 35.433 1.00 75.81 378 THR A C 1
ATOM 3034 O O . THR A 1 378 ? -0.945 8.210 36.497 1.00 75.81 378 THR A O 1
ATOM 3037 N N . PHE A 1 379 ? 0.639 8.265 34.907 1.00 72.44 379 PHE A N 1
ATOM 3038 C CA . PHE A 1 379 ? 1.571 7.348 35.569 1.00 72.44 379 PHE A CA 1
ATOM 3039 C C . PHE A 1 379 ? 2.862 8.062 36.000 1.00 72.44 379 PHE A C 1
ATOM 3041 O O . PHE A 1 379 ? 3.927 7.856 35.403 1.00 72.44 379 PHE A O 1
ATOM 3048 N N . PRO A 1 380 ? 2.818 8.896 37.055 1.00 66.31 380 PRO A N 1
ATOM 3049 C CA . PRO A 1 380 ? 3.999 9.608 37.510 1.00 66.31 380 PRO A CA 1
ATOM 3050 C C . PRO A 1 380 ? 5.035 8.614 38.051 1.00 66.31 380 PRO A C 1
ATOM 3052 O O . PRO A 1 380 ? 4.744 7.777 38.903 1.00 66.31 380 PRO A O 1
ATOM 3055 N N . GLY A 1 381 ? 6.268 8.702 37.547 1.00 64.69 381 GLY A N 1
ATOM 3056 C CA . GLY A 1 381 ? 7.391 7.884 38.021 1.00 64.69 381 GLY A CA 1
ATOM 3057 C C . GLY A 1 381 ? 7.387 6.421 37.562 1.00 64.69 381 GLY A C 1
ATOM 3058 O O . GLY A 1 381 ? 8.241 5.656 38.009 1.00 64.69 381 GLY A O 1
ATOM 3059 N N . VAL A 1 382 ? 6.474 6.019 36.672 1.00 71.50 382 VAL A N 1
ATOM 3060 C CA . VAL A 1 382 ? 6.501 4.689 36.049 1.00 71.50 382 VAL A CA 1
ATOM 3061 C C . VAL A 1 382 ? 7.393 4.723 34.811 1.00 71.50 382 VAL A C 1
ATOM 3063 O O . VAL A 1 382 ? 7.250 5.581 33.942 1.00 71.50 382 VAL A O 1
ATOM 3066 N N . GLU A 1 383 ? 8.308 3.762 34.716 1.00 71.81 383 GLU A N 1
ATOM 3067 C CA . GLU A 1 383 ? 9.132 3.577 33.523 1.00 71.81 383 GLU A CA 1
ATOM 3068 C C . GLU A 1 383 ? 8.248 3.160 32.331 1.00 71.81 383 GLU A C 1
ATOM 3070 O O . GLU A 1 383 ? 7.342 2.334 32.452 1.00 71.81 383 GLU A O 1
ATOM 3075 N N . SER A 1 384 ? 8.525 3.705 31.147 1.00 69.19 384 SER A N 1
ATOM 3076 C CA . SER A 1 384 ? 7.679 3.549 29.950 1.00 69.19 384 SER A CA 1
ATOM 3077 C C . SER A 1 384 ? 7.361 2.101 29.557 1.00 69.19 384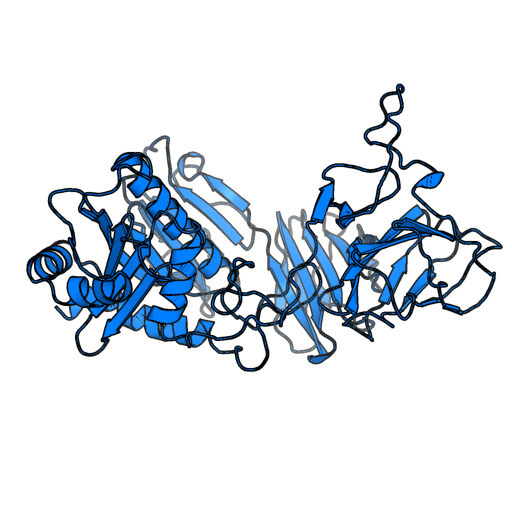 SER A C 1
ATOM 3079 O O . SER A 1 384 ? 6.288 1.829 29.019 1.00 69.19 384 SER A O 1
ATOM 3081 N N . PHE A 1 385 ? 8.266 1.159 29.836 1.00 74.31 385 PHE A N 1
ATOM 3082 C CA . PHE A 1 385 ? 8.063 -0.254 29.519 1.00 74.31 385 PHE A CA 1
ATOM 3083 C C . PHE A 1 385 ? 7.015 -0.936 30.418 1.00 74.31 385 PHE A C 1
ATOM 3085 O O . PHE A 1 385 ? 6.378 -1.889 29.969 1.00 74.31 385 PHE A O 1
ATOM 3092 N N . ASP A 1 386 ? 6.788 -0.440 31.637 1.00 84.50 386 ASP A N 1
ATOM 3093 C CA . ASP A 1 386 ? 5.849 -1.029 32.602 1.00 84.50 386 ASP A CA 1
ATOM 3094 C C . ASP A 1 386 ? 4.409 -0.543 32.419 1.00 84.50 386 ASP A C 1
ATOM 3096 O O . ASP A 1 386 ? 3.476 -1.169 32.922 1.00 84.50 386 ASP A O 1
ATOM 3100 N N . ILE A 1 387 ? 4.194 0.554 31.693 1.00 87.69 387 ILE A N 1
ATOM 3101 C CA . ILE A 1 387 ? 2.874 1.193 31.591 1.00 87.69 387 ILE A CA 1
ATOM 3102 C C . ILE A 1 387 ? 1.835 0.252 30.984 1.00 87.69 387 ILE A C 1
ATOM 3104 O O . ILE A 1 387 ? 0.751 0.114 31.540 1.00 87.69 387 ILE A O 1
ATOM 3108 N N . ALA A 1 388 ? 2.172 -0.460 29.904 1.00 90.19 388 ALA A N 1
ATOM 3109 C CA . ALA A 1 388 ? 1.250 -1.418 29.290 1.00 90.19 388 ALA A CA 1
ATOM 3110 C C . ALA A 1 388 ? 0.804 -2.510 30.284 1.00 90.19 388 ALA A C 1
ATOM 3112 O O . ALA A 1 388 ? -0.375 -2.864 30.321 1.00 90.19 388 ALA A O 1
ATOM 3113 N N . TYR A 1 389 ? 1.725 -2.996 31.124 1.00 90.31 389 TYR A N 1
ATOM 3114 C CA . TYR A 1 389 ? 1.432 -3.976 32.171 1.00 90.31 389 TYR A CA 1
ATOM 3115 C C . TYR A 1 389 ? 0.580 -3.383 33.300 1.00 90.31 389 TYR A C 1
ATOM 3117 O O . TYR A 1 389 ? -0.361 -4.030 33.755 1.00 90.31 389 TYR A O 1
ATOM 3125 N N . ARG A 1 390 ? 0.872 -2.154 33.744 1.00 89.31 390 ARG A N 1
ATOM 3126 C CA . ARG A 1 390 ? 0.091 -1.489 34.801 1.00 89.31 390 ARG A CA 1
ATOM 3127 C C . ARG A 1 390 ? -1.331 -1.184 34.350 1.00 89.31 390 ARG A C 1
ATOM 3129 O O . ARG A 1 390 ? -2.257 -1.534 35.064 1.00 89.31 390 ARG A O 1
ATOM 3136 N N . LEU A 1 391 ? -1.501 -0.649 33.141 1.00 88.56 391 LEU A N 1
ATOM 3137 C CA . LEU A 1 391 ? -2.809 -0.433 32.507 1.00 88.56 391 LEU A CA 1
ATOM 3138 C C . LEU A 1 391 ? -3.648 -1.705 32.456 1.00 88.56 391 LEU A C 1
ATOM 3140 O O . LEU A 1 391 ? -4.845 -1.683 32.711 1.00 88.56 391 LEU A O 1
ATOM 3144 N N . ALA A 1 392 ? -3.006 -2.820 32.115 1.00 87.19 392 ALA A N 1
ATOM 3145 C CA . ALA A 1 392 ? -3.660 -4.112 32.015 1.00 87.19 392 ALA A CA 1
ATOM 3146 C C . ALA A 1 392 ? -4.257 -4.611 33.343 1.00 87.19 392 ALA A C 1
ATOM 3148 O O . ALA A 1 392 ? -5.201 -5.398 33.305 1.00 87.19 392 ALA A O 1
ATOM 3149 N N . HIS A 1 393 ? -3.717 -4.163 34.479 1.00 89.31 393 HIS A N 1
ATOM 3150 C CA . HIS A 1 393 ? -4.112 -4.590 35.825 1.00 89.31 393 HIS A CA 1
ATOM 3151 C C . HIS A 1 393 ? -4.745 -3.464 36.651 1.00 89.31 393 HIS A C 1
ATOM 3153 O O . HIS A 1 393 ? -5.016 -3.652 37.837 1.00 89.31 393 HIS A O 1
ATOM 3159 N N . ASP A 1 394 ? -4.969 -2.300 36.046 1.00 89.81 394 ASP A N 1
ATOM 3160 C CA . ASP A 1 394 ? -5.626 -1.184 36.703 1.00 89.81 394 ASP A CA 1
ATOM 3161 C C . ASP A 1 394 ? -7.140 -1.477 36.808 1.00 89.81 394 ASP A C 1
ATOM 3163 O O . ASP A 1 394 ? -7.780 -1.793 35.792 1.00 89.81 394 ASP A O 1
ATOM 3167 N N . PRO A 1 395 ? -7.723 -1.450 38.022 1.00 89.88 395 PRO A N 1
ATOM 3168 C CA . PRO A 1 395 ? -9.119 -1.819 38.231 1.00 89.88 395 PRO A CA 1
ATOM 3169 C C . PRO A 1 395 ? -10.095 -0.841 37.568 1.00 89.88 395 PRO A C 1
ATOM 3171 O O . PRO A 1 395 ? -11.126 -1.289 37.060 1.00 89.88 395 PRO A O 1
ATOM 3174 N N . ASP A 1 396 ? -9.765 0.450 37.503 1.00 88.94 396 ASP A N 1
ATOM 3175 C CA . ASP A 1 396 ? -10.625 1.476 36.911 1.00 88.94 396 ASP A CA 1
ATOM 3176 C C . ASP A 1 396 ? -10.602 1.365 35.385 1.00 88.94 396 ASP A C 1
ATOM 3178 O O . ASP A 1 396 ? -11.652 1.330 34.735 1.00 88.94 396 ASP A O 1
ATOM 3182 N N . VAL A 1 397 ? -9.411 1.175 34.806 1.00 89.62 397 VAL A N 1
ATOM 3183 C CA . VAL A 1 397 ? -9.262 0.881 33.370 1.00 89.62 397 VAL A CA 1
ATOM 3184 C C . VAL A 1 397 ? -10.009 -0.399 33.003 1.00 89.62 397 VAL A C 1
ATOM 3186 O O . VAL A 1 397 ? -10.699 -0.448 31.983 1.00 89.62 397 VAL A O 1
ATOM 3189 N N . THR A 1 398 ? -9.915 -1.434 33.841 1.00 89.62 398 THR A N 1
ATOM 3190 C CA . THR A 1 398 ? -10.629 -2.699 33.629 1.00 89.62 398 THR A CA 1
ATOM 3191 C C . THR A 1 398 ? -12.144 -2.504 33.693 1.00 89.62 398 THR A C 1
ATOM 3193 O O . THR A 1 398 ? -12.857 -3.030 32.838 1.00 89.62 398 THR A O 1
ATOM 3196 N N . ALA A 1 399 ? -12.651 -1.727 34.654 1.00 90.31 399 ALA A N 1
ATOM 3197 C CA . ALA A 1 399 ? -14.076 -1.428 34.774 1.00 90.31 399 ALA A CA 1
ATOM 3198 C C . ALA A 1 399 ? -14.609 -0.666 33.549 1.00 90.31 399 ALA A C 1
ATOM 3200 O O . ALA A 1 399 ? -15.641 -1.045 32.991 1.00 90.31 399 ALA A O 1
ATOM 3201 N N . ILE A 1 400 ? -13.877 0.349 33.075 1.00 90.81 400 ILE A N 1
ATOM 3202 C CA . ILE A 1 400 ? -14.238 1.107 31.867 1.00 90.81 400 ILE A CA 1
ATOM 3203 C C . ILE A 1 400 ? -14.199 0.199 30.636 1.00 90.81 400 ILE A C 1
ATOM 3205 O O . ILE A 1 400 ? -15.137 0.212 29.839 1.00 90.81 400 ILE A O 1
ATOM 3209 N N . ARG A 1 401 ? -13.153 -0.629 30.497 1.00 91.88 401 ARG A N 1
ATOM 3210 C CA . ARG A 1 401 ? -13.022 -1.586 29.390 1.00 91.88 401 ARG A CA 1
ATOM 3211 C C . ARG A 1 401 ? -14.233 -2.516 29.309 1.00 91.88 401 ARG A C 1
ATOM 3213 O O . ARG A 1 401 ? -14.763 -2.696 28.216 1.00 91.88 401 ARG A O 1
ATOM 3220 N N . LYS A 1 402 ? -14.704 -3.046 30.446 1.00 90.12 402 LYS A N 1
ATOM 3221 C CA . LYS A 1 402 ? -15.926 -3.868 30.515 1.00 90.12 402 LYS A CA 1
ATOM 3222 C C . LYS A 1 402 ? -17.173 -3.078 30.129 1.00 90.12 402 LYS A C 1
ATOM 3224 O O . LYS A 1 402 ? -17.965 -3.546 29.317 1.00 90.12 402 LYS A O 1
ATOM 3229 N N . LEU A 1 403 ? -17.330 -1.869 30.672 1.00 91.69 403 LEU A N 1
ATOM 3230 C CA . LEU A 1 403 ? -18.498 -1.021 30.424 1.00 91.69 403 LEU A CA 1
ATOM 3231 C C . LEU A 1 403 ? -18.677 -0.701 28.934 1.00 91.69 403 LEU A C 1
ATOM 3233 O O . LEU A 1 403 ? -19.789 -0.775 28.414 1.00 91.69 403 LEU A O 1
ATOM 3237 N N . ILE A 1 404 ? -17.585 -0.354 28.252 1.00 92.38 404 ILE A N 1
ATOM 3238 C CA . ILE A 1 404 ? -17.604 0.012 26.829 1.00 92.38 404 ILE A CA 1
ATOM 3239 C C . ILE A 1 404 ? -17.322 -1.168 25.891 1.00 92.38 404 ILE A C 1
ATOM 3241 O O . ILE A 1 404 ? -17.307 -0.978 24.676 1.00 92.38 404 ILE A O 1
ATOM 3245 N N . ARG A 1 405 ? -17.107 -2.369 26.448 1.00 93.69 405 ARG A N 1
ATOM 3246 C CA . ARG A 1 405 ? -16.731 -3.598 25.731 1.00 93.69 405 ARG A CA 1
ATOM 3247 C C . ARG A 1 405 ? -15.541 -3.400 24.784 1.00 93.69 405 ARG A C 1
ATOM 3249 O O . ARG A 1 405 ? -15.597 -3.793 23.627 1.00 93.69 405 ARG A O 1
ATOM 3256 N N . ALA A 1 406 ? -14.472 -2.771 25.271 1.00 95.62 406 ALA A N 1
ATOM 3257 C CA . ALA A 1 406 ? -13.211 -2.737 24.530 1.00 95.62 406 ALA A CA 1
ATOM 3258 C C . ALA A 1 406 ? -12.433 -4.046 24.705 1.00 95.62 406 ALA A C 1
ATOM 3260 O O . ALA A 1 406 ? -12.348 -4.607 25.796 1.00 95.62 406 ALA A O 1
ATOM 3261 N N . ASP A 1 407 ? -11.802 -4.483 23.627 1.00 96.62 407 ASP A N 1
ATOM 3262 C CA . ASP A 1 407 ? -10.962 -5.678 23.557 1.00 96.62 407 ASP A CA 1
ATOM 3263 C C . ASP A 1 407 ? -9.548 -5.416 24.080 1.00 96.62 407 ASP A C 1
ATOM 3265 O O . ASP A 1 407 ? -8.859 -6.310 24.573 1.00 96.62 407 ASP A O 1
ATOM 3269 N N . GLY A 1 408 ? -9.110 -4.159 24.006 1.00 95.88 408 GLY A N 1
ATOM 3270 C CA . GLY A 1 408 ? -7.815 -3.744 24.511 1.00 95.88 408 GLY A CA 1
ATOM 3271 C C . GLY A 1 408 ? -7.721 -2.263 24.837 1.00 95.88 408 GLY A C 1
ATOM 3272 O O . GLY A 1 408 ? -8.675 -1.497 24.705 1.00 95.88 408 GLY A O 1
ATOM 3273 N N . VAL A 1 409 ? -6.535 -1.862 25.279 1.00 95.81 409 VAL A N 1
ATOM 3274 C CA . VAL A 1 409 ? -6.221 -0.487 25.676 1.00 95.81 409 VAL A CA 1
ATOM 3275 C C . VAL A 1 409 ? -5.084 0.042 24.814 1.00 95.81 409 VAL A C 1
ATOM 3277 O O . VAL A 1 409 ? -4.083 -0.648 24.611 1.00 95.81 409 VAL A O 1
ATOM 3280 N N . TYR A 1 410 ? -5.218 1.277 24.335 1.00 96.31 410 TYR A N 1
ATOM 3281 C CA . TYR A 1 410 ? -4.129 2.024 23.723 1.00 96.31 410 TYR A CA 1
ATOM 3282 C C 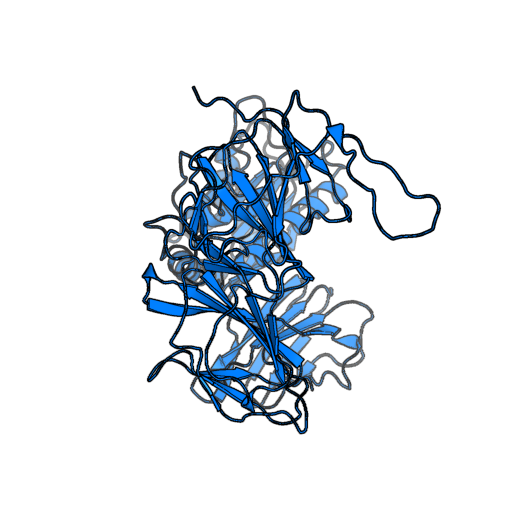. TYR A 1 410 ? -3.875 3.320 24.485 1.00 96.31 410 TYR A C 1
ATOM 3284 O O . TYR A 1 410 ? -4.722 4.208 24.537 1.00 96.31 410 TYR A O 1
ATOM 3292 N N . TYR A 1 411 ? -2.684 3.426 25.054 1.00 94.31 411 TYR A N 1
ATOM 3293 C CA . TYR A 1 411 ? -2.236 4.580 25.805 1.00 94.31 411 TYR A CA 1
ATOM 3294 C C . TYR A 1 411 ? -1.230 5.423 25.020 1.00 94.31 411 TYR A C 1
ATOM 3296 O O . TYR A 1 411 ? -0.244 4.901 24.483 1.00 94.31 411 TYR A O 1
ATOM 3304 N N . GLY A 1 412 ? -1.446 6.737 25.023 1.00 92.12 412 GLY A N 1
ATOM 3305 C CA . GLY A 1 412 ? -0.522 7.730 24.487 1.00 92.12 412 GLY A CA 1
ATOM 3306 C C . GLY A 1 412 ? -0.156 8.771 25.539 1.00 92.12 412 GLY A C 1
ATOM 3307 O O . GLY A 1 412 ? -1.024 9.432 26.098 1.00 92.12 412 GLY A O 1
ATOM 3308 N N . GLY A 1 413 ? 1.141 8.951 25.778 1.00 88.25 413 GLY A N 1
ATOM 3309 C CA . GLY A 1 413 ? 1.661 9.996 26.661 1.00 88.25 413 GLY A CA 1
ATOM 3310 C C . GLY A 1 413 ? 3.052 10.449 26.236 1.00 88.25 413 GLY A C 1
ATOM 3311 O O . GLY A 1 413 ? 3.619 9.916 25.282 1.00 88.25 413 GLY A O 1
ATOM 3312 N N . THR A 1 414 ? 3.635 11.419 26.936 1.00 81.00 414 THR A N 1
ATOM 3313 C CA . THR A 1 414 ? 4.993 11.908 26.614 1.00 81.00 414 THR A CA 1
ATOM 3314 C C . THR A 1 414 ? 6.114 11.069 27.231 1.00 81.00 414 THR A C 1
ATOM 3316 O O . THR A 1 414 ? 7.271 11.367 26.967 1.00 81.00 414 THR A O 1
ATOM 3319 N N . LEU A 1 415 ? 5.769 10.001 27.973 1.00 70.75 415 LEU A N 1
ATOM 3320 C CA . LEU A 1 415 ? 6.633 8.951 28.542 1.00 70.75 415 LEU A CA 1
ATOM 3321 C C . LEU A 1 415 ? 8.043 9.431 28.913 1.00 70.75 415 LEU A C 1
ATOM 3323 O O . LEU A 1 415 ? 8.909 9.477 28.048 1.00 70.75 415 LEU A O 1
ATOM 3327 N N . ASN A 1 416 ? 8.292 9.713 30.197 1.00 57.72 416 ASN A N 1
ATOM 3328 C CA . ASN A 1 416 ? 9.572 10.235 30.689 1.00 57.72 416 ASN A CA 1
ATOM 3329 C C . ASN A 1 416 ? 10.790 9.508 30.069 1.00 57.72 416 ASN A C 1
ATOM 3331 O O . ASN A 1 416 ? 11.057 8.342 30.359 1.00 57.72 416 ASN A O 1
ATOM 3335 N N . THR A 1 417 ? 11.524 10.210 29.199 1.00 55.00 417 THR A N 1
ATOM 3336 C CA . THR A 1 417 ? 12.618 9.670 28.376 1.00 55.00 417 THR A CA 1
ATOM 3337 C C . THR A 1 417 ? 13.993 9.782 29.044 1.00 55.00 417 THR A C 1
ATOM 3339 O O . THR A 1 417 ? 15.014 9.722 28.361 1.00 55.00 417 THR A O 1
ATOM 3342 N N . ASN A 1 418 ? 14.065 9.954 30.371 1.00 52.31 418 ASN A N 1
ATOM 3343 C CA . ASN A 1 418 ? 15.330 10.199 31.086 1.00 52.31 418 ASN A CA 1
ATOM 3344 C C . ASN A 1 418 ? 16.330 9.021 31.066 1.00 52.31 418 ASN A C 1
ATOM 3346 O O . ASN A 1 418 ? 17.450 9.143 31.561 1.00 52.31 418 ASN A O 1
ATOM 3350 N N . LYS A 1 419 ? 15.972 7.888 30.458 1.00 51.34 419 LYS A N 1
ATOM 3351 C CA . LYS A 1 419 ? 16.884 6.797 30.090 1.00 51.34 419 LYS A CA 1
ATOM 3352 C C . LYS A 1 419 ? 16.586 6.402 28.642 1.00 51.34 419 LYS A C 1
ATOM 3354 O O . LYS A 1 419 ? 15.493 6.674 28.162 1.00 51.34 419 LYS A O 1
ATOM 3359 N N . ARG A 1 420 ? 17.537 5.766 27.939 1.00 48.72 420 ARG A N 1
ATOM 3360 C CA . ARG A 1 420 ? 17.352 5.165 26.594 1.00 48.72 420 ARG A CA 1
ATOM 3361 C C . ARG A 1 420 ? 16.216 4.129 26.622 1.00 48.72 420 ARG A C 1
ATOM 3363 O O . ARG A 1 420 ? 16.461 2.929 26.710 1.00 48.72 420 ARG A O 1
ATOM 3370 N N . LEU A 1 421 ? 14.984 4.605 26.617 1.00 56.19 421 LEU A N 1
ATOM 3371 C CA . LEU A 1 421 ? 13.775 3.836 26.848 1.00 56.19 421 LEU A CA 1
ATOM 3372 C C . LEU A 1 421 ? 13.064 3.588 25.516 1.00 56.19 421 LEU A C 1
ATOM 3374 O O . LEU A 1 421 ? 13.189 4.391 24.588 1.00 56.19 421 LEU A O 1
ATOM 3378 N N . PRO A 1 422 ? 12.345 2.463 25.385 1.00 71.12 422 PRO A N 1
ATOM 3379 C CA . PRO A 1 422 ? 11.671 2.118 24.145 1.00 71.12 422 PRO A CA 1
ATOM 3380 C C . PRO A 1 422 ? 10.538 3.110 23.845 1.00 71.12 422 PRO A C 1
ATOM 3382 O O . PRO A 1 422 ? 9.817 3.533 24.743 1.00 71.12 422 PRO A O 1
ATOM 3385 N N . CYS A 1 423 ? 10.335 3.423 22.561 1.00 83.06 423 CYS A N 1
ATOM 3386 C CA . CYS A 1 423 ? 9.228 4.262 22.080 1.00 83.06 423 CYS A CA 1
ATOM 3387 C C . CYS A 1 423 ? 7.827 3.716 22.417 1.00 83.06 423 CYS A C 1
ATOM 3389 O O . CYS A 1 423 ? 6.830 4.414 22.250 1.00 83.06 423 CYS A O 1
ATOM 3391 N N . GLY A 1 424 ? 7.731 2.477 22.895 1.00 87.69 424 GLY A N 1
ATOM 3392 C CA . GLY A 1 424 ? 6.504 1.890 23.403 1.00 87.69 424 GLY A CA 1
ATOM 3393 C C . GLY A 1 424 ? 6.710 0.456 23.870 1.00 87.69 424 GLY A C 1
ATOM 3394 O O . GLY A 1 424 ? 7.786 -0.124 23.694 1.00 87.69 424 GLY A O 1
ATOM 3395 N N . ASN A 1 425 ? 5.661 -0.114 24.450 1.00 89.75 425 ASN A N 1
ATOM 3396 C CA . ASN A 1 425 ? 5.590 -1.524 24.800 1.00 89.75 425 ASN A CA 1
ATOM 3397 C C . ASN A 1 425 ? 4.164 -2.045 24.599 1.00 89.75 425 ASN A C 1
ATOM 3399 O O . ASN A 1 425 ? 3.194 -1.301 24.734 1.00 89.75 425 ASN A O 1
ATOM 3403 N N . ALA A 1 426 ? 4.049 -3.338 24.318 1.00 91.75 426 ALA A N 1
ATOM 3404 C CA . ALA A 1 426 ? 2.785 -4.055 24.306 1.00 91.75 426 ALA A CA 1
ATOM 3405 C C . ALA A 1 426 ? 2.825 -5.182 25.341 1.00 91.75 426 ALA A C 1
ATOM 3407 O O . ALA A 1 426 ? 3.852 -5.845 25.516 1.00 91.75 426 ALA A O 1
ATOM 3408 N N . TYR A 1 427 ? 1.698 -5.390 26.011 1.00 92.00 427 TYR A N 1
ATOM 3409 C CA . TYR A 1 427 ? 1.469 -6.469 26.957 1.00 92.00 427 TYR A CA 1
ATOM 3410 C C . TYR A 1 427 ? 0.194 -7.213 26.567 1.00 92.00 427 TYR A C 1
ATOM 3412 O O . TYR A 1 427 ? -0.866 -6.609 26.405 1.00 92.00 427 TYR A O 1
ATOM 3420 N N . ALA A 1 428 ? 0.306 -8.529 26.416 1.00 91.19 428 ALA A N 1
ATOM 3421 C CA . ALA A 1 428 ? -0.812 -9.402 26.105 1.00 91.19 428 ALA A CA 1
ATOM 3422 C C . ALA A 1 428 ? -0.767 -10.621 27.030 1.00 91.19 428 ALA A C 1
ATOM 3424 O O . ALA A 1 428 ? 0.266 -11.287 27.124 1.00 91.19 428 ALA A O 1
ATOM 3425 N N . ALA A 1 429 ? -1.889 -10.923 27.678 1.00 90.19 429 ALA A N 1
ATOM 3426 C CA . ALA A 1 429 ? -2.082 -12.142 28.458 1.00 90.19 429 ALA A CA 1
ATOM 3427 C C . ALA A 1 429 ? -3.404 -12.793 28.020 1.00 90.19 429 ALA A C 1
ATOM 3429 O O . ALA A 1 429 ? -4.452 -12.530 28.615 1.00 90.19 429 ALA A O 1
ATOM 3430 N N . PRO A 1 430 ? -3.384 -13.622 26.955 1.00 86.19 430 PRO A N 1
ATOM 3431 C CA . PRO A 1 430 ? -4.613 -14.127 26.350 1.00 86.19 430 PRO A CA 1
ATOM 3432 C C . PRO A 1 430 ? -5.490 -14.963 27.282 1.00 86.19 430 PRO A C 1
ATOM 3434 O O . PRO A 1 430 ? -6.709 -14.862 27.225 1.00 86.19 430 PRO A O 1
ATOM 3437 N N . SER A 1 431 ? -4.889 -15.718 28.206 1.00 85.31 431 SER A N 1
ATOM 3438 C CA . SER A 1 431 ? -5.623 -16.490 29.220 1.00 85.31 431 SER A CA 1
ATOM 3439 C C . SER A 1 431 ? -6.385 -15.626 30.232 1.00 85.31 431 SER A C 1
ATOM 3441 O O . SER A 1 431 ? -7.167 -16.158 31.011 1.00 85.31 431 SER A O 1
ATOM 3443 N N . GLN A 1 432 ? -6.122 -14.318 30.265 1.00 85.69 432 GLN A N 1
ATOM 3444 C CA . GLN A 1 432 ? -6.760 -13.348 31.157 1.00 85.69 432 GLN A CA 1
ATOM 3445 C C . GLN A 1 432 ? -7.612 -12.324 30.387 1.00 85.69 432 GLN A C 1
ATOM 3447 O O . GLN A 1 432 ? -8.135 -11.395 30.995 1.00 85.69 432 GLN A O 1
ATOM 3452 N N . GLY A 1 433 ? -7.725 -12.448 29.057 1.00 88.75 433 GLY A N 1
ATOM 3453 C CA . GLY A 1 433 ? -8.430 -11.465 28.228 1.00 88.75 433 GLY A CA 1
ATOM 3454 C C . GLY A 1 433 ? -7.794 -10.071 28.282 1.00 88.75 433 GLY A C 1
ATOM 3455 O O . GLY A 1 433 ? -8.496 -9.063 28.349 1.00 88.75 433 GLY A O 1
ATOM 3456 N N . ILE A 1 434 ? -6.459 -10.000 28.340 1.00 90.12 434 ILE A N 1
ATOM 3457 C CA . ILE A 1 434 ? -5.717 -8.741 28.461 1.00 90.12 434 ILE A CA 1
ATOM 3458 C C . ILE A 1 434 ? -4.944 -8.440 27.179 1.00 90.12 434 ILE A C 1
ATOM 3460 O O . ILE A 1 434 ? -4.100 -9.233 26.747 1.00 90.12 434 ILE A O 1
ATOM 3464 N N . TYR A 1 435 ? -5.153 -7.232 26.655 1.00 95.12 435 TYR A N 1
ATOM 3465 C CA . TYR A 1 435 ? -4.370 -6.637 25.580 1.00 95.12 435 TYR A CA 1
ATOM 3466 C C . TYR A 1 435 ? -4.186 -5.133 25.818 1.00 95.12 435 TYR A C 1
ATOM 3468 O O . TYR A 1 435 ? -5.156 -4.382 25.905 1.00 95.12 435 TYR A O 1
ATOM 3476 N N . SER A 1 436 ? -2.940 -4.686 25.962 1.00 94.81 436 SER A N 1
ATOM 3477 C CA . SER A 1 436 ? -2.605 -3.298 26.292 1.00 94.81 436 SER A CA 1
ATOM 3478 C C . SER A 1 436 ? -1.364 -2.840 25.538 1.00 94.81 436 SER A C 1
ATOM 3480 O O . SER A 1 436 ? -0.358 -3.552 25.480 1.00 94.81 436 SER A O 1
ATOM 3482 N N . ILE A 1 437 ? -1.418 -1.640 24.968 1.00 94.81 437 ILE A N 1
ATOM 3483 C CA . ILE A 1 437 ? -0.317 -1.024 24.229 1.00 94.81 437 ILE A CA 1
ATOM 3484 C C . ILE A 1 437 ? -0.089 0.380 24.777 1.00 94.81 437 ILE A C 1
ATOM 3486 O O . ILE A 1 437 ? -1.031 1.153 24.912 1.00 94.81 437 ILE A O 1
ATOM 3490 N N . ALA A 1 438 ? 1.165 0.736 25.038 1.00 92.50 438 ALA A N 1
ATOM 3491 C CA . ALA A 1 438 ? 1.559 2.084 25.426 1.00 92.50 438 ALA A CA 1
ATOM 3492 C C . ALA A 1 438 ? 2.636 2.606 24.472 1.00 92.50 438 ALA A C 1
ATOM 3494 O O . ALA A 1 438 ? 3.617 1.907 24.204 1.00 92.50 438 ALA A O 1
ATOM 3495 N N . THR A 1 439 ? 2.478 3.831 23.970 1.00 91.75 439 THR A N 1
ATOM 3496 C CA . THR A 1 439 ? 3.476 4.489 23.109 1.00 91.75 439 THR A CA 1
ATOM 3497 C C . THR A 1 439 ? 3.798 5.897 23.585 1.00 91.75 439 THR A C 1
ATOM 3499 O O . THR A 1 439 ? 2.919 6.606 24.076 1.00 91.75 439 THR A O 1
ATOM 3502 N N . SER A 1 440 ? 5.045 6.323 23.377 1.00 89.88 440 SER A N 1
ATOM 3503 C CA . SER A 1 440 ? 5.429 7.725 23.516 1.00 89.88 440 SER A CA 1
ATOM 3504 C C . SER A 1 440 ? 4.966 8.506 22.294 1.00 89.88 440 SER A C 1
ATOM 3506 O O . SER A 1 440 ? 5.308 8.154 21.165 1.00 89.88 440 SER A O 1
ATOM 3508 N N . LEU A 1 441 ? 4.239 9.595 22.521 1.00 91.06 441 LEU A N 1
ATOM 3509 C CA . LEU A 1 441 ? 3.804 10.517 21.470 1.00 91.06 441 LEU A CA 1
ATOM 3510 C C . LEU A 1 441 ? 4.929 11.450 20.990 1.00 91.06 441 LEU A C 1
ATOM 3512 O O . LEU A 1 441 ? 4.741 12.180 20.025 1.00 91.06 441 LEU A O 1
ATOM 3516 N N . LEU A 1 442 ? 6.104 11.401 21.630 1.00 88.62 442 LEU A N 1
ATOM 3517 C CA . LEU A 1 442 ? 7.326 12.062 21.157 1.00 88.62 442 LEU A CA 1
ATOM 3518 C C . LEU A 1 442 ? 8.090 11.219 20.121 1.00 88.62 442 LEU A C 1
ATOM 3520 O O . LEU A 1 442 ? 9.027 11.707 19.492 1.00 88.62 442 LEU A O 1
ATOM 3524 N N . CYS A 1 443 ? 7.715 9.949 19.952 1.00 88.62 443 CYS A N 1
ATOM 3525 C CA . CYS A 1 443 ? 8.269 9.074 18.925 1.00 88.62 443 CYS A CA 1
ATOM 3526 C C . CYS A 1 443 ? 7.490 9.193 17.601 1.00 88.62 443 CYS A C 1
ATOM 3528 O O . CYS A 1 443 ? 6.376 9.719 17.583 1.00 88.62 443 CYS A O 1
ATOM 3530 N N . PRO A 1 444 ? 8.041 8.688 16.477 1.00 90.88 444 PRO A N 1
ATOM 3531 C CA . PRO A 1 444 ? 7.347 8.709 15.192 1.00 90.88 444 PRO A CA 1
ATOM 3532 C C . PRO A 1 444 ? 5.940 8.097 15.265 1.00 90.88 444 PRO A C 1
ATOM 3534 O O . PRO A 1 444 ? 5.730 7.094 15.953 1.00 90.88 444 PRO A O 1
ATOM 3537 N N . THR A 1 445 ? 4.999 8.624 14.476 1.00 93.25 445 THR A N 1
ATOM 3538 C CA . THR A 1 445 ? 3.609 8.125 14.356 1.00 93.25 445 THR A CA 1
ATOM 3539 C C . THR A 1 445 ? 3.500 6.708 13.776 1.00 93.25 445 THR A C 1
ATOM 3541 O O . THR A 1 445 ? 2.419 6.143 13.659 1.00 93.25 445 THR A O 1
ATOM 3544 N N . THR A 1 446 ? 4.626 6.091 13.429 1.00 94.00 446 THR A N 1
ATOM 3545 C CA . THR A 1 446 ? 4.736 4.684 13.036 1.00 94.00 446 THR A CA 1
ATOM 3546 C C . THR A 1 446 ? 5.016 3.763 14.226 1.00 94.00 446 THR A C 1
ATOM 3548 O O . THR A 1 446 ? 5.257 2.572 14.038 1.00 94.00 446 THR A O 1
ATOM 3551 N N . THR A 1 447 ? 5.021 4.265 15.462 1.00 92.44 447 THR A N 1
ATOM 3552 C CA . THR A 1 447 ? 5.374 3.457 16.639 1.00 92.44 447 THR A CA 1
ATOM 3553 C C . THR A 1 447 ? 4.297 2.425 16.973 1.00 92.44 447 THR A C 1
ATOM 3555 O O . THR A 1 447 ? 4.635 1.274 17.266 1.00 92.44 447 THR A O 1
ATOM 3558 N N . LEU A 1 448 ? 3.010 2.789 16.890 1.00 95.56 448 LEU A N 1
ATOM 3559 C CA . LEU A 1 448 ? 1.912 1.884 17.251 1.00 95.56 448 LEU A CA 1
ATOM 3560 C C . LEU A 1 448 ? 1.931 0.589 16.432 1.00 95.56 448 LEU A C 1
ATOM 3562 O O . LEU A 1 448 ? 1.903 -0.494 17.014 1.00 95.56 448 LEU A O 1
ATOM 3566 N N . ARG A 1 449 ? 2.069 0.676 15.102 1.00 95.75 449 ARG A N 1
ATOM 3567 C CA . ARG A 1 449 ? 2.062 -0.507 14.222 1.00 95.75 449 ARG A CA 1
ATOM 3568 C C . ARG A 1 449 ? 3.154 -1.516 14.586 1.00 95.75 449 ARG A C 1
ATOM 3570 O O . ARG A 1 449 ? 2.936 -2.724 14.509 1.00 95.75 449 ARG A O 1
ATOM 3577 N N . GLN A 1 450 ? 4.304 -1.037 15.060 1.00 93.25 450 GLN A N 1
ATOM 3578 C CA . GLN A 1 450 ? 5.381 -1.895 15.546 1.00 93.25 450 GLN A CA 1
ATOM 3579 C C . GLN A 1 450 ? 5.042 -2.557 16.887 1.00 93.25 450 GLN A C 1
ATOM 3581 O O . GLN A 1 450 ? 5.312 -3.744 17.060 1.00 93.25 450 GLN A O 1
ATOM 3586 N N . GLN A 1 4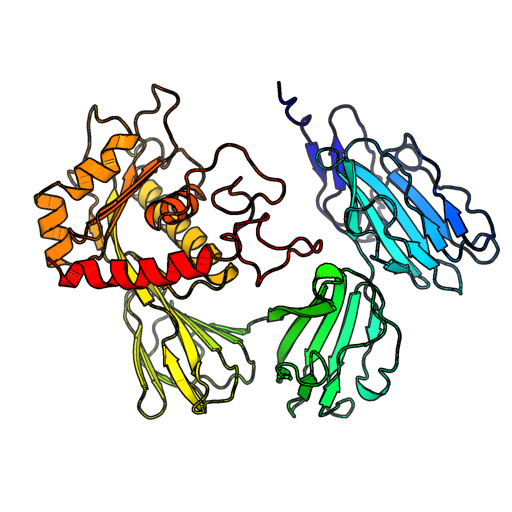51 ? 4.426 -1.829 17.823 1.00 92.75 451 GLN A N 1
ATOM 3587 C CA . GLN A 1 451 ? 4.011 -2.413 19.103 1.00 92.75 451 GLN A CA 1
ATOM 3588 C C . GLN A 1 451 ? 2.865 -3.413 18.938 1.00 92.75 451 GLN A C 1
ATOM 3590 O O . GLN A 1 451 ? 2.873 -4.445 19.601 1.00 92.75 451 GLN A O 1
ATOM 3595 N N . VAL A 1 452 ? 1.944 -3.170 18.004 1.00 93.94 452 VAL A N 1
ATOM 3596 C CA . VAL A 1 452 ? 0.904 -4.129 17.601 1.00 93.94 452 VAL A CA 1
ATOM 3597 C C . VAL A 1 452 ? 1.517 -5.453 17.149 1.00 93.94 452 VAL A C 1
ATOM 3599 O O . VAL A 1 452 ? 1.105 -6.502 17.639 1.00 93.94 452 VAL A O 1
ATOM 3602 N N . ALA A 1 453 ? 2.541 -5.415 16.287 1.00 91.88 453 ALA A N 1
ATOM 3603 C CA . ALA A 1 453 ? 3.269 -6.616 15.864 1.00 91.88 453 ALA A CA 1
ATOM 3604 C C . ALA A 1 453 ? 3.775 -7.420 17.073 1.00 91.88 453 ALA A C 1
ATOM 3606 O O . ALA A 1 453 ? 3.559 -8.628 17.157 1.00 91.88 453 ALA A O 1
ATOM 3607 N N . TYR A 1 454 ? 4.412 -6.750 18.036 1.00 90.81 454 TYR A N 1
ATOM 3608 C CA . TYR A 1 454 ? 4.931 -7.404 19.240 1.00 90.81 454 TYR A CA 1
ATOM 3609 C C . TYR A 1 454 ? 3.826 -7.911 20.170 1.00 90.81 454 TYR A C 1
ATOM 3611 O O . TYR A 1 454 ? 3.946 -9.006 20.715 1.00 90.81 454 TYR A O 1
ATOM 3619 N N . GLY A 1 455 ? 2.744 -7.148 20.333 1.00 89.81 455 GLY A N 1
ATOM 3620 C CA . GLY A 1 455 ? 1.588 -7.531 21.143 1.00 89.81 455 GLY A CA 1
ATOM 3621 C C . GLY A 1 455 ? 0.859 -8.748 20.577 1.00 89.81 455 GLY A C 1
ATOM 3622 O O . GLY A 1 455 ? 0.388 -9.590 21.332 1.00 89.81 455 GLY A O 1
ATOM 3623 N N . LEU A 1 456 ? 0.842 -8.890 19.251 1.00 91.69 456 LEU A N 1
ATOM 3624 C CA . LEU A 1 456 ? 0.357 -10.081 18.548 1.00 91.69 456 LEU A CA 1
ATOM 3625 C C . LEU A 1 456 ? 1.470 -11.126 18.352 1.00 91.69 456 LEU A C 1
ATOM 3627 O O . LEU A 1 456 ? 1.368 -12.022 17.517 1.00 91.69 456 LEU A O 1
ATOM 3631 N N . GLY A 1 457 ? 2.533 -11.023 19.155 1.00 84.62 457 GLY A N 1
ATOM 3632 C CA . GLY A 1 457 ? 3.609 -11.986 19.361 1.00 84.62 457 GLY A CA 1
ATOM 3633 C C . GLY A 1 457 ? 4.501 -12.261 18.152 1.00 84.62 457 GLY A C 1
ATOM 3634 O O . GLY A 1 457 ? 4.978 -13.390 17.991 1.00 84.62 457 GLY A O 1
ATOM 3635 N N . MET A 1 458 ? 4.757 -11.245 17.325 1.00 87.69 458 MET A N 1
ATOM 3636 C CA . MET A 1 458 ? 6.007 -11.185 16.570 1.00 87.69 458 MET A CA 1
ATOM 3637 C C . MET A 1 458 ? 7.184 -10.976 17.539 1.00 87.69 458 MET A C 1
ATOM 3639 O O . MET A 1 458 ? 7.054 -10.233 18.517 1.00 87.69 458 MET A O 1
ATOM 3643 N N . PRO A 1 459 ? 8.348 -11.597 17.294 1.00 83.31 459 PRO A N 1
ATOM 3644 C CA . PRO A 1 459 ? 9.506 -11.419 18.157 1.00 83.31 459 PRO A CA 1
ATOM 3645 C C . PRO A 1 459 ? 10.014 -9.973 18.103 1.00 83.31 459 PRO A C 1
ATOM 3647 O O . PRO A 1 459 ? 10.028 -9.336 17.049 1.00 83.31 459 PRO A O 1
ATOM 3650 N N . LYS A 1 460 ? 10.486 -9.465 19.246 1.00 77.69 460 LYS A N 1
ATOM 3651 C CA . LYS A 1 460 ? 11.191 -8.179 19.326 1.00 77.69 460 LYS A CA 1
ATOM 3652 C C . LYS A 1 460 ? 12.573 -8.346 18.680 1.00 77.69 460 LYS A C 1
ATOM 3654 O O . LYS A 1 460 ? 13.484 -8.880 19.306 1.00 77.69 460 LYS A O 1
ATOM 3659 N N . ALA A 1 461 ? 12.716 -7.969 17.411 1.00 65.88 461 ALA A N 1
ATOM 3660 C CA . ALA A 1 461 ? 13.935 -8.220 16.645 1.00 65.88 461 ALA A CA 1
ATOM 3661 C C . ALA A 1 461 ? 15.103 -7.298 17.037 1.00 65.88 461 ALA A C 1
ATOM 3663 O O . ALA A 1 461 ? 14.913 -6.108 17.284 1.00 65.88 461 ALA A O 1
ATOM 3664 N N . GLN A 1 462 ? 16.325 -7.840 17.020 1.00 63.38 462 GLN A N 1
ATOM 3665 C CA . GLN A 1 462 ? 17.594 -7.100 17.050 1.00 63.38 462 GLN A CA 1
ATOM 3666 C C . GLN A 1 462 ? 18.604 -7.912 16.221 1.00 63.38 462 GLN A C 1
ATOM 3668 O O . GLN A 1 462 ? 19.045 -8.946 16.720 1.00 63.38 462 GLN A O 1
ATOM 3673 N N . PRO A 1 463 ? 18.925 -7.573 14.955 1.00 70.94 463 PRO A N 1
ATOM 3674 C CA . PRO A 1 463 ? 19.056 -6.241 14.358 1.00 70.94 463 PRO A CA 1
ATOM 3675 C C . PRO A 1 463 ? 18.117 -5.977 13.159 1.00 70.94 463 PRO A C 1
ATOM 3677 O O . PRO A 1 463 ? 17.363 -6.847 12.724 1.00 70.94 463 PRO A O 1
ATOM 3680 N N . ARG A 1 464 ? 18.183 -4.752 12.615 1.00 72.44 464 ARG A N 1
ATOM 3681 C CA . ARG A 1 464 ? 17.547 -4.364 11.345 1.00 72.44 464 ARG A CA 1
ATOM 3682 C C . ARG A 1 464 ? 17.940 -5.333 10.226 1.00 72.44 464 ARG A C 1
ATOM 3684 O O . ARG A 1 464 ? 19.106 -5.708 10.122 1.00 72.44 464 ARG A O 1
ATOM 3691 N N . GLN A 1 465 ? 16.974 -5.700 9.392 1.00 78.56 465 GLN A N 1
ATOM 3692 C CA . GLN A 1 465 ? 17.173 -6.623 8.273 1.00 78.56 465 GLN A CA 1
ATOM 3693 C C . GLN A 1 465 ? 17.110 -5.898 6.913 1.00 78.56 465 GLN A C 1
ATOM 3695 O O . GLN A 1 465 ? 16.682 -4.741 6.869 1.00 78.56 465 GLN A O 1
ATOM 3700 N N . PRO A 1 466 ? 17.565 -6.532 5.809 1.00 78.44 466 PRO A N 1
ATOM 3701 C CA . PRO A 1 466 ? 17.659 -5.889 4.492 1.00 78.44 466 PRO A CA 1
ATOM 3702 C C . PRO A 1 466 ? 16.334 -5.355 3.937 1.00 78.44 466 PRO A C 1
ATOM 3704 O O . PRO A 1 466 ? 16.338 -4.353 3.215 1.00 78.44 466 PRO A O 1
ATOM 3707 N N . VAL A 1 467 ? 15.213 -6.005 4.273 1.00 84.12 467 VAL A N 1
ATOM 3708 C CA . VAL A 1 467 ? 13.865 -5.506 3.986 1.00 84.12 467 VAL A CA 1
ATOM 3709 C C . VAL A 1 467 ? 13.300 -4.890 5.275 1.00 84.12 467 VAL A C 1
ATOM 3711 O O . VAL A 1 467 ? 12.935 -5.637 6.191 1.00 84.12 467 VAL A O 1
ATOM 3714 N N . PRO A 1 468 ? 13.225 -3.548 5.391 1.00 86.19 468 PRO A N 1
ATOM 3715 C CA . PRO A 1 468 ? 12.886 -2.860 6.639 1.00 86.19 468 PRO A CA 1
ATOM 3716 C C . PRO A 1 468 ? 11.365 -2.777 6.881 1.00 86.19 468 PRO A C 1
ATOM 3718 O O . PRO A 1 468 ? 10.803 -1.701 7.102 1.00 86.19 468 PRO A O 1
ATOM 3721 N N . VAL A 1 469 ? 10.693 -3.930 6.850 1.00 90.94 469 VAL A N 1
ATOM 3722 C CA . VAL A 1 469 ? 9.275 -4.105 7.217 1.00 90.94 469 VAL A CA 1
ATOM 3723 C C . VAL A 1 469 ? 9.025 -3.845 8.708 1.00 90.94 469 VAL A C 1
ATOM 3725 O O . VAL A 1 469 ? 9.954 -3.694 9.514 1.00 90.94 469 VAL A O 1
ATOM 3728 N N . ILE A 1 470 ? 7.753 -3.774 9.099 1.00 92.25 470 ILE A N 1
ATOM 3729 C CA . ILE A 1 470 ? 7.338 -3.572 10.491 1.00 92.25 470 ILE A CA 1
ATOM 3730 C C . ILE A 1 470 ? 7.878 -4.716 11.362 1.00 92.25 470 ILE A C 1
ATOM 3732 O O . ILE A 1 470 ? 7.802 -5.890 11.007 1.00 92.25 470 ILE A O 1
ATOM 3736 N N . GLY A 1 471 ? 8.478 -4.353 12.500 1.00 86.25 471 GLY A N 1
ATOM 3737 C CA . GLY A 1 471 ? 9.208 -5.268 13.385 1.00 86.25 471 GLY A CA 1
ATOM 3738 C C . GLY A 1 471 ? 10.705 -5.403 13.072 1.00 86.25 471 GLY A C 1
ATOM 3739 O O . GLY A 1 471 ? 11.453 -5.798 13.958 1.00 86.25 471 GLY A O 1
ATOM 3740 N N . TYR A 1 472 ? 11.165 -5.008 11.874 1.00 85.69 472 TYR A N 1
ATOM 3741 C CA . TYR A 1 472 ? 12.554 -5.192 11.404 1.00 85.69 472 TYR A CA 1
ATOM 3742 C C . TYR A 1 472 ? 13.160 -3.940 10.741 1.00 85.69 472 TYR A C 1
ATOM 3744 O O . TYR A 1 472 ? 14.002 -4.027 9.850 1.00 85.69 472 TYR A O 1
ATOM 3752 N N . GLY A 1 473 ? 12.753 -2.756 11.196 1.00 84.56 473 GLY A N 1
ATOM 3753 C CA . GLY A 1 473 ? 13.199 -1.457 10.678 1.00 84.56 473 GLY A CA 1
ATOM 3754 C C . GLY A 1 473 ? 12.063 -0.442 10.642 1.00 84.56 473 GLY A C 1
ATOM 3755 O O . GLY A 1 473 ? 12.288 0.724 10.942 1.00 84.56 473 GLY A O 1
ATOM 3756 N N . ASN A 1 474 ? 10.836 -0.924 10.401 1.00 89.31 474 ASN A N 1
ATOM 3757 C CA . ASN A 1 474 ? 9.606 -0.135 10.463 1.00 89.31 474 ASN A CA 1
ATOM 3758 C C . ASN A 1 474 ? 9.575 1.062 9.491 1.00 89.31 474 ASN A C 1
ATOM 3760 O O . ASN A 1 474 ? 8.939 2.076 9.775 1.00 89.31 474 ASN A O 1
ATOM 3764 N N . GLU A 1 475 ? 10.230 0.939 8.338 1.00 88.31 475 GLU A N 1
ATOM 3765 C CA . GLU A 1 475 ? 10.226 1.974 7.296 1.00 88.31 475 GLU A CA 1
ATOM 3766 C C . GLU A 1 475 ? 9.143 1.713 6.255 1.00 88.31 475 GLU A C 1
ATOM 3768 O O . GLU A 1 475 ? 8.434 2.633 5.855 1.00 88.31 475 GLU A O 1
ATOM 3773 N N . LEU A 1 476 ? 8.952 0.449 5.874 1.00 89.94 476 LEU A N 1
ATOM 3774 C CA . LEU A 1 476 ? 7.914 0.063 4.923 1.00 89.94 476 LEU A CA 1
ATOM 3775 C C . LEU A 1 476 ? 6.586 -0.177 5.659 1.00 89.94 476 LEU A C 1
ATOM 3777 O O . LEU A 1 476 ? 6.591 -0.834 6.705 1.00 89.94 476 LEU A O 1
ATOM 3781 N N . PRO A 1 477 ? 5.440 0.303 5.134 1.00 93.25 477 PRO A N 1
ATOM 3782 C CA . PRO A 1 477 ? 4.122 0.146 5.754 1.00 93.25 477 PRO A CA 1
ATOM 3783 C C . PRO A 1 477 ? 3.539 -1.254 5.512 1.00 93.25 477 PRO A C 1
ATOM 3785 O O . PRO A 1 477 ? 2.413 -1.397 5.047 1.00 93.25 477 PRO A O 1
ATOM 3788 N N . TYR A 1 478 ? 4.333 -2.283 5.809 1.00 93.44 478 TYR A N 1
ATOM 3789 C CA . TYR A 1 478 ? 3.986 -3.689 5.658 1.00 93.44 478 TYR A CA 1
ATOM 3790 C C . TYR A 1 478 ? 4.483 -4.464 6.876 1.00 93.44 478 TYR A C 1
ATOM 3792 O O . TYR A 1 478 ? 5.661 -4.403 7.230 1.00 93.44 478 TYR A O 1
ATOM 3800 N N . TYR A 1 479 ? 3.594 -5.229 7.494 1.00 94.50 479 TYR A N 1
ATOM 3801 C CA . TYR A 1 479 ? 3.968 -6.412 8.257 1.00 94.50 479 TYR A CA 1
ATOM 3802 C C . TYR A 1 479 ? 4.534 -7.486 7.320 1.00 94.50 479 TYR A C 1
ATOM 3804 O O . TYR A 1 479 ? 4.105 -7.549 6.160 1.00 94.50 479 TYR A O 1
ATOM 3812 N N . PRO A 1 480 ? 5.464 -8.332 7.800 1.00 92.88 480 PRO A N 1
ATOM 3813 C CA . PRO A 1 480 ? 6.130 -9.307 6.951 1.00 92.88 480 PRO A CA 1
ATOM 3814 C C . PRO A 1 480 ? 5.133 -10.275 6.302 1.00 92.88 480 PRO A C 1
ATOM 3816 O O . PRO A 1 480 ? 4.431 -11.001 7.005 1.00 92.88 480 PRO A O 1
ATOM 3819 N N . THR A 1 481 ? 5.060 -10.275 4.971 1.00 90.75 481 THR A N 1
ATOM 3820 C CA . THR A 1 481 ? 4.110 -11.093 4.207 1.00 90.75 481 THR A CA 1
ATOM 3821 C C . THR A 1 481 ? 4.711 -11.604 2.893 1.00 90.75 481 THR A C 1
ATOM 3823 O O . THR A 1 481 ? 5.333 -10.833 2.154 1.00 90.75 481 THR A O 1
ATOM 3826 N N . PRO A 1 482 ? 4.506 -12.890 2.546 1.00 86.31 482 PRO A N 1
ATOM 3827 C CA . PRO A 1 482 ? 4.988 -13.470 1.297 1.00 86.31 482 PRO A CA 1
ATOM 3828 C C . PRO A 1 482 ? 4.163 -13.048 0.078 1.00 86.31 482 PRO A C 1
ATOM 3830 O O . PRO A 1 482 ? 4.619 -13.254 -1.048 1.00 86.31 482 PRO A O 1
ATOM 3833 N N . ASN A 1 483 ? 2.988 -12.452 0.310 1.00 82.88 483 ASN A N 1
ATOM 3834 C CA . ASN A 1 483 ? 1.958 -12.165 -0.690 1.00 82.88 483 ASN A CA 1
ATOM 3835 C C . ASN A 1 483 ? 2.064 -10.755 -1.293 1.00 82.88 483 ASN A C 1
ATOM 3837 O O . ASN A 1 483 ? 1.160 -10.316 -2.010 1.00 82.88 483 ASN A O 1
ATOM 3841 N N . ARG A 1 484 ? 3.119 -10.004 -0.955 1.00 84.94 484 ARG A N 1
ATOM 3842 C CA . ARG A 1 484 ? 3.345 -8.631 -1.423 1.00 84.94 484 ARG A CA 1
ATOM 3843 C C . ARG A 1 484 ? 4.790 -8.445 -1.862 1.00 84.94 484 ARG A C 1
ATOM 3845 O O . ARG A 1 484 ? 5.708 -9.056 -1.311 1.00 84.94 484 ARG A O 1
ATOM 3852 N N . VAL A 1 485 ? 4.975 -7.564 -2.839 1.00 84.12 485 VAL A N 1
ATOM 3853 C CA . VAL A 1 485 ? 6.267 -7.247 -3.453 1.00 84.12 485 VAL A CA 1
ATOM 3854 C C . VAL A 1 485 ? 6.362 -5.730 -3.625 1.00 84.12 485 VAL A C 1
ATOM 3856 O O . VAL A 1 485 ? 5.381 -5.095 -4.009 1.00 84.12 485 VAL A O 1
ATOM 3859 N N . LEU A 1 486 ? 7.527 -5.149 -3.341 1.00 76.19 486 LEU A N 1
ATOM 3860 C CA . LEU A 1 486 ? 7.804 -3.716 -3.488 1.00 76.19 486 LEU A CA 1
ATOM 3861 C C . LEU A 1 486 ? 7.856 -3.357 -4.989 1.00 76.19 486 LEU A C 1
ATOM 3863 O O . LEU A 1 486 ? 8.057 -4.236 -5.834 1.00 76.19 486 LEU A O 1
ATOM 3867 N N . PRO A 1 487 ? 7.743 -2.069 -5.363 1.00 69.75 487 PRO A N 1
ATOM 3868 C CA . PRO A 1 487 ? 7.932 -1.614 -6.746 1.00 69.75 487 PRO A CA 1
ATOM 3869 C C . PRO A 1 487 ? 9.293 -1.972 -7.377 1.00 69.75 487 PRO A C 1
ATOM 3871 O O . PRO A 1 487 ? 9.390 -2.082 -8.603 1.00 69.75 487 PRO A O 1
ATOM 3874 N N . ASP A 1 488 ? 10.322 -2.186 -6.555 1.00 70.50 488 ASP A N 1
ATOM 3875 C CA . ASP A 1 488 ? 11.672 -2.609 -6.956 1.00 70.50 488 ASP A CA 1
ATOM 3876 C C . ASP A 1 488 ? 11.825 -4.138 -7.106 1.00 70.50 488 ASP A C 1
ATOM 3878 O O . ASP A 1 488 ? 12.818 -4.601 -7.656 1.00 70.50 488 ASP A O 1
ATOM 3882 N N . GLY A 1 489 ? 10.820 -4.924 -6.698 1.00 76.56 489 GLY A N 1
ATOM 3883 C CA . GLY A 1 489 ? 10.807 -6.381 -6.830 1.00 76.56 489 GLY A CA 1
ATOM 3884 C C . GLY A 1 489 ? 11.163 -7.160 -5.559 1.00 76.56 489 GLY A C 1
ATOM 3885 O O . GLY A 1 489 ? 11.056 -8.387 -5.576 1.00 76.56 489 GLY A O 1
ATOM 3886 N N . TYR A 1 490 ? 11.540 -6.529 -4.442 1.00 80.88 490 TYR A N 1
ATOM 3887 C CA . TYR A 1 490 ? 11.751 -7.295 -3.201 1.00 80.88 490 TYR A CA 1
ATOM 3888 C C . TYR A 1 490 ? 10.440 -7.808 -2.627 1.00 80.88 490 TYR A C 1
ATOM 3890 O O . TYR A 1 490 ? 9.408 -7.148 -2.715 1.00 80.88 490 TYR A O 1
ATOM 3898 N N . ARG A 1 491 ? 10.475 -8.983 -1.998 1.00 87.25 491 ARG A N 1
ATOM 3899 C CA . ARG A 1 491 ? 9.321 -9.525 -1.269 1.00 87.25 491 ARG A CA 1
ATOM 3900 C C . ARG A 1 491 ? 9.167 -8.803 0.074 1.00 87.25 491 ARG A C 1
ATOM 3902 O O . ARG A 1 491 ? 10.163 -8.372 0.651 1.00 87.25 491 ARG A O 1
ATOM 3909 N N . MET A 1 492 ? 7.938 -8.640 0.579 1.00 88.75 492 MET A N 1
ATOM 3910 C CA . MET A 1 492 ? 7.671 -7.840 1.796 1.00 88.75 492 MET A CA 1
ATOM 3911 C C . MET A 1 492 ? 7.948 -8.628 3.070 1.00 88.75 492 MET A C 1
ATOM 3913 O O . MET A 1 492 ? 7.170 -8.570 4.012 1.00 88.75 492 MET A O 1
ATOM 3917 N N . PHE A 1 493 ? 9.029 -9.398 3.107 1.00 89.56 493 PHE A N 1
ATOM 3918 C CA . PHE A 1 493 ? 9.465 -10.150 4.273 1.00 89.56 493 PHE A CA 1
ATOM 3919 C C . PHE A 1 493 ? 10.930 -10.557 4.084 1.00 89.56 493 PHE A C 1
ATOM 3921 O O . PHE A 1 493 ? 11.444 -10.594 2.967 1.00 89.56 493 PHE A O 1
ATOM 3928 N N . ASN A 1 494 ? 11.599 -10.872 5.184 1.00 86.50 494 ASN A N 1
ATOM 3929 C CA . ASN A 1 494 ? 12.923 -11.487 5.180 1.00 86.50 494 ASN A CA 1
ATOM 3930 C C . ASN A 1 494 ? 12.779 -13.003 5.427 1.00 86.50 494 ASN A C 1
ATOM 3932 O O . ASN A 1 494 ? 11.785 -13.406 6.027 1.00 86.50 494 ASN A O 1
ATOM 3936 N N . PRO A 1 495 ? 13.742 -13.856 5.038 1.00 86.00 495 PRO A N 1
ATOM 3937 C CA . PRO A 1 495 ? 13.639 -15.306 5.239 1.00 86.00 495 PRO A CA 1
ATOM 3938 C C . PRO A 1 495 ? 13.231 -15.713 6.670 1.00 86.00 495 PRO A C 1
ATOM 3940 O O . PRO A 1 495 ? 13.779 -15.190 7.645 1.00 86.00 495 PRO A O 1
ATOM 3943 N N . GLY A 1 496 ? 12.276 -16.644 6.797 1.00 87.50 496 GLY A N 1
ATOM 3944 C CA . GLY A 1 496 ? 11.756 -17.129 8.087 1.00 87.50 496 GLY A CA 1
ATOM 3945 C C . GLY A 1 496 ? 10.598 -16.306 8.675 1.00 87.50 496 GLY A C 1
ATOM 3946 O O . GLY A 1 496 ? 10.195 -16.528 9.819 1.00 87.50 496 GLY A O 1
ATOM 3947 N N . GLN A 1 497 ? 10.071 -15.337 7.924 1.00 90.69 497 GLN A N 1
ATOM 3948 C CA . GLN A 1 497 ? 8.994 -14.432 8.347 1.00 90.69 497 GLN A CA 1
ATOM 3949 C C . GLN A 1 497 ? 7.655 -14.681 7.635 1.00 90.69 497 GLN A C 1
ATOM 3951 O O . GLN A 1 497 ? 6.708 -13.922 7.828 1.00 90.69 497 GLN A O 1
ATOM 3956 N N . GLU A 1 498 ? 7.561 -15.733 6.824 1.00 89.94 498 GLU A N 1
ATOM 3957 C CA . GLU A 1 498 ? 6.472 -15.991 5.875 1.00 89.94 498 GLU A CA 1
ATOM 3958 C C . GLU A 1 498 ? 5.098 -16.096 6.556 1.00 89.94 498 GLU A C 1
ATOM 3960 O O . GLU A 1 498 ? 4.109 -15.621 6.016 1.00 89.94 498 GLU A O 1
ATOM 3965 N N . GLY A 1 499 ? 5.032 -16.672 7.759 1.00 91.12 499 GLY A N 1
ATOM 3966 C CA . GLY A 1 499 ? 3.773 -16.885 8.487 1.00 91.12 499 GLY A CA 1
ATOM 3967 C C . GLY A 1 499 ? 3.423 -15.817 9.527 1.00 91.12 499 GLY A C 1
ATOM 3968 O O . GLY A 1 499 ? 2.619 -16.097 10.414 1.00 91.12 499 GLY A O 1
ATOM 3969 N N . TYR A 1 500 ? 4.069 -14.640 9.537 1.00 93.19 500 TYR A N 1
ATOM 3970 C CA . TYR A 1 500 ? 3.792 -13.648 10.590 1.00 93.19 500 TYR A CA 1
ATOM 3971 C C . TYR A 1 500 ? 2.390 -13.049 10.499 1.00 93.19 500 TYR A C 1
ATOM 3973 O O . TYR A 1 500 ? 1.724 -12.986 11.529 1.00 93.19 500 TYR A O 1
ATOM 3981 N N . VAL A 1 501 ? 1.929 -12.645 9.311 1.00 94.69 501 VAL A N 1
ATOM 3982 C CA . VAL A 1 501 ? 0.573 -12.085 9.155 1.00 94.69 501 VAL A CA 1
ATOM 3983 C C . VAL A 1 501 ? -0.501 -13.115 9.506 1.00 94.69 501 VAL A C 1
ATOM 3985 O O . VAL A 1 501 ? -1.439 -12.768 10.214 1.00 94.69 501 VAL A O 1
ATOM 3988 N N . ASP A 1 502 ? -0.327 -14.382 9.126 1.00 93.81 502 ASP A N 1
ATOM 3989 C CA . ASP A 1 502 ? -1.278 -15.447 9.475 1.00 93.81 502 ASP A CA 1
ATOM 3990 C C . ASP A 1 502 ? -1.391 -15.619 10.997 1.00 93.81 502 ASP A C 1
ATOM 3992 O O . ASP A 1 502 ? -2.486 -15.573 11.552 1.00 93.81 502 ASP A O 1
ATOM 3996 N N . ARG A 1 503 ? -0.254 -15.673 11.707 1.00 93.25 503 ARG A N 1
ATOM 3997 C CA . ARG A 1 503 ? -0.241 -15.703 13.183 1.00 93.25 503 ARG A CA 1
ATOM 3998 C C . ARG A 1 503 ? -0.864 -14.461 13.813 1.00 93.25 503 ARG A C 1
ATOM 4000 O O . ARG A 1 503 ? -1.445 -14.546 14.895 1.00 93.25 503 ARG A O 1
ATOM 4007 N N . MET A 1 504 ? -0.692 -13.294 13.191 1.00 95.12 504 MET A N 1
ATOM 4008 C CA . MET A 1 504 ? -1.332 -12.066 13.657 1.00 95.12 504 MET A CA 1
ATOM 4009 C C . MET A 1 504 ? -2.849 -12.144 13.484 1.00 95.12 504 MET A C 1
ATOM 4011 O O . MET A 1 504 ? -3.549 -11.755 14.409 1.00 95.12 504 MET A O 1
ATOM 4015 N N . ASN A 1 505 ? -3.343 -12.677 12.363 1.00 95.56 505 ASN A N 1
ATOM 4016 C CA . ASN A 1 505 ? -4.773 -12.879 12.119 1.00 95.56 505 ASN A CA 1
ATOM 4017 C C . ASN A 1 505 ? -5.384 -13.831 13.161 1.00 95.56 505 ASN A C 1
ATOM 4019 O O . ASN A 1 505 ? -6.349 -13.460 13.823 1.00 95.56 505 ASN A O 1
ATOM 4023 N N . GLU A 1 506 ? -4.762 -14.993 13.394 1.00 93.81 506 GLU A N 1
ATOM 4024 C CA . GLU A 1 506 ? -5.205 -15.968 14.409 1.00 93.81 506 GLU A CA 1
ATOM 4025 C C . GLU A 1 506 ? -5.285 -15.347 15.814 1.00 93.81 506 GLU A C 1
ATOM 4027 O O . GLU A 1 506 ? -6.246 -15.538 16.560 1.00 93.81 506 GLU A O 1
ATOM 4032 N N . ARG A 1 507 ? -4.267 -14.567 16.198 1.00 93.88 507 ARG A N 1
ATOM 4033 C CA . ARG A 1 507 ? -4.241 -13.894 17.505 1.00 93.88 507 ARG A CA 1
ATOM 4034 C C . ARG A 1 507 ? -5.213 -12.726 17.585 1.00 93.88 507 ARG A C 1
ATOM 4036 O O . ARG A 1 507 ? -5.745 -12.471 18.659 1.00 93.88 507 ARG A O 1
ATOM 4043 N N . ALA A 1 508 ? -5.428 -12.011 16.489 1.00 95.19 508 ALA A N 1
ATOM 4044 C CA . ALA A 1 508 ? -6.373 -10.907 16.430 1.00 95.19 508 ALA A CA 1
ATOM 4045 C C . ALA A 1 508 ? -7.817 -11.380 16.622 1.00 95.19 508 ALA A C 1
ATOM 4047 O O . ALA A 1 508 ? -8.563 -10.722 17.341 1.00 95.19 508 ALA A O 1
ATOM 4048 N N . GLU A 1 509 ? -8.188 -12.529 16.049 1.00 93.25 509 GLU A N 1
ATOM 4049 C CA . GLU A 1 509 ? -9.489 -13.166 16.296 1.00 93.25 509 GLU A CA 1
ATOM 4050 C C . GLU A 1 509 ? -9.700 -13.473 17.780 1.00 93.25 509 GLU A C 1
ATOM 4052 O O . GLU A 1 509 ? -10.764 -13.189 18.325 1.00 93.25 509 GLU A O 1
ATOM 4057 N N . LEU A 1 510 ? -8.665 -13.977 18.458 1.00 93.12 510 LEU A N 1
ATOM 4058 C CA . LEU A 1 510 ? -8.708 -14.212 19.900 1.00 93.12 510 LEU A CA 1
ATOM 4059 C C . LEU A 1 510 ? -8.856 -12.902 20.694 1.00 93.12 510 LEU A C 1
ATOM 4061 O O . LEU A 1 510 ? -9.667 -12.833 21.615 1.00 93.12 510 LEU A O 1
ATOM 4065 N N . VAL A 1 511 ? -8.083 -11.867 20.344 1.00 94.88 511 VAL A N 1
ATOM 4066 C CA . VAL A 1 511 ? -8.108 -10.565 21.034 1.00 94.88 511 VAL A CA 1
ATOM 4067 C C . VAL A 1 511 ? -9.459 -9.870 20.873 1.00 94.88 511 VAL A C 1
ATOM 4069 O O . VAL A 1 511 ? -9.962 -9.328 21.848 1.00 94.88 511 VAL A O 1
ATOM 4072 N N . ALA A 1 512 ? -10.075 -9.925 19.691 1.00 93.81 512 ALA A N 1
ATOM 4073 C CA . ALA A 1 512 ? -11.373 -9.305 19.408 1.00 93.81 512 ALA A CA 1
ATOM 4074 C C . ALA A 1 512 ? -12.550 -9.872 20.232 1.00 93.81 512 ALA A C 1
ATOM 4076 O O . ALA A 1 512 ? -13.654 -9.344 20.168 1.00 93.81 512 ALA A O 1
ATOM 4077 N N . GLY A 1 513 ? -12.331 -10.961 20.977 1.00 90.50 513 GLY A N 1
ATOM 4078 C CA . GLY A 1 513 ? -13.293 -11.521 21.928 1.00 90.50 513 GLY A CA 1
ATOM 4079 C C . GLY A 1 513 ? -12.948 -11.255 23.395 1.00 90.50 513 GLY A C 1
ATOM 4080 O O . GLY A 1 513 ? -13.626 -11.766 24.283 1.00 90.50 513 GLY A O 1
ATOM 4081 N N . PHE A 1 514 ? -11.890 -10.500 23.706 1.00 92.50 514 PHE A N 1
ATOM 4082 C CA . PHE A 1 514 ? -11.473 -10.279 25.097 1.00 92.50 514 PHE A CA 1
ATOM 4083 C C . PHE A 1 514 ? -12.493 -9.495 25.911 1.00 92.50 514 PHE A C 1
ATOM 4085 O O . PHE A 1 514 ? -12.601 -9.723 27.115 1.00 92.50 514 PHE A O 1
ATOM 4092 N N . SER A 1 515 ? -13.267 -8.624 25.268 1.00 86.56 515 SER A N 1
ATOM 4093 C CA . SER A 1 515 ? -14.388 -7.945 25.914 1.00 86.56 515 SER A CA 1
ATOM 4094 C C . SER A 1 515 ? -15.503 -8.900 26.372 1.00 86.56 515 SER A C 1
ATOM 4096 O O . SER A 1 515 ? -16.239 -8.543 27.288 1.00 86.56 515 SER A O 1
ATOM 4098 N N . ASP A 1 516 ? -15.596 -10.109 25.803 1.00 79.25 516 ASP A N 1
ATOM 4099 C CA . ASP A 1 516 ? -16.600 -11.130 26.149 1.00 79.25 516 ASP A CA 1
ATOM 4100 C C . ASP A 1 516 ? -16.137 -12.101 27.252 1.00 79.25 516 ASP A C 1
ATOM 4102 O O . ASP A 1 516 ? -16.944 -12.851 27.802 1.00 79.25 516 ASP A O 1
ATOM 4106 N N . LEU A 1 517 ? -14.839 -12.106 27.579 1.00 65.94 517 LEU A N 1
ATOM 4107 C CA . LEU A 1 517 ? -14.234 -12.964 28.610 1.00 65.94 517 LEU A CA 1
ATOM 4108 C C . LEU A 1 517 ? -14.212 -12.322 30.008 1.00 65.94 517 LEU A C 1
ATOM 4110 O O . LEU A 1 517 ? -13.765 -12.952 30.970 1.00 65.94 517 LEU A O 1
ATOM 4114 N N . LEU A 1 518 ? -14.637 -11.063 30.110 1.00 57.59 518 LEU A N 1
ATOM 4115 C CA . LEU A 1 518 ? -14.550 -10.210 31.296 1.00 57.59 518 LEU A CA 1
ATOM 4116 C C . LEU A 1 518 ? -15.918 -9.987 31.923 1.00 57.59 518 LEU A C 1
ATOM 4118 O O . LEU A 1 518 ? -15.937 -9.876 33.175 1.00 57.59 518 LEU A O 1
#